Protein AF-A0AAW1SY58-F1 (afdb_monomer_lite)

Secondary structure (DSSP, 8-state):
-PPPPPEEEEEEES---TT-HHHHHHHHHHTTPPTTEEEEE---TTPPPP-GGG--TTSPTT-SS-HHHHHHHHHHHH-SEEEEE---BTTB--HHHHHHHHHHHSSS-TTTTEEEEEEEEESSSTTHHHHHHHHHHHHHHTEEE--SS-EEEETTSTTSB-TTT--B--HHHHHHHHHHHHHHHHHHHHHHHHHHHHHHSPPPSEEEEE-HHHHHHHHHHHHHHHHHHS--PEEPPEEEEEEETTTEEEEEEEEEEEEEEEE--GGGEEEEE-TTSS-EEEEEEEEEEEEEEEEEEEETTEEEEEEEEEEEEEEEEEEEEEEEE-SSS-EEEEE-SPPEEEEEEEEEEEES---THHHHHHHHHHHHHHHHHHHHHHHHIIIIIHHHHHHHHHHTS-SEEE-SSEEEE--BSS--EE-SSS-EEEEE--EEEETT--B---TT-PPPPPPPTTTS-TTSSEEEEEETHHHHTHHHHHHHHHTT-TT-TTTS---EE--GGGSTGGGSGGGSS--S--EE-PPPPPP-----SSSSPPPP--S-----EE-----SSS----EEEEEEEEEEEEEEEEEE--SSSTT-EEEEEEEEEEEEEEEEEEEEESSSPPPHHHHHHHHHHHHHHHHHHHHHHHHHH-EEPP-BTTEEEEEEEEEEETTEEEEEEEEEE--GGG--

pLDDT: mean 74.64, std 20.92, range [22.92, 98.5]

Organism: NCBI:txid2026836

InterPro domains:
  IPR005025 NADPH-dependent FMN reductase-like domain [PF03358] (8-155)
  IPR017943 Bactericidal permeability-increasing protein, alpha/beta domain superfamily [SSF55394] (215-416)
  IPR017943 Bactericidal permeability-increasing protein, alpha/beta domain superfamily [SSF55394] (596-673)
  IPR029039 Flavoprotein-like superfamily [G3DSA:3.40.50.360] (2-201)
  IPR029039 Flavoprotein-like superfamily [SSF52218] (8-185)
  IPR050712 NAD(P)H-dependent reductase [PTHR30543] (2-193)

Sequence (680 aa):
MAAAKPLTILGISGSLRKASFNTGVLKAALEMVPPGIEFKLANINDLPMINTDLENPQAPEGQIFPAAVEAWRKEVGSADAFFFASPEYNYSLTPPLKNAIDWASRPPNQFNDKAAAVVSVGGGYAGVQSTRVLRLSAIFLNLHFINKPELSISFKDPGHFERETGALVSEDDKKRLQQVVDSLVNWTRRIQQSVTDDLTSQKPSITGEASAELFEYASSVAVGVLTEQFPHAKLPPVEKTFHVPVVGTFHLTVDQISLGQLTLDPAETGIRLSPDGSSLVLHAAGVTTSATCHFHLVRAPISSSGHAEITVTHGHLQLEMEVHNDGAGHPKLLVVQPPDVGFEGLDIQVWGSKLAALYNIIAQVAKGPISGAATRELQYAAATSLPDAVNDAFSTLPLLVDARGFELNISLAGSPQGDGRGHITFEDWGIFQNLRGNPWQCPLQQEPPDLTASARPDDHFSASSWHVPFMSKAGILYQQLAGQDLANPAAASLNLELDPSAGWADTQPPLRDSTTSRNINPALAVPLGHASPDDGRLPEPGNRAGNSMLRSDQAVALGKELFALDVGAAVTVTKLELNPDDSGCPGGLRLDAAVQVDHSSLSLKVVDSQIGHIGPIGLQLGLQLAAAAIEAQMNLVILRDGFLLPCAPHFRPANTSLHLEPGHLVIQTDIEYYHAASNS

Structure (mmCIF, N/CA/C/O backbone):
data_AF-A0AAW1SY58-F1
#
_entry.id   AF-A0AAW1SY58-F1
#
loop_
_atom_site.group_PDB
_atom_site.id
_atom_site.type_symbol
_atom_site.label_atom_id
_atom_site.label_alt_id
_atom_site.label_comp_id
_atom_site.label_asym_id
_atom_site.label_entity_id
_atom_site.label_seq_id
_atom_site.pdbx_PDB_ins_code
_atom_site.Cartn_x
_atom_site.Cartn_y
_atom_site.Cartn_z
_atom_site.occupancy
_atom_site.B_iso_or_equiv
_atom_site.auth_seq_id
_atom_site.auth_comp_id
_atom_site.auth_asym_id
_atom_site.auth_atom_id
_atom_site.pdbx_PDB_model_num
ATOM 1 N N . MET A 1 1 ? 3.398 -20.233 3.007 1.00 27.42 1 MET A N 1
ATOM 2 C CA . MET A 1 1 ? 3.660 -19.791 1.620 1.00 27.42 1 MET A CA 1
ATOM 3 C C . MET A 1 1 ? 2.324 -19.477 0.968 1.00 27.42 1 MET A C 1
ATOM 5 O O . MET A 1 1 ? 1.584 -20.407 0.667 1.00 27.42 1 MET A O 1
ATOM 9 N N . ALA A 1 2 ? 1.968 -18.199 0.833 1.00 26.95 2 ALA A N 1
ATOM 10 C CA . ALA A 1 2 ? 0.785 -17.806 0.070 1.00 26.95 2 ALA A CA 1
ATOM 11 C C . ALA A 1 2 ? 1.004 -18.160 -1.413 1.00 26.95 2 ALA A C 1
ATOM 13 O O . ALA A 1 2 ? 2.104 -17.979 -1.934 1.00 26.95 2 ALA A O 1
ATOM 14 N N . ALA A 1 3 ? -0.004 -18.727 -2.078 1.00 31.58 3 ALA A N 1
ATOM 15 C CA . ALA A 1 3 ? 0.086 -19.059 -3.497 1.00 31.58 3 ALA A CA 1
ATOM 16 C C . ALA A 1 3 ? 0.280 -17.772 -4.316 1.00 31.58 3 ALA A C 1
ATOM 18 O O . ALA A 1 3 ? -0.503 -16.833 -4.178 1.00 31.58 3 ALA A O 1
ATOM 19 N N . ALA A 1 4 ? 1.325 -17.722 -5.148 1.00 52.66 4 ALA A N 1
ATOM 20 C CA . ALA A 1 4 ? 1.611 -16.569 -5.997 1.00 52.66 4 ALA A CA 1
ATOM 21 C C . ALA A 1 4 ? 0.402 -16.243 -6.892 1.00 52.66 4 ALA A C 1
ATOM 23 O O . ALA A 1 4 ? -0.164 -17.136 -7.530 1.00 52.66 4 ALA A O 1
ATOM 24 N N . LYS A 1 5 ? 0.008 -14.965 -6.930 1.00 62.88 5 LYS A N 1
ATOM 25 C CA . LYS A 1 5 ? -1.073 -14.471 -7.790 1.00 62.88 5 LYS A CA 1
ATOM 26 C C . LYS A 1 5 ? -0.769 -14.827 -9.260 1.00 62.88 5 LYS A C 1
ATOM 28 O O . LYS A 1 5 ? 0.365 -14.622 -9.696 1.00 62.88 5 LYS A O 1
ATOM 33 N N . PRO A 1 6 ? -1.738 -15.362 -10.027 1.00 78.12 6 PRO A N 1
ATOM 34 C CA . PRO A 1 6 ? -1.524 -15.692 -11.433 1.00 78.12 6 PRO A CA 1
ATOM 35 C C . PRO A 1 6 ? -1.275 -14.429 -12.268 1.00 78.12 6 PRO A C 1
ATOM 37 O O . PRO A 1 6 ? -1.937 -13.409 -12.077 1.00 78.12 6 PRO A O 1
ATOM 40 N N . LEU A 1 7 ? -0.331 -14.518 -13.209 1.00 88.62 7 LEU A N 1
ATOM 41 C CA . LEU A 1 7 ? 0.055 -13.421 -14.103 1.00 88.62 7 LEU A CA 1
ATOM 42 C C . LEU A 1 7 ? -1.036 -13.196 -15.154 1.00 88.62 7 LEU A C 1
ATOM 44 O O . LEU A 1 7 ? -1.457 -14.147 -15.808 1.00 88.62 7 LEU A O 1
ATOM 48 N N . THR A 1 8 ? -1.474 -11.954 -15.344 1.00 94.94 8 THR A N 1
ATOM 49 C CA . THR A 1 8 ? -2.555 -11.590 -16.269 1.00 94.94 8 THR A CA 1
ATOM 50 C C . THR A 1 8 ? -2.014 -10.931 -17.540 1.00 94.94 8 THR A C 1
ATOM 52 O O . THR A 1 8 ? -1.440 -9.844 -17.495 1.00 94.94 8 THR A O 1
ATOM 55 N N . ILE A 1 9 ? -2.240 -11.554 -18.700 1.00 97.44 9 ILE A N 1
ATOM 56 C CA . ILE A 1 9 ? -1.904 -11.014 -20.025 1.00 97.44 9 ILE A CA 1
ATOM 57 C C . ILE A 1 9 ? -3.172 -10.502 -20.708 1.00 97.44 9 ILE A C 1
ATOM 59 O O . ILE A 1 9 ? -4.121 -11.259 -20.916 1.00 97.44 9 ILE A O 1
ATOM 63 N N . LEU A 1 10 ? -3.171 -9.237 -21.126 1.00 98.31 10 LEU A N 1
ATOM 64 C CA . LEU A 1 10 ? -4.268 -8.639 -21.879 1.00 98.31 10 LEU A CA 1
ATOM 65 C C . LEU A 1 10 ? -3.968 -8.634 -23.385 1.00 98.31 10 LEU A C 1
ATOM 67 O O . LEU A 1 10 ? -3.082 -7.930 -23.873 1.00 98.31 10 LEU A O 1
ATOM 71 N N . GLY A 1 11 ? -4.721 -9.433 -24.135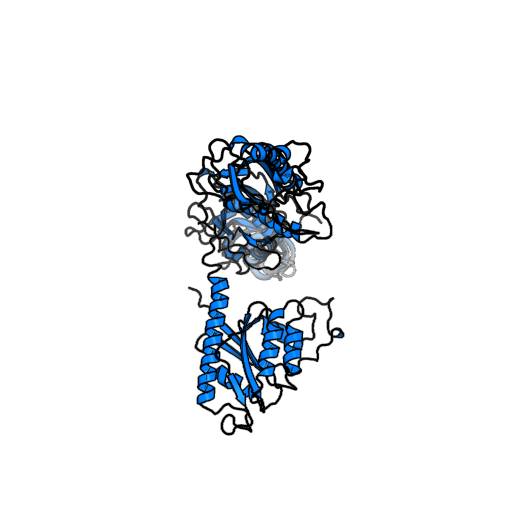 1.00 98.12 11 GLY A N 1
ATOM 72 C CA . GLY A 1 11 ? -4.682 -9.530 -25.587 1.00 98.12 11 GLY A CA 1
ATOM 73 C C . GLY A 1 11 ? -5.565 -8.479 -26.259 1.00 98.12 11 GLY A C 1
ATOM 74 O O . GLY A 1 11 ? -6.779 -8.473 -26.067 1.00 98.12 11 GLY A O 1
ATOM 75 N N . ILE A 1 12 ? -4.978 -7.620 -27.095 1.00 98.25 12 ILE A N 1
ATOM 76 C CA . ILE A 1 12 ? -5.659 -6.467 -27.703 1.00 98.25 12 ILE A CA 1
ATOM 77 C C . ILE A 1 12 ? -5.628 -6.594 -29.228 1.00 98.25 12 ILE A C 1
ATOM 79 O O . ILE A 1 12 ? -4.568 -6.534 -29.859 1.00 98.25 12 ILE A O 1
ATOM 83 N N . SER A 1 13 ? -6.805 -6.765 -29.837 1.00 97.44 13 SER A N 1
ATOM 84 C CA . SER A 1 13 ? -6.948 -6.838 -31.295 1.00 97.44 13 SER A CA 1
ATOM 85 C C . SER A 1 13 ? -7.151 -5.451 -31.883 1.00 97.44 13 SER A C 1
ATOM 87 O O . SER A 1 13 ? -8.138 -4.785 -31.588 1.00 97.44 13 SER A O 1
ATOM 89 N N . GLY A 1 14 ? -6.282 -5.038 -32.803 1.00 95.50 14 GLY A N 1
ATOM 90 C CA . GLY A 1 14 ? -6.451 -3.776 -33.521 1.00 95.50 14 GLY A CA 1
ATOM 91 C C . GLY A 1 14 ? -7.505 -3.808 -34.634 1.00 95.50 14 GLY A C 1
ATOM 92 O O . GLY A 1 14 ? -7.607 -2.850 -35.400 1.00 95.50 14 GLY A O 1
ATOM 93 N N . SER A 1 15 ? -8.275 -4.891 -34.785 1.00 94.25 15 SER A N 1
ATOM 94 C CA . SER A 1 15 ? -9.342 -4.991 -35.786 1.00 94.25 15 SER A CA 1
ATOM 95 C C . SER A 1 15 ? -10.678 -5.357 -35.154 1.00 94.25 15 SER A C 1
ATOM 97 O O . SER A 1 15 ? -10.817 -6.414 -34.547 1.00 94.25 15 SER A O 1
ATOM 99 N N . LEU A 1 16 ? -11.688 -4.528 -35.424 1.00 94.12 16 LEU A N 1
ATOM 100 C CA . LEU A 1 16 ? -13.064 -4.704 -34.946 1.00 94.12 16 LEU A CA 1
ATOM 101 C C . LEU A 1 16 ? -13.880 -5.703 -35.795 1.00 94.12 16 LEU A C 1
ATOM 103 O O . LEU A 1 16 ? -15.075 -5.897 -35.584 1.00 94.12 16 LEU A O 1
ATOM 107 N N . ARG A 1 17 ? -13.273 -6.327 -36.817 1.00 92.38 17 ARG A N 1
ATOM 108 C CA . ARG A 1 17 ? -13.977 -7.294 -37.673 1.00 92.38 17 ARG A CA 1
ATOM 109 C C . ARG A 1 17 ? -14.317 -8.551 -36.872 1.00 92.38 17 ARG A C 1
ATOM 111 O O . ARG A 1 17 ? -13.432 -9.147 -36.267 1.00 92.38 17 ARG A O 1
ATOM 118 N N . LYS A 1 18 ? -15.562 -9.029 -36.988 1.00 90.44 18 LYS A N 1
ATOM 119 C CA . LYS A 1 18 ? -16.027 -10.273 -36.338 1.00 90.44 18 LYS A CA 1
ATOM 120 C C . LYS A 1 18 ? -15.130 -11.483 -36.652 1.00 90.44 18 LYS A C 1
ATOM 122 O O . LYS A 1 18 ? -14.712 -12.180 -35.738 1.00 90.44 18 LYS A O 1
ATOM 127 N N . ALA A 1 19 ? -14.782 -11.677 -37.927 1.00 92.69 19 ALA A N 1
ATOM 128 C CA . ALA A 1 19 ? -13.846 -12.705 -38.402 1.00 92.69 19 ALA A CA 1
ATOM 129 C C . ALA A 1 19 ? -12.440 -12.119 -38.662 1.00 92.69 19 ALA A C 1
ATOM 131 O O . ALA A 1 19 ? -11.884 -12.230 -39.756 1.00 92.69 19 ALA A O 1
ATOM 132 N N . SER A 1 20 ? -11.897 -11.374 -37.697 1.00 94.44 20 SER A N 1
ATOM 133 C CA . SER A 1 20 ? -10.547 -10.805 -37.784 1.00 94.44 20 SER A CA 1
ATOM 134 C C . SER A 1 20 ? -9.483 -11.889 -37.604 1.00 94.44 20 SER A C 1
ATOM 136 O O . SER A 1 20 ? -9.460 -12.566 -36.578 1.00 94.44 20 SER A O 1
ATOM 138 N N . PHE A 1 21 ? -8.538 -11.984 -38.543 1.00 95.88 21 PHE A N 1
ATOM 139 C CA . PHE A 1 21 ? -7.364 -12.851 -38.389 1.00 95.88 21 PHE A CA 1
ATOM 140 C C . PHE A 1 21 ? -6.456 -12.410 -37.232 1.00 95.88 21 PHE A C 1
ATOM 142 O O . PHE A 1 21 ? -5.868 -13.255 -36.571 1.00 95.88 21 PHE A O 1
ATOM 149 N N . ASN A 1 22 ? -6.387 -11.107 -36.924 1.00 96.44 22 ASN A N 1
ATOM 150 C CA . ASN A 1 22 ? -5.644 -10.612 -35.755 1.00 96.44 22 ASN A CA 1
ATOM 151 C C . ASN A 1 22 ? -6.286 -11.115 -34.451 1.00 96.44 22 ASN A C 1
ATOM 153 O O . ASN A 1 22 ? -5.587 -11.588 -33.561 1.00 96.44 22 ASN A O 1
ATOM 157 N N . THR A 1 23 ? -7.621 -11.112 -34.372 1.00 96.69 23 THR A N 1
ATOM 158 C CA . THR A 1 23 ? -8.346 -11.710 -33.241 1.00 96.69 23 THR A CA 1
ATOM 159 C C . THR A 1 23 ? -8.164 -13.229 -33.209 1.00 96.69 23 THR A C 1
ATOM 161 O O . THR A 1 23 ? -8.022 -13.802 -32.135 1.00 96.69 23 THR A O 1
ATOM 164 N N . GLY A 1 24 ? -8.124 -13.887 -34.371 1.00 96.50 24 GLY A N 1
ATOM 165 C CA . GLY A 1 24 ? -7.825 -15.315 -34.484 1.00 96.50 24 GLY A CA 1
ATOM 166 C C . GLY A 1 24 ? -6.451 -15.702 -33.939 1.00 96.50 24 GLY A C 1
ATOM 167 O O . GLY A 1 24 ? -6.341 -16.706 -33.244 1.00 96.50 24 GLY A O 1
ATOM 168 N N . VAL A 1 25 ? -5.421 -14.883 -34.181 1.00 97.19 25 VAL A N 1
ATOM 169 C CA . VAL A 1 25 ? -4.086 -15.087 -33.591 1.00 97.19 25 VAL A CA 1
ATOM 170 C C . VAL A 1 25 ? -4.125 -14.955 -32.069 1.00 97.19 25 VAL A C 1
ATOM 172 O O . VAL A 1 25 ? -3.551 -15.791 -31.382 1.00 97.19 25 VAL A O 1
ATOM 175 N N . LEU A 1 26 ? -4.835 -13.963 -31.522 1.00 97.75 26 LEU A N 1
ATOM 176 C CA . LEU A 1 26 ? -4.954 -13.825 -30.065 1.00 97.75 26 LEU A CA 1
ATOM 177 C C . LEU A 1 26 ? -5.732 -14.983 -29.426 1.00 97.75 26 LEU A C 1
ATOM 179 O O . LEU A 1 26 ? -5.374 -15.428 -28.342 1.00 97.75 26 LEU A O 1
ATOM 183 N N . LYS A 1 27 ? -6.763 -15.506 -30.103 1.00 96.88 27 LYS A N 1
ATOM 184 C CA . LYS A 1 27 ? -7.477 -16.716 -29.665 1.00 96.88 27 LYS A CA 1
ATOM 185 C C . LYS A 1 27 ? -6.572 -17.948 -29.667 1.00 96.88 27 LYS A C 1
ATOM 187 O O . LYS A 1 27 ? -6.646 -18.740 -28.742 1.00 96.88 27 LYS A O 1
ATOM 192 N N . ALA A 1 28 ? -5.693 -18.089 -30.657 1.00 96.88 28 ALA A N 1
ATOM 193 C CA . ALA A 1 28 ? -4.697 -19.157 -30.646 1.00 96.88 28 ALA A CA 1
ATOM 194 C C . ALA A 1 28 ? -3.676 -18.971 -29.506 1.00 96.88 28 ALA A C 1
ATOM 196 O O . ALA A 1 28 ? -3.323 -19.938 -28.845 1.00 96.88 28 ALA A O 1
ATOM 197 N N . ALA A 1 29 ? -3.243 -17.735 -29.230 1.00 96.44 29 ALA A N 1
ATOM 198 C CA . ALA A 1 29 ? -2.328 -17.437 -28.125 1.00 96.44 29 ALA A CA 1
ATOM 199 C C . ALA A 1 29 ? -2.945 -17.729 -26.744 1.00 96.44 29 ALA A C 1
ATOM 201 O O . ALA A 1 29 ? -2.252 -18.238 -25.867 1.00 96.44 29 ALA A O 1
ATOM 202 N N . LEU A 1 30 ? -4.245 -17.459 -26.571 1.00 95.44 30 LEU A N 1
ATOM 203 C CA . LEU A 1 30 ? -5.026 -17.800 -25.374 1.00 95.44 30 LEU A CA 1
ATOM 204 C C . LEU A 1 30 ? -4.931 -19.299 -25.037 1.00 95.44 30 LEU A C 1
ATOM 206 O O . LEU A 1 30 ? -4.828 -19.656 -23.871 1.00 95.44 30 LEU A O 1
ATOM 210 N N . GLU A 1 31 ? -4.946 -20.175 -26.043 1.00 93.25 31 GLU A N 1
ATOM 211 C CA . GLU A 1 31 ? -4.859 -21.634 -25.862 1.00 93.25 31 GLU A CA 1
ATOM 212 C C . GLU A 1 31 ? -3.428 -22.128 -25.578 1.00 93.25 31 GLU A C 1
ATOM 214 O O . GLU A 1 31 ? -3.232 -23.278 -25.189 1.00 93.25 31 GLU A O 1
ATOM 219 N N . MET A 1 32 ? -2.426 -21.268 -25.776 1.00 93.06 32 MET A N 1
ATOM 220 C CA . MET A 1 32 ? -0.995 -21.588 -25.712 1.00 93.06 32 MET A CA 1
ATOM 221 C C . MET A 1 32 ? -0.318 -21.131 -24.416 1.00 93.06 32 MET A C 1
ATOM 223 O O . MET A 1 32 ? 0.872 -21.396 -24.219 1.00 93.06 32 MET A O 1
ATOM 227 N N . VAL A 1 33 ? -1.030 -20.415 -23.539 1.00 91.06 33 VAL A N 1
ATOM 228 C CA . VAL A 1 33 ? -0.435 -19.926 -22.291 1.00 91.06 33 VAL A CA 1
ATOM 229 C C . VAL A 1 33 ? -0.163 -21.070 -21.308 1.00 91.06 33 VAL A C 1
ATOM 231 O O . VAL A 1 33 ? -0.983 -21.979 -21.164 1.00 91.06 33 VAL A O 1
ATOM 234 N N . PRO A 1 34 ? 0.985 -21.052 -20.610 1.00 87.06 34 PRO A N 1
ATOM 235 C CA . PRO A 1 34 ? 1.303 -22.071 -19.621 1.00 87.06 34 PRO A CA 1
ATOM 236 C C . PRO A 1 34 ? 0.393 -21.960 -18.381 1.00 87.06 34 PRO A C 1
ATOM 238 O O . PRO A 1 34 ? -0.190 -20.902 -18.127 1.00 87.06 34 PRO A O 1
ATOM 241 N N . PRO A 1 35 ? 0.308 -23.020 -17.553 1.00 83.56 35 PRO A N 1
ATOM 242 C CA . PRO A 1 35 ? -0.426 -22.979 -16.291 1.00 83.56 35 PRO A CA 1
ATOM 243 C C . PRO A 1 35 ? 0.023 -21.824 -15.383 1.00 83.56 35 PRO A C 1
ATOM 245 O O . PRO A 1 35 ? 1.212 -21.510 -15.303 1.00 83.56 35 PRO A O 1
ATOM 248 N N . GLY A 1 36 ? -0.931 -21.219 -14.668 1.00 82.25 36 GLY A N 1
ATOM 249 C CA . GLY A 1 36 ? -0.674 -20.086 -13.768 1.00 82.25 36 GLY A CA 1
ATOM 250 C C . GLY A 1 36 ? -0.653 -18.715 -14.452 1.00 82.25 36 GLY A C 1
ATOM 251 O O . GLY A 1 36 ? -0.273 -17.732 -13.817 1.00 82.25 36 GLY A O 1
ATOM 252 N N . ILE A 1 37 ? -1.055 -18.642 -15.724 1.00 89.88 37 ILE A N 1
ATOM 253 C CA . ILE A 1 37 ? -1.214 -17.394 -16.475 1.00 89.88 37 ILE A CA 1
ATOM 254 C C . ILE A 1 37 ? -2.660 -17.268 -16.934 1.00 89.88 37 ILE A C 1
ATOM 256 O O . ILE A 1 37 ? -3.210 -18.178 -17.551 1.00 89.88 37 ILE A O 1
ATOM 260 N N . GLU A 1 38 ? -3.268 -16.127 -16.640 1.00 93.69 38 GLU A N 1
ATOM 261 C CA . GLU A 1 38 ? -4.580 -15.755 -17.141 1.00 93.69 38 GLU A CA 1
ATOM 262 C C . GLU A 1 38 ? -4.402 -14.897 -18.398 1.00 93.69 38 GLU A C 1
ATOM 264 O O . GLU A 1 38 ? -3.788 -13.837 -18.349 1.00 93.69 38 GLU A O 1
ATOM 269 N N . PHE A 1 39 ? -4.929 -15.335 -19.540 1.00 95.88 39 PHE A N 1
ATOM 270 C CA . PHE A 1 39 ? -4.920 -14.536 -20.767 1.00 95.88 39 PHE A CA 1
ATOM 271 C C . PHE A 1 39 ? -6.343 -14.057 -21.060 1.00 95.88 39 PHE A C 1
ATOM 273 O O . PHE A 1 39 ? -7.269 -14.860 -21.148 1.00 95.88 39 PHE A O 1
ATOM 280 N N . LYS A 1 40 ? -6.534 -12.743 -21.197 1.00 96.50 40 LYS A N 1
ATOM 281 C CA . LYS A 1 40 ? -7.839 -12.108 -21.445 1.00 96.50 40 LYS A CA 1
ATOM 282 C C . LYS A 1 40 ? -7.854 -11.444 -22.806 1.00 96.50 40 LYS A C 1
ATOM 284 O O . LYS A 1 40 ? -6.879 -10.817 -23.198 1.00 96.50 40 LYS A O 1
ATOM 289 N N . LEU A 1 41 ? -8.964 -11.557 -23.529 1.00 96.56 41 LEU A N 1
ATOM 290 C CA . LEU A 1 41 ? -9.169 -10.820 -24.775 1.00 96.56 41 LEU A CA 1
ATOM 291 C C . LEU A 1 41 ? -9.954 -9.543 -24.491 1.00 96.56 41 LEU A C 1
ATOM 293 O O . LEU A 1 41 ? -11.129 -9.614 -24.138 1.00 96.56 41 LEU A O 1
ATOM 297 N N . ALA A 1 42 ? -9.313 -8.399 -24.709 1.00 95.62 42 ALA A N 1
ATOM 298 C CA . ALA A 1 42 ? -9.922 -7.089 -24.551 1.00 95.62 42 ALA A CA 1
ATOM 299 C C . ALA A 1 42 ? -11.015 -6.830 -25.599 1.00 95.62 42 ALA A C 1
ATOM 301 O O . ALA A 1 42 ? -10.856 -7.158 -26.783 1.00 95.62 42 ALA A O 1
ATOM 302 N N . ASN A 1 43 ? -12.081 -6.139 -25.188 1.00 92.44 43 ASN A N 1
ATOM 303 C CA . ASN A 1 43 ? -13.073 -5.573 -26.100 1.00 92.44 43 ASN A CA 1
ATOM 304 C C . ASN A 1 43 ? -12.903 -4.051 -26.206 1.00 92.44 43 ASN A C 1
ATOM 306 O O . ASN A 1 43 ? -13.207 -3.321 -25.270 1.00 92.44 43 ASN A O 1
ATOM 310 N N . ILE A 1 44 ? -12.484 -3.573 -27.380 1.00 96.12 44 ILE A N 1
ATOM 311 C CA . ILE A 1 44 ? -12.305 -2.138 -27.665 1.00 96.12 44 ILE A CA 1
ATOM 312 C C . ILE A 1 44 ? -13.378 -1.567 -28.610 1.00 96.12 44 ILE A C 1
ATOM 314 O O . ILE A 1 44 ? -13.225 -0.456 -29.112 1.00 96.12 44 ILE A O 1
ATOM 318 N N . ASN A 1 45 ? -14.443 -2.324 -28.904 1.00 93.12 45 ASN A N 1
ATOM 319 C CA . ASN A 1 45 ? -15.451 -1.937 -29.901 1.00 93.12 45 ASN A CA 1
ATOM 320 C C . ASN A 1 45 ? -16.271 -0.710 -29.487 1.00 93.12 45 ASN A C 1
ATOM 322 O O . ASN A 1 45 ? -16.673 0.068 -30.349 1.00 93.12 45 ASN A O 1
ATOM 326 N N . ASP A 1 46 ? -16.512 -0.557 -28.186 1.00 90.56 46 ASP A N 1
ATOM 327 C CA . ASP A 1 46 ? -17.451 0.426 -27.635 1.00 90.56 46 ASP A CA 1
ATOM 328 C C . ASP A 1 46 ? -16.759 1.721 -27.179 1.00 90.56 46 ASP A C 1
ATOM 330 O O . ASP A 1 46 ? -17.386 2.599 -26.585 1.00 90.56 46 ASP A O 1
ATOM 334 N N . LEU A 1 47 ? -15.455 1.858 -27.452 1.00 96.56 47 LEU A N 1
ATOM 335 C CA . LEU A 1 47 ? -14.704 3.052 -27.086 1.00 96.56 47 LEU A CA 1
ATOM 336 C C . LEU A 1 47 ? -15.091 4.225 -27.998 1.00 96.56 47 LEU A C 1
ATOM 338 O O . LEU A 1 47 ? -14.944 4.115 -29.221 1.00 96.56 47 LEU A O 1
ATOM 342 N N . PRO A 1 48 ? -15.527 5.374 -27.440 1.00 96.56 48 PRO A N 1
ATOM 343 C CA . PRO A 1 48 ? -15.728 6.572 -28.242 1.00 96.56 48 PRO A CA 1
ATOM 344 C C . PRO A 1 48 ? -14.399 6.994 -28.870 1.00 96.56 48 PRO A C 1
ATOM 346 O O . PRO A 1 48 ? -13.329 6.718 -28.326 1.00 96.56 48 PRO A O 1
ATOM 349 N N . MET A 1 49 ? -14.436 7.677 -30.012 1.00 96.81 49 MET A N 1
ATOM 350 C CA . MET A 1 49 ? -13.225 8.324 -30.518 1.00 96.81 49 MET A CA 1
ATOM 351 C C . MET A 1 49 ? -12.761 9.379 -29.519 1.00 96.81 49 MET A C 1
ATOM 353 O O . MET A 1 49 ? -13.591 10.079 -28.935 1.00 96.81 49 MET A O 1
ATOM 357 N N . ILE A 1 50 ? -11.448 9.475 -29.328 1.00 92.81 50 ILE A N 1
ATOM 358 C CA . ILE A 1 50 ? -10.872 10.405 -28.372 1.00 92.81 50 ILE A CA 1
ATOM 359 C C . ILE A 1 50 ? -11.330 11.830 -28.665 1.00 92.81 50 ILE A C 1
ATOM 361 O O . ILE A 1 50 ? -11.187 12.342 -29.777 1.00 92.81 50 ILE A O 1
ATOM 365 N N . ASN A 1 51 ? -11.933 12.436 -27.651 1.00 93.31 51 ASN A N 1
ATOM 366 C CA . ASN A 1 51 ? -12.392 13.810 -27.653 1.00 93.31 51 ASN A CA 1
ATOM 367 C C . ASN A 1 51 ? -12.286 14.322 -26.216 1.00 93.31 51 ASN A C 1
ATOM 369 O O . ASN A 1 51 ? -12.938 13.781 -25.325 1.00 93.31 51 ASN A O 1
ATOM 373 N N . THR A 1 52 ? -11.466 15.347 -26.002 1.00 86.56 52 THR A N 1
ATOM 374 C CA . THR A 1 52 ? -11.229 15.930 -24.677 1.00 86.56 52 THR A CA 1
ATOM 375 C C . THR A 1 52 ? -12.480 16.566 -24.075 1.00 86.56 52 THR A C 1
ATOM 377 O O . THR A 1 52 ? -12.558 16.688 -22.862 1.00 86.56 52 THR A O 1
ATOM 380 N N . ASP A 1 53 ? -13.491 16.897 -24.884 1.00 93.94 53 ASP A N 1
ATOM 381 C CA . ASP A 1 53 ? -14.787 17.386 -24.389 1.00 93.94 53 ASP A CA 1
ATOM 382 C C . ASP A 1 53 ? -15.581 16.313 -23.622 1.00 93.94 53 ASP A C 1
ATOM 384 O O . ASP A 1 53 ? -16.559 16.624 -22.947 1.00 93.94 53 ASP A O 1
ATOM 388 N N . LEU A 1 54 ? -15.197 15.037 -23.751 1.00 92.69 54 LEU A N 1
ATOM 389 C CA . LEU A 1 54 ? -15.780 13.931 -22.988 1.00 92.69 54 LEU A CA 1
ATOM 390 C C . LEU A 1 54 ? -15.129 13.758 -21.608 1.00 92.69 54 LEU A C 1
ATOM 392 O O . LEU A 1 54 ? -15.566 12.895 -20.849 1.00 92.69 54 LEU A O 1
ATOM 396 N N . GLU A 1 55 ? -14.080 14.525 -21.302 1.00 91.25 55 GLU A N 1
ATOM 397 C CA . GLU A 1 55 ? -13.406 14.508 -20.005 1.00 91.25 55 GLU A CA 1
ATOM 398 C C . GLU A 1 55 ? -14.134 15.442 -19.028 1.00 91.25 55 GLU A C 1
ATOM 400 O O . GLU A 1 55 ? -14.453 16.584 -19.358 1.00 91.25 55 GLU A O 1
ATOM 405 N N . ASN A 1 56 ? -14.366 14.970 -17.805 1.00 90.25 56 ASN A N 1
ATOM 406 C CA . ASN A 1 56 ? -14.904 15.765 -16.709 1.00 90.25 56 ASN A CA 1
ATOM 407 C C . ASN A 1 56 ? -13.865 15.856 -15.581 1.00 90.25 56 ASN A C 1
ATOM 409 O O . ASN A 1 56 ? -13.914 15.072 -14.634 1.00 90.25 56 ASN A O 1
ATOM 413 N N . PRO A 1 57 ? -12.901 16.790 -15.665 1.00 83.88 57 PRO A N 1
ATOM 414 C CA . PRO A 1 57 ? -11.813 16.881 -14.693 1.00 83.88 57 PRO A CA 1
ATOM 415 C C . PRO A 1 57 ? -12.277 17.290 -13.286 1.00 83.88 57 PRO A C 1
ATOM 417 O O . PRO A 1 57 ? -11.497 17.198 -12.346 1.00 83.88 57 PRO A O 1
ATOM 420 N N . GLN A 1 58 ? -13.523 17.749 -13.126 1.00 86.56 58 GLN A N 1
ATOM 421 C CA . GLN A 1 58 ? -14.128 18.056 -11.827 1.00 86.56 58 GLN A CA 1
ATOM 422 C C . GLN A 1 58 ? -14.877 16.861 -11.214 1.00 86.56 58 GLN A C 1
ATOM 424 O O . GLN A 1 58 ? -15.369 16.969 -10.090 1.00 86.56 58 GLN A O 1
ATOM 429 N N . ALA A 1 59 ? -15.016 15.748 -11.940 1.00 81.62 59 ALA A N 1
ATOM 430 C CA . ALA A 1 59 ? -15.638 14.540 -11.414 1.00 81.62 59 ALA A CA 1
ATOM 431 C C . ALA A 1 59 ? -14.720 13.830 -10.400 1.00 81.62 59 ALA A C 1
ATOM 433 O O . ALA A 1 59 ? -13.497 13.956 -10.484 1.00 81.62 59 ALA A O 1
ATOM 434 N N . PRO A 1 60 ? -15.292 13.045 -9.468 1.00 76.88 60 PRO A N 1
ATOM 435 C CA . PRO A 1 60 ? -14.520 12.147 -8.616 1.00 76.88 60 PRO A CA 1
ATOM 436 C C . PRO A 1 60 ? -13.645 11.180 -9.424 1.00 76.88 60 PRO A C 1
ATOM 438 O O . PRO A 1 60 ? -13.941 10.858 -10.580 1.00 76.88 60 PRO A O 1
ATOM 441 N N . GLU A 1 61 ? -12.595 10.666 -8.786 1.00 73.75 61 GLU A N 1
ATOM 442 C CA . GLU A 1 61 ? -11.711 9.668 -9.386 1.00 73.75 61 GLU A CA 1
ATOM 443 C C . GLU A 1 61 ? -12.502 8.441 -9.887 1.00 73.75 61 GLU A C 1
ATOM 445 O O . GLU A 1 61 ? -13.437 7.962 -9.241 1.00 73.75 61 GLU A O 1
ATOM 450 N N . GLY A 1 62 ? -12.161 7.964 -11.089 1.00 77.62 62 GLY A N 1
ATOM 451 C CA . GLY A 1 62 ? -12.878 6.882 -11.774 1.00 77.62 62 GLY A CA 1
ATOM 452 C C . GLY A 1 62 ? -14.179 7.296 -12.476 1.00 77.62 62 GLY A C 1
ATOM 453 O O . GLY A 1 62 ? -14.902 6.426 -12.964 1.00 77.62 62 GLY A O 1
ATOM 454 N N . GLN A 1 63 ? -14.497 8.596 -12.525 1.00 85.75 63 GLN A N 1
ATOM 455 C CA . GLN A 1 63 ? -15.628 9.161 -13.283 1.00 85.75 63 GLN A CA 1
ATOM 456 C C . GLN A 1 63 ? -15.208 10.325 -14.195 1.00 85.75 63 GLN A C 1
ATOM 458 O O . GLN A 1 63 ? -16.050 11.092 -14.667 1.00 85.75 63 GLN A O 1
ATOM 463 N N . ILE A 1 64 ? -13.905 10.468 -14.436 1.00 90.12 64 ILE A N 1
ATOM 464 C CA . ILE A 1 64 ? -13.340 11.544 -15.254 1.00 90.12 64 ILE A CA 1
ATOM 465 C C . ILE A 1 64 ? -13.631 11.273 -16.731 1.00 90.12 64 ILE A C 1
ATOM 467 O O . ILE A 1 64 ? -13.872 12.204 -17.499 1.00 90.12 64 ILE A O 1
ATOM 471 N N . PHE A 1 65 ? -13.633 10.002 -17.136 1.00 93.44 65 PHE A N 1
ATOM 472 C CA . PHE A 1 65 ? -13.866 9.580 -18.513 1.00 93.44 65 PHE A CA 1
ATOM 473 C C . PHE A 1 65 ? -15.231 8.885 -18.675 1.00 93.44 65 PHE A C 1
ATOM 475 O O . PHE A 1 65 ? -15.843 8.451 -17.697 1.00 93.44 65 PHE A O 1
ATOM 482 N N . PRO A 1 66 ? -15.735 8.717 -19.915 1.00 95.25 66 PRO A N 1
ATOM 483 C CA . PRO A 1 66 ? -16.938 7.926 -20.163 1.00 95.25 66 PRO A CA 1
ATOM 484 C C . PRO A 1 66 ? -16.826 6.512 -19.579 1.00 95.25 66 PRO A C 1
ATOM 486 O O . PRO A 1 66 ? -15.763 5.902 -19.634 1.00 95.25 66 PRO A O 1
ATOM 489 N N . ALA A 1 67 ? -17.935 5.936 -19.108 1.00 94.25 67 ALA A N 1
ATOM 490 C CA . ALA A 1 67 ? -17.930 4.645 -18.405 1.00 94.25 67 ALA A CA 1
ATOM 491 C C . ALA A 1 67 ? -17.224 3.501 -19.167 1.00 94.25 67 ALA A C 1
ATOM 493 O O . ALA A 1 67 ? -16.522 2.693 -18.564 1.00 94.25 67 ALA A O 1
ATOM 494 N N . ALA A 1 68 ? -17.364 3.446 -20.497 1.00 95.06 68 ALA A N 1
ATOM 495 C CA . ALA A 1 68 ? -16.661 2.466 -21.331 1.00 95.06 68 ALA A CA 1
ATOM 496 C C . ALA A 1 68 ? -15.134 2.678 -21.337 1.00 95.06 68 ALA A C 1
ATOM 498 O O . ALA A 1 68 ? -14.374 1.713 -21.366 1.00 95.06 68 ALA A O 1
ATOM 499 N N . VAL A 1 69 ? -14.688 3.936 -21.279 1.00 96.31 69 VAL A N 1
ATOM 500 C CA . VAL A 1 69 ? -13.272 4.305 -21.178 1.00 96.31 69 VAL A CA 1
ATOM 501 C C . VAL A 1 69 ? -12.731 3.969 -19.791 1.00 96.31 69 VAL A C 1
ATOM 503 O O . VAL A 1 69 ? -11.650 3.402 -19.706 1.00 96.31 69 VAL A O 1
ATOM 506 N N . GLU A 1 70 ? -13.474 4.239 -18.717 1.00 94.75 70 GLU A N 1
ATOM 507 C CA . GLU A 1 70 ? -13.048 3.884 -17.353 1.00 94.75 70 GLU A CA 1
ATOM 508 C C . GLU A 1 70 ? -12.929 2.367 -17.168 1.00 94.75 70 GLU A C 1
ATOM 510 O O . GLU A 1 70 ? -11.932 1.872 -16.641 1.00 94.75 70 GLU A O 1
ATOM 515 N N . ALA A 1 71 ? -13.901 1.602 -17.678 1.00 95.00 71 ALA A N 1
ATOM 516 C CA . ALA A 1 71 ? -13.837 0.142 -17.670 1.00 95.00 71 ALA A CA 1
ATOM 517 C C . ALA A 1 71 ? -12.601 -0.376 -18.424 1.00 95.00 71 ALA A C 1
ATOM 519 O O . ALA A 1 71 ? -11.876 -1.231 -17.915 1.00 95.00 71 ALA A O 1
ATOM 520 N N . TRP A 1 72 ? -12.326 0.193 -19.600 1.00 96.50 72 TRP A N 1
ATOM 521 C CA . TRP A 1 72 ? -11.136 -0.120 -20.386 1.00 96.50 72 TRP A CA 1
ATOM 522 C C . TRP A 1 72 ? -9.838 0.231 -19.650 1.00 96.50 72 TRP A C 1
ATOM 524 O O . TRP A 1 72 ? -8.929 -0.593 -19.567 1.00 96.50 72 TRP A O 1
ATOM 534 N N . ARG A 1 73 ? -9.755 1.427 -19.061 1.00 94.81 73 ARG A N 1
ATOM 535 C CA . ARG A 1 73 ? -8.595 1.878 -18.280 1.00 94.81 73 ARG A CA 1
ATOM 536 C C . ARG A 1 73 ? -8.320 0.949 -17.106 1.00 94.81 73 ARG A C 1
ATOM 538 O O . ARG A 1 73 ? -7.173 0.560 -16.911 1.00 94.81 73 ARG A O 1
ATOM 545 N N . LYS A 1 74 ? -9.360 0.538 -16.378 1.00 93.94 74 LYS A N 1
ATOM 546 C CA . LYS A 1 74 ? -9.254 -0.424 -15.275 1.00 93.94 74 LYS A CA 1
ATOM 547 C C . LYS A 1 74 ? -8.733 -1.783 -15.746 1.00 93.94 74 LYS A C 1
ATOM 549 O O . LYS A 1 74 ? -7.871 -2.364 -15.092 1.00 93.94 74 LYS A O 1
ATOM 554 N N . GLU A 1 75 ? -9.228 -2.282 -16.878 1.00 94.81 75 GLU A N 1
ATOM 555 C CA . GLU A 1 75 ? -8.768 -3.548 -17.457 1.00 94.81 75 GLU A CA 1
ATOM 556 C C . GLU A 1 75 ? -7.274 -3.484 -17.816 1.00 94.81 75 GLU A C 1
ATOM 558 O O . GLU A 1 75 ? -6.507 -4.355 -17.402 1.00 94.81 75 GLU A O 1
ATOM 563 N N . VAL A 1 76 ? -6.838 -2.406 -18.480 1.00 95.94 76 VAL A N 1
ATOM 564 C CA . VAL A 1 76 ? -5.422 -2.151 -18.803 1.00 95.94 76 VAL A CA 1
ATOM 565 C C . VAL A 1 76 ? -4.570 -2.021 -17.535 1.00 95.94 76 VAL A C 1
ATOM 567 O O . VAL A 1 76 ? -3.498 -2.624 -17.444 1.00 95.94 76 VAL A O 1
ATOM 570 N N . GLY A 1 77 ? -5.051 -1.281 -16.534 1.00 91.81 77 GLY A N 1
ATOM 571 C CA . GLY A 1 77 ? -4.373 -1.096 -15.252 1.00 91.81 77 GLY A CA 1
ATOM 572 C C . GLY A 1 77 ? -4.150 -2.413 -14.506 1.00 91.81 77 GLY A C 1
ATOM 573 O O . GLY A 1 77 ? -3.073 -2.627 -13.955 1.00 91.81 77 GLY A O 1
ATOM 574 N N . SER A 1 78 ? -5.116 -3.334 -14.574 1.00 91.88 78 SER A N 1
ATOM 575 C CA . SER A 1 78 ? -5.058 -4.642 -13.906 1.00 91.88 78 SER A CA 1
ATOM 576 C C . SER A 1 78 ? -4.174 -5.694 -14.589 1.00 91.88 78 SER A C 1
ATOM 578 O O . SER A 1 78 ? -3.897 -6.729 -13.986 1.00 91.88 78 SER A O 1
ATOM 580 N N . ALA A 1 79 ? -3.757 -5.460 -15.837 1.00 94.00 79 ALA A N 1
ATOM 581 C CA . ALA A 1 79 ? -2.934 -6.396 -16.597 1.00 94.00 79 ALA A CA 1
ATOM 582 C C . ALA A 1 79 ? -1.445 -6.263 -16.247 1.00 94.00 79 ALA A C 1
ATOM 584 O O . ALA A 1 79 ? -0.937 -5.149 -16.115 1.00 94.00 79 ALA A O 1
ATOM 585 N N . ASP A 1 80 ? -0.742 -7.394 -16.184 1.00 93.69 80 ASP A N 1
ATOM 586 C CA . ASP A 1 80 ? 0.706 -7.469 -15.952 1.00 93.69 80 ASP A CA 1
ATOM 587 C C . ASP A 1 80 ? 1.506 -7.336 -17.258 1.00 93.69 80 ASP A C 1
ATOM 589 O O . ASP A 1 80 ? 2.638 -6.849 -17.272 1.00 93.69 80 ASP A O 1
ATOM 593 N N . ALA A 1 81 ? 0.916 -7.768 -18.376 1.00 96.75 81 ALA A N 1
ATOM 594 C CA . ALA A 1 81 ? 1.519 -7.679 -19.700 1.00 96.75 81 ALA A CA 1
ATOM 595 C C . ALA A 1 81 ? 0.479 -7.535 -20.813 1.00 96.75 81 ALA A C 1
ATOM 597 O O . ALA A 1 81 ? -0.688 -7.900 -20.659 1.00 96.75 81 ALA A O 1
ATOM 598 N N . PHE A 1 82 ? 0.929 -7.065 -21.976 1.00 98.44 82 PHE A N 1
ATOM 599 C CA . PHE A 1 82 ? 0.074 -6.836 -23.139 1.00 98.44 82 PHE A CA 1
ATOM 600 C C . PHE A 1 82 ? 0.497 -7.667 -24.347 1.00 98.44 82 PHE A C 1
ATOM 602 O O . PHE A 1 82 ? 1.672 -7.729 -24.704 1.00 98.44 82 PHE A O 1
ATOM 609 N N . PHE A 1 83 ? -0.473 -8.256 -25.040 1.00 98.50 83 PHE A N 1
ATOM 610 C CA . PHE A 1 83 ? -0.254 -8.938 -26.312 1.00 98.50 83 PHE A CA 1
ATOM 611 C C . PHE A 1 83 ? -1.068 -8.247 -27.407 1.00 98.50 83 PHE A C 1
ATOM 613 O O . PHE A 1 83 ? -2.277 -8.431 -27.530 1.00 98.50 83 PHE A O 1
ATOM 620 N N . PHE A 1 84 ? -0.406 -7.463 -28.250 1.00 98.44 84 PHE A N 1
ATOM 621 C CA . PHE A 1 84 ? -1.052 -6.740 -29.339 1.00 98.44 84 PHE A CA 1
ATOM 622 C C . PHE A 1 84 ? -1.080 -7.568 -30.625 1.00 98.44 84 PHE A C 1
ATOM 624 O O . PHE A 1 84 ? -0.049 -8.066 -31.077 1.00 98.44 84 PHE A O 1
ATOM 631 N N . ALA A 1 85 ? -2.242 -7.647 -31.271 1.00 97.44 85 ALA A N 1
ATOM 632 C CA . ALA A 1 85 ? -2.356 -8.089 -32.659 1.00 97.44 85 ALA A CA 1
ATOM 633 C C . ALA A 1 85 ? -2.758 -6.895 -33.528 1.00 97.44 85 ALA A C 1
ATOM 635 O O . ALA A 1 85 ? -3.916 -6.469 -33.533 1.00 97.44 85 ALA A O 1
ATOM 636 N N . SER A 1 86 ? -1.775 -6.323 -34.223 1.00 95.88 86 SER A N 1
ATOM 637 C CA . SER A 1 86 ? -1.879 -5.013 -34.862 1.00 95.88 86 SER A CA 1
ATOM 638 C C . SER A 1 86 ? -2.014 -5.133 -36.386 1.00 95.88 86 SER A C 1
ATOM 640 O O . SER A 1 86 ? -1.046 -5.493 -37.058 1.00 95.88 86 SER A O 1
ATOM 642 N N . PRO A 1 87 ? -3.181 -4.813 -36.977 1.00 94.06 87 PRO A N 1
ATOM 643 C CA . PRO A 1 87 ? -3.305 -4.661 -38.423 1.00 94.06 87 PRO A CA 1
ATOM 644 C C . PRO A 1 87 ? -2.611 -3.374 -38.888 1.00 94.06 87 PRO A C 1
ATOM 646 O O . PRO A 1 87 ? -2.358 -2.468 -38.096 1.00 94.06 87 PRO A O 1
ATOM 649 N N . GLU A 1 88 ? -2.350 -3.257 -40.189 1.00 93.12 88 GLU A N 1
ATOM 650 C CA . GLU A 1 88 ? -1.683 -2.087 -40.772 1.00 93.12 88 GLU A CA 1
ATOM 651 C C . GLU A 1 88 ? -2.593 -1.331 -41.734 1.00 93.12 88 GLU A C 1
ATOM 653 O O . GLU A 1 88 ? -3.061 -1.905 -42.721 1.00 93.12 88 GLU A O 1
ATOM 658 N N . TYR A 1 89 ? -2.809 -0.041 -41.457 1.00 90.94 89 TYR A N 1
ATOM 659 C CA . TYR A 1 89 ? -3.507 0.902 -42.333 1.00 90.94 89 TYR A CA 1
ATOM 660 C C . TYR A 1 89 ? -2.511 1.967 -42.795 1.00 90.94 89 TYR A C 1
ATOM 662 O O . TYR A 1 89 ? -2.023 2.749 -41.985 1.00 90.94 89 TYR A O 1
ATOM 670 N N . ASN A 1 90 ? -2.212 2.001 -44.099 1.00 90.88 90 ASN A N 1
ATOM 671 C CA . ASN A 1 90 ? -1.333 2.997 -44.727 1.00 90.88 90 ASN A CA 1
ATOM 672 C C . ASN A 1 90 ? -0.007 3.215 -43.967 1.00 90.88 90 ASN A C 1
ATOM 674 O O . ASN A 1 90 ? 0.313 4.345 -43.608 1.00 90.88 90 ASN A O 1
ATOM 678 N N . TYR A 1 91 ? 0.751 2.139 -43.713 1.00 89.38 91 TYR A N 1
ATOM 679 C CA . TYR A 1 91 ? 2.020 2.166 -42.965 1.00 89.38 91 TYR A CA 1
ATOM 680 C C . TYR A 1 91 ? 1.915 2.535 -41.472 1.00 89.38 91 TYR A C 1
ATOM 682 O O . TYR A 1 91 ? 2.934 2.805 -40.841 1.00 89.38 91 TYR A O 1
ATOM 690 N N . SER A 1 92 ? 0.715 2.522 -40.885 1.00 91.56 92 SER A N 1
ATOM 691 C CA . SER A 1 92 ? 0.492 2.898 -39.486 1.00 91.56 92 SER A CA 1
ATOM 692 C C . SER A 1 92 ? -0.479 1.960 -38.756 1.00 91.56 92 SER A C 1
ATOM 694 O O . SER A 1 92 ? -1.012 1.000 -39.325 1.00 91.56 92 SER A O 1
ATOM 696 N N . LEU A 1 93 ? -0.683 2.247 -37.468 1.00 93.12 93 LEU A N 1
ATOM 697 C CA . LEU A 1 93 ? -1.659 1.593 -36.598 1.00 93.12 93 LEU A CA 1
ATOM 698 C C . LEU A 1 93 ? -3.079 1.816 -37.111 1.00 93.12 93 LEU A C 1
ATOM 700 O O . LEU A 1 93 ? -3.387 2.822 -37.754 1.00 93.12 93 LEU A O 1
ATOM 704 N N . THR A 1 94 ? -3.982 0.902 -36.772 1.00 95.12 94 THR A N 1
ATOM 705 C CA . THR A 1 94 ? -5.400 1.125 -37.041 1.00 95.12 94 THR A CA 1
ATOM 706 C C . THR A 1 94 ? -5.977 2.183 -36.090 1.00 95.12 94 THR A C 1
ATOM 708 O O . THR A 1 94 ? -5.577 2.241 -34.922 1.00 95.12 94 THR A O 1
ATOM 711 N N . PRO A 1 95 ? -6.958 2.992 -36.541 1.00 96.12 95 PRO A N 1
ATOM 712 C CA . PRO A 1 95 ? -7.602 3.985 -35.684 1.00 96.12 95 PRO A CA 1
ATOM 713 C C . PRO A 1 95 ? -8.169 3.410 -34.375 1.00 96.12 95 PRO A C 1
ATOM 715 O O . PRO A 1 95 ? -7.899 4.004 -33.338 1.00 96.12 95 PRO A O 1
ATOM 718 N N . PRO A 1 96 ? -8.858 2.246 -34.354 1.00 96.31 96 PRO A N 1
ATOM 719 C CA . PRO A 1 96 ? -9.372 1.687 -33.103 1.00 96.31 96 PRO A CA 1
ATOM 720 C C . PRO A 1 96 ? -8.275 1.313 -32.103 1.00 96.31 96 PRO A C 1
ATOM 722 O O . PRO A 1 96 ? -8.420 1.582 -30.915 1.00 96.31 96 PRO A O 1
ATOM 725 N N . LEU A 1 97 ? -7.158 0.742 -32.574 1.00 96.94 97 LEU A N 1
ATOM 726 C CA . LEU A 1 97 ? -6.042 0.387 -31.697 1.00 96.94 97 LEU A CA 1
ATOM 727 C C . LEU A 1 97 ? -5.379 1.633 -31.110 1.00 96.94 97 LEU A C 1
ATOM 729 O O . LEU A 1 97 ? -5.143 1.696 -29.908 1.00 96.94 97 LEU A O 1
ATOM 733 N N . LYS A 1 98 ? -5.104 2.633 -31.955 1.00 96.88 98 LYS A N 1
ATOM 734 C CA . LYS A 1 98 ? -4.512 3.895 -31.505 1.00 96.88 98 LYS A CA 1
ATOM 735 C C . LYS A 1 98 ? -5.433 4.617 -30.522 1.00 96.88 98 LYS A C 1
ATOM 737 O O . LYS A 1 98 ? -4.962 5.076 -29.493 1.00 96.88 98 LYS A O 1
ATOM 742 N N . ASN A 1 99 ? -6.735 4.638 -30.797 1.00 97.50 99 ASN A N 1
ATOM 743 C CA . ASN A 1 99 ? -7.738 5.229 -29.919 1.00 97.50 99 ASN A CA 1
ATOM 744 C C . ASN A 1 99 ? -7.783 4.551 -28.539 1.00 97.50 99 ASN A C 1
ATOM 746 O O . ASN A 1 99 ? -7.802 5.233 -27.520 1.00 97.50 99 ASN A O 1
ATOM 750 N N . ALA A 1 100 ? -7.751 3.214 -28.497 1.00 97.81 100 ALA A N 1
ATOM 751 C CA . ALA A 1 100 ? -7.711 2.464 -27.243 1.00 97.81 100 ALA A CA 1
ATOM 752 C C . ALA A 1 100 ? -6.445 2.770 -26.423 1.00 97.81 100 ALA A C 1
ATOM 754 O O . ALA A 1 100 ? -6.523 2.978 -25.211 1.00 97.81 100 ALA A O 1
ATOM 755 N N . ILE A 1 101 ? -5.288 2.844 -27.088 1.00 97.44 101 ILE A N 1
ATOM 756 C CA . ILE A 1 101 ? -4.017 3.226 -26.460 1.00 97.44 101 ILE A CA 1
ATOM 757 C C . ILE A 1 101 ? -4.097 4.654 -25.911 1.00 97.44 101 ILE A C 1
ATOM 759 O O . ILE A 1 101 ? -3.733 4.887 -24.762 1.00 97.44 101 ILE A O 1
ATOM 763 N N . ASP A 1 102 ? -4.616 5.597 -26.697 1.00 96.38 102 ASP A N 1
ATOM 764 C CA . ASP A 1 102 ? -4.661 7.007 -26.310 1.00 96.38 102 ASP A CA 1
ATOM 765 C C . ASP A 1 102 ? -5.547 7.233 -25.085 1.00 96.38 102 ASP A C 1
ATOM 767 O O . ASP A 1 102 ? -5.112 7.888 -24.136 1.00 96.38 102 ASP A O 1
ATOM 771 N N . TRP A 1 103 ? -6.728 6.612 -25.040 1.00 96.94 103 TRP A N 1
ATOM 772 C CA . TRP A 1 103 ? -7.607 6.660 -23.871 1.00 96.94 103 TRP A CA 1
ATOM 773 C C . TRP A 1 103 ? -6.972 6.108 -22.592 1.00 96.94 103 TRP A C 1
ATOM 775 O O . TRP A 1 103 ? -7.128 6.700 -21.523 1.00 96.94 103 TRP A O 1
ATOM 785 N N . ALA A 1 104 ? -6.237 4.998 -22.680 1.00 96.19 104 ALA A N 1
ATOM 786 C CA . ALA A 1 104 ? -5.563 4.402 -21.526 1.00 96.19 104 ALA A CA 1
ATOM 787 C C . ALA A 1 104 ? -4.247 5.115 -21.151 1.00 96.19 104 ALA A C 1
ATOM 789 O O . ALA A 1 104 ? -3.768 4.977 -20.027 1.00 96.19 104 ALA A O 1
ATOM 790 N N . SER A 1 105 ? -3.699 5.935 -22.052 1.00 94.56 105 SER A N 1
ATOM 791 C CA . SER A 1 105 ? -2.505 6.748 -21.790 1.00 94.56 105 SER A CA 1
ATOM 792 C C . SER A 1 105 ? -2.794 8.063 -21.053 1.00 94.56 105 SER A C 1
ATOM 794 O O . SER A 1 105 ? -1.873 8.637 -20.471 1.00 94.56 105 SER A O 1
ATOM 796 N N . ARG A 1 106 ? -4.053 8.547 -21.049 1.00 91.62 106 ARG A N 1
ATOM 797 C CA . ARG A 1 106 ? -4.451 9.759 -20.300 1.00 91.62 106 ARG A CA 1
ATOM 798 C C . ARG A 1 106 ? -4.060 9.622 -18.820 1.00 91.62 106 ARG A C 1
ATOM 800 O O . ARG A 1 106 ? -4.236 8.523 -18.291 1.00 91.62 106 ARG A O 1
ATOM 807 N N . PRO A 1 107 ? -3.550 10.672 -18.150 1.00 83.38 107 PRO A N 1
ATOM 808 C CA . PRO A 1 107 ? -3.064 10.559 -16.777 1.00 83.38 107 PRO A CA 1
ATOM 809 C C . PRO A 1 107 ? -4.112 9.965 -15.815 1.00 83.38 107 PRO A C 1
ATOM 811 O O . PRO A 1 107 ? -5.259 10.409 -15.847 1.00 83.38 107 PRO A O 1
ATOM 814 N N . PRO A 1 108 ? -3.745 8.968 -14.984 1.00 87.56 108 PRO A N 1
ATOM 815 C CA . PRO A 1 108 ? -2.456 8.261 -14.972 1.00 87.56 108 PRO A CA 1
ATOM 816 C C . PRO A 1 108 ? -2.304 7.250 -16.131 1.00 87.56 108 PRO A C 1
ATOM 818 O O . PRO A 1 108 ? -3.269 6.576 -16.502 1.00 87.56 108 PRO A O 1
ATOM 821 N N . ASN A 1 109 ? -1.088 7.129 -16.687 1.00 90.12 109 ASN A N 1
ATOM 822 C CA . ASN A 1 109 ? -0.761 6.198 -17.780 1.00 90.12 109 ASN A CA 1
ATOM 823 C C . ASN A 1 109 ? -0.857 4.731 -17.317 1.00 90.12 109 ASN A C 1
ATOM 825 O O . ASN A 1 109 ? -0.023 4.268 -16.543 1.00 90.12 109 ASN A O 1
ATOM 829 N N . GLN A 1 110 ? -1.824 3.980 -17.848 1.00 93.69 110 GLN A N 1
ATOM 830 C CA . GLN A 1 110 ? -2.114 2.602 -17.416 1.00 93.69 110 GLN A CA 1
ATOM 831 C C . GLN A 1 110 ? -1.127 1.540 -17.941 1.00 93.69 110 GLN A C 1
ATOM 833 O O . GLN A 1 110 ? -1.147 0.389 -17.494 1.00 93.69 110 GLN A O 1
ATOM 838 N N . PHE A 1 111 ? -0.274 1.909 -18.900 1.00 91.50 111 PHE A N 1
ATOM 839 C CA . PHE A 1 111 ? 0.695 1.012 -19.537 1.00 91.50 111 PHE A CA 1
ATOM 840 C C . PHE A 1 111 ? 2.088 1.048 -18.901 1.00 91.50 111 PHE A C 1
ATOM 842 O O . PHE A 1 111 ? 2.953 0.278 -19.317 1.00 91.50 111 PHE A O 1
ATOM 849 N N . ASN A 1 112 ? 2.307 1.950 -17.943 1.00 91.25 112 ASN A N 1
ATOM 850 C CA . ASN A 1 112 ? 3.633 2.259 -17.430 1.00 91.25 112 ASN A CA 1
ATOM 851 C C . ASN A 1 112 ? 4.359 1.016 -16.894 1.00 91.25 112 ASN A C 1
ATOM 853 O O . ASN A 1 112 ? 3.802 0.281 -16.084 1.00 91.25 112 ASN A O 1
ATOM 857 N N . ASP A 1 113 ? 5.604 0.837 -17.336 1.00 90.38 113 ASP A N 1
ATOM 858 C CA . ASP A 1 113 ? 6.560 -0.174 -16.873 1.00 90.38 113 ASP A CA 1
ATOM 859 C C . ASP A 1 113 ? 6.125 -1.641 -17.056 1.00 90.38 113 ASP A C 1
ATOM 861 O O . ASP A 1 113 ? 6.563 -2.548 -16.353 1.00 90.38 113 ASP A O 1
ATOM 865 N N . LYS A 1 114 ? 5.266 -1.912 -18.045 1.00 94.00 114 LYS A N 1
ATOM 866 C CA . LYS A 1 114 ? 4.729 -3.258 -18.304 1.00 94.00 114 LYS A CA 1
ATOM 867 C C . LYS A 1 114 ? 5.325 -3.904 -19.547 1.00 94.00 114 LYS A C 1
ATOM 869 O O . LYS A 1 114 ? 5.684 -3.247 -20.529 1.00 94.00 114 LYS A O 1
ATOM 874 N N . ALA A 1 115 ? 5.392 -5.231 -19.528 1.00 96.75 115 ALA A N 1
ATOM 875 C CA . ALA A 1 115 ? 5.870 -6.020 -20.655 1.00 96.75 115 ALA A CA 1
ATOM 876 C C . ALA A 1 115 ? 4.858 -6.034 -21.810 1.00 96.75 115 ALA A C 1
ATOM 878 O O . ALA A 1 115 ? 3.643 -6.040 -21.600 1.00 96.75 115 ALA A O 1
ATOM 879 N N . ALA A 1 116 ? 5.349 -6.106 -23.049 1.00 97.94 116 ALA A N 1
ATOM 880 C CA . ALA A 1 116 ? 4.484 -6.226 -24.216 1.00 97.94 116 ALA A CA 1
ATOM 881 C C . ALA A 1 116 ? 5.038 -7.138 -25.319 1.00 97.94 116 ALA A C 1
ATOM 883 O O . ALA A 1 116 ? 6.244 -7.274 -25.528 1.00 97.94 116 ALA A O 1
ATOM 884 N N . ALA A 1 117 ? 4.139 -7.736 -26.093 1.00 98.12 117 ALA A N 1
ATOM 885 C CA . ALA A 1 117 ? 4.436 -8.356 -27.376 1.00 98.12 117 ALA A CA 1
ATOM 886 C C . ALA A 1 117 ? 3.532 -7.771 -28.455 1.00 98.12 117 ALA A C 1
ATOM 888 O O . ALA A 1 117 ? 2.419 -7.323 -28.185 1.00 98.12 117 ALA A O 1
ATOM 889 N N . VAL A 1 118 ? 4.011 -7.782 -29.697 1.00 97.88 118 VAL A N 1
ATOM 890 C CA . VAL A 1 118 ? 3.208 -7.395 -30.854 1.00 97.88 118 VAL A CA 1
ATOM 891 C C . VAL A 1 118 ? 3.412 -8.379 -31.990 1.00 97.88 118 VAL A C 1
ATOM 893 O O . VAL A 1 118 ? 4.542 -8.699 -32.360 1.00 97.88 118 VAL A O 1
ATOM 896 N N . VAL A 1 119 ? 2.297 -8.808 -32.563 1.00 97.56 119 VAL A N 1
ATOM 897 C CA . VAL A 1 119 ? 2.222 -9.548 -33.821 1.00 97.56 119 VAL A CA 1
ATOM 898 C C . VAL A 1 119 ? 1.357 -8.769 -34.802 1.00 97.56 119 VAL A C 1
ATOM 900 O O . VAL A 1 119 ? 0.593 -7.886 -34.408 1.00 97.56 119 VAL A O 1
ATOM 903 N N . SER A 1 120 ? 1.457 -9.088 -36.087 1.00 96.19 120 SER A N 1
ATOM 904 C CA . SER A 1 120 ? 0.577 -8.494 -37.094 1.00 96.19 120 SER A CA 1
ATOM 905 C C . SER A 1 120 ? 0.043 -9.531 -38.065 1.00 96.19 120 SER A C 1
ATOM 907 O O . SER A 1 120 ? 0.728 -10.489 -38.429 1.00 96.19 120 SER A O 1
ATOM 909 N N . VAL A 1 121 ? -1.206 -9.331 -38.481 1.00 94.38 121 VAL A N 1
ATOM 910 C CA . VAL A 1 121 ? -1.769 -9.990 -39.656 1.00 94.38 121 VAL A CA 1
ATOM 911 C C . VAL A 1 121 ? -2.254 -8.920 -40.622 1.00 94.38 121 VAL A C 1
ATOM 913 O O . VAL A 1 121 ? -3.174 -8.154 -40.317 1.00 94.38 121 VAL A O 1
ATOM 916 N N . GLY A 1 122 ? -1.641 -8.879 -41.800 1.00 90.06 122 GLY A N 1
ATOM 917 C CA . GLY A 1 122 ? -1.880 -7.864 -42.822 1.00 90.06 122 GLY A CA 1
ATOM 918 C C . GLY A 1 122 ? -1.814 -8.433 -44.235 1.00 90.06 122 GLY A C 1
ATOM 919 O O . GLY A 1 122 ? -1.534 -9.609 -44.443 1.00 90.06 122 GLY A O 1
ATOM 920 N N . GLY A 1 123 ? -2.118 -7.605 -45.232 1.00 85.00 123 GLY A N 1
ATOM 921 C CA . GLY A 1 123 ? -1.840 -7.942 -46.630 1.00 85.00 123 GLY A CA 1
ATOM 922 C C . GLY A 1 123 ? -0.410 -7.534 -46.987 1.00 85.00 123 GLY A C 1
ATOM 923 O O . GLY A 1 123 ? 0.266 -6.910 -46.178 1.00 85.00 123 GLY A O 1
ATOM 924 N N . GLY A 1 124 ? 0.050 -7.822 -48.209 1.00 79.69 124 GLY A N 1
ATOM 925 C CA . GLY A 1 124 ? 1.346 -7.315 -48.689 1.00 79.69 124 GLY A CA 1
ATOM 926 C C . GLY A 1 124 ? 2.492 -7.695 -47.743 1.00 79.69 124 GLY A C 1
ATOM 927 O O . GLY A 1 124 ? 2.756 -8.875 -47.563 1.00 79.69 124 GLY A O 1
ATOM 928 N N . TYR A 1 125 ? 3.113 -6.706 -47.096 1.00 82.94 125 TYR A N 1
ATOM 929 C CA . TYR A 1 125 ? 4.202 -6.871 -46.120 1.00 82.94 125 TYR A CA 1
ATOM 930 C C . TYR A 1 125 ? 3.751 -7.354 -44.726 1.00 82.94 125 TYR A C 1
ATOM 932 O O . TYR A 1 125 ? 4.368 -7.004 -43.724 1.00 82.94 125 TYR A O 1
ATOM 940 N N . ALA A 1 126 ? 2.662 -8.123 -44.645 1.00 87.06 126 ALA A N 1
ATOM 941 C CA . ALA A 1 126 ? 2.153 -8.770 -43.431 1.00 87.06 126 ALA A CA 1
ATOM 942 C C . ALA A 1 126 ? 1.796 -7.852 -42.239 1.00 87.06 126 ALA A C 1
ATOM 944 O O . ALA A 1 126 ? 1.404 -8.359 -41.195 1.00 87.06 126 ALA A O 1
ATOM 945 N N . GLY A 1 127 ? 1.849 -6.526 -42.398 1.00 87.69 127 GLY A N 1
ATOM 946 C CA . GLY A 1 127 ? 1.549 -5.552 -41.341 1.00 87.69 127 GLY A CA 1
ATOM 947 C C . GLY A 1 127 ? 2.747 -5.125 -40.482 1.00 87.69 127 GLY A C 1
ATOM 948 O O . GLY A 1 127 ? 2.565 -4.538 -39.414 1.00 87.69 127 GLY A O 1
ATOM 949 N N . VAL A 1 128 ? 3.973 -5.404 -40.936 1.00 90.69 128 VAL A N 1
ATOM 950 C CA . VAL A 1 128 ? 5.222 -5.151 -40.193 1.00 90.69 128 VAL A CA 1
ATOM 951 C C . VAL A 1 128 ? 5.407 -3.679 -39.797 1.00 90.69 128 VAL A C 1
ATOM 953 O O . VAL A 1 128 ? 6.073 -3.387 -38.809 1.00 90.69 128 VAL A O 1
ATOM 956 N N . GLN A 1 129 ? 4.846 -2.723 -40.535 1.00 92.81 129 GLN A N 1
ATOM 957 C CA . GLN A 1 129 ? 5.069 -1.300 -40.256 1.00 92.81 129 GLN A CA 1
ATOM 958 C C . GLN A 1 129 ? 4.204 -0.842 -39.085 1.00 92.81 129 GLN A C 1
ATOM 960 O O . GLN A 1 129 ? 4.666 -0.092 -38.230 1.00 92.81 129 GLN A O 1
ATOM 965 N N . SER A 1 130 ? 3.002 -1.406 -38.961 1.00 93.94 130 SER A N 1
ATOM 966 C CA . SER A 1 130 ? 2.142 -1.213 -37.793 1.00 93.94 130 SER A CA 1
ATOM 967 C C . SER A 1 130 ? 2.828 -1.640 -36.491 1.00 93.94 130 SER A C 1
ATOM 969 O O . SER A 1 130 ? 2.805 -0.902 -35.507 1.00 93.94 130 SER A O 1
ATOM 971 N N . THR A 1 131 ? 3.535 -2.777 -36.486 1.00 94.44 131 THR A N 1
ATOM 972 C CA . THR A 1 131 ? 4.256 -3.235 -35.283 1.00 94.44 131 THR A CA 1
ATOM 973 C C . THR A 1 131 ? 5.407 -2.300 -34.897 1.00 94.44 131 THR A C 1
ATOM 975 O O . THR A 1 131 ? 5.668 -2.101 -33.711 1.00 94.44 131 THR A O 1
ATOM 978 N N . ARG A 1 132 ? 6.069 -1.675 -35.881 1.00 93.69 132 ARG A N 1
ATOM 979 C CA . ARG A 1 132 ? 7.130 -0.676 -35.662 1.00 93.69 132 ARG A CA 1
ATOM 980 C C . ARG A 1 132 ? 6.577 0.635 -35.118 1.00 93.69 132 ARG A C 1
ATOM 982 O O . ARG A 1 132 ? 7.135 1.172 -34.167 1.00 93.69 132 ARG A O 1
ATOM 989 N N . VAL A 1 133 ? 5.472 1.126 -35.681 1.00 95.12 133 VAL A N 1
ATOM 990 C CA . VAL A 1 133 ? 4.809 2.342 -35.187 1.00 95.12 133 VAL A CA 1
ATOM 991 C C . VAL A 1 133 ? 4.302 2.136 -33.758 1.00 95.12 133 VAL A C 1
ATOM 993 O O . VAL A 1 133 ? 4.474 3.026 -32.931 1.00 95.12 133 VAL A O 1
ATOM 996 N N . LEU A 1 134 ? 3.776 0.950 -33.423 1.00 96.00 134 LEU A N 1
ATOM 997 C CA . LEU A 1 134 ? 3.371 0.639 -32.047 1.00 96.00 134 LEU A CA 1
ATOM 998 C C . LEU A 1 134 ? 4.550 0.740 -31.073 1.00 96.00 134 LEU A C 1
ATOM 1000 O O . LEU A 1 134 ? 4.440 1.355 -30.016 1.00 96.00 134 LEU A O 1
ATOM 1004 N N . ARG A 1 135 ? 5.698 0.168 -31.453 1.00 95.31 135 ARG A N 1
ATOM 1005 C CA . ARG A 1 135 ? 6.933 0.230 -30.658 1.00 95.31 135 ARG A CA 1
ATOM 1006 C C . ARG A 1 135 ? 7.473 1.651 -30.521 1.00 95.31 135 ARG A C 1
ATOM 1008 O O . ARG A 1 135 ? 8.070 1.964 -29.503 1.00 95.31 135 ARG A O 1
ATOM 1015 N N . LEU A 1 136 ? 7.245 2.520 -31.504 1.00 95.19 136 LEU A N 1
ATOM 1016 C CA . LEU A 1 136 ? 7.577 3.938 -31.371 1.00 95.19 136 LEU A CA 1
ATOM 1017 C C . LEU A 1 136 ? 6.692 4.616 -30.313 1.00 95.19 136 LEU A C 1
ATOM 1019 O O . LEU A 1 136 ? 7.203 5.351 -29.474 1.00 95.19 136 LEU A O 1
ATOM 1023 N N . SER A 1 137 ? 5.382 4.336 -30.306 1.00 93.06 137 SER A N 1
ATOM 1024 C CA . SER A 1 137 ? 4.472 4.833 -29.260 1.00 93.06 137 SER A CA 1
ATOM 1025 C C . SER A 1 137 ? 4.834 4.309 -27.866 1.00 93.06 137 SER A C 1
ATOM 1027 O O . SER A 1 137 ? 4.668 5.027 -26.883 1.00 93.06 137 SER A O 1
ATOM 1029 N N . ALA A 1 138 ? 5.390 3.097 -27.781 1.00 90.62 138 ALA A N 1
ATOM 1030 C CA . ALA A 1 138 ? 5.831 2.469 -26.536 1.00 90.62 138 ALA A CA 1
ATOM 1031 C C . ALA A 1 138 ? 6.828 3.310 -25.727 1.00 90.62 138 ALA A C 1
ATOM 1033 O O . ALA A 1 138 ? 6.829 3.215 -24.505 1.00 90.62 138 ALA A O 1
ATOM 1034 N N . ILE A 1 139 ? 7.638 4.142 -26.394 1.00 91.50 139 ILE A N 1
ATOM 1035 C CA . ILE A 1 139 ? 8.629 5.011 -25.741 1.00 91.50 139 ILE A CA 1
ATOM 1036 C C . ILE A 1 139 ? 7.942 5.986 -24.779 1.00 91.50 139 ILE A C 1
ATOM 1038 O O . ILE A 1 139 ? 8.410 6.178 -23.664 1.00 91.50 139 ILE A O 1
ATOM 1042 N N . PHE A 1 140 ? 6.819 6.580 -25.192 1.00 91.75 140 PHE A N 1
ATOM 1043 C CA . PHE A 1 140 ? 6.039 7.468 -24.328 1.00 91.75 140 PHE A CA 1
ATOM 1044 C C . PHE A 1 140 ? 5.253 6.686 -23.269 1.00 91.75 140 PHE A C 1
ATOM 1046 O O . PHE A 1 140 ? 5.152 7.118 -22.127 1.00 91.75 140 PHE A O 1
ATOM 1053 N N . LEU A 1 141 ? 4.705 5.526 -23.645 1.00 92.88 141 LEU A N 1
ATOM 1054 C CA . LEU A 1 141 ? 3.900 4.686 -22.752 1.00 92.88 141 LEU A CA 1
ATOM 1055 C C . LEU A 1 141 ? 4.731 3.956 -21.687 1.00 92.88 141 LEU A C 1
ATOM 1057 O O . LEU A 1 141 ? 4.139 3.391 -20.770 1.00 92.88 141 LEU A O 1
ATOM 1061 N N . ASN A 1 142 ? 6.061 3.953 -21.823 1.00 92.75 142 ASN A N 1
ATOM 1062 C CA . ASN A 1 142 ? 6.998 3.144 -21.047 1.00 92.75 142 ASN A CA 1
ATOM 1063 C C . ASN A 1 142 ? 6.662 1.637 -21.088 1.00 92.75 142 ASN A C 1
ATOM 1065 O O . ASN A 1 142 ? 6.624 0.962 -20.065 1.00 92.75 142 ASN A O 1
ATOM 1069 N N . LEU A 1 143 ? 6.368 1.116 -22.288 1.00 95.31 143 LEU A N 1
ATOM 1070 C CA . LEU A 1 143 ? 6.120 -0.313 -22.516 1.00 95.31 143 LEU A CA 1
ATOM 1071 C C . LEU A 1 143 ? 7.394 -1.041 -22.947 1.00 95.31 143 LEU A C 1
ATOM 1073 O O . LEU A 1 143 ? 8.048 -0.665 -23.925 1.00 95.31 143 LEU A O 1
ATOM 1077 N N . HIS A 1 144 ? 7.665 -2.176 -22.309 1.00 94.56 144 HIS A N 1
ATOM 1078 C CA . HIS A 1 144 ? 8.843 -2.997 -22.572 1.00 94.56 144 HIS A CA 1
ATOM 1079 C C . HIS A 1 144 ? 8.523 -4.136 -23.530 1.00 94.56 144 HIS A C 1
ATOM 1081 O O . HIS A 1 144 ? 8.127 -5.233 -23.125 1.00 94.56 144 HIS A O 1
ATOM 1087 N N . PHE A 1 145 ? 8.706 -3.902 -24.826 1.00 96.62 145 PHE A N 1
ATOM 1088 C CA . PHE A 1 145 ? 8.429 -4.931 -25.821 1.00 96.62 145 PHE A CA 1
ATOM 1089 C C . PHE A 1 145 ? 9.493 -6.034 -25.869 1.00 96.62 145 PHE A C 1
ATOM 1091 O O . PHE A 1 145 ? 10.691 -5.753 -25.904 1.00 96.62 145 PHE A O 1
ATOM 1098 N N . ILE A 1 146 ? 9.066 -7.290 -26.048 1.00 95.94 146 ILE A N 1
ATOM 1099 C CA . ILE A 1 146 ? 9.980 -8.347 -26.498 1.00 95.94 146 ILE A CA 1
ATOM 1100 C C . ILE A 1 146 ? 10.554 -7.982 -27.871 1.00 95.94 146 ILE A C 1
ATOM 1102 O O . ILE A 1 146 ? 9.840 -7.497 -28.754 1.00 95.94 146 ILE A O 1
ATOM 1106 N N . ASN A 1 147 ? 11.845 -8.221 -28.082 1.00 91.56 147 ASN A N 1
ATOM 1107 C CA . ASN A 1 147 ? 12.497 -7.926 -29.364 1.00 91.56 147 ASN A CA 1
ATOM 1108 C C . ASN A 1 147 ? 12.501 -9.121 -30.319 1.00 91.56 147 ASN A C 1
ATOM 1110 O O . ASN A 1 147 ? 12.515 -8.934 -31.533 1.00 91.56 147 ASN A O 1
ATOM 1114 N N . LYS A 1 148 ? 12.481 -10.345 -29.782 1.00 90.12 148 LYS A N 1
ATOM 1115 C CA . LYS A 1 148 ? 12.424 -11.599 -30.537 1.00 90.12 148 LYS A CA 1
ATOM 1116 C C . LYS A 1 148 ? 11.572 -12.629 -29.781 1.00 90.12 148 LYS A C 1
ATOM 1118 O O . LYS A 1 148 ? 11.541 -12.567 -28.553 1.00 90.12 148 LYS A O 1
ATOM 1123 N N . PRO A 1 149 ? 10.951 -13.582 -30.495 1.00 92.25 149 PRO A N 1
ATOM 1124 C CA . PRO A 1 149 ? 10.837 -13.646 -31.956 1.00 92.25 149 PRO A CA 1
ATOM 1125 C C . PRO A 1 149 ? 9.842 -12.610 -32.506 1.00 92.25 149 PRO A C 1
ATOM 1127 O O . PRO A 1 149 ? 8.965 -12.126 -31.798 1.00 92.25 149 PRO A O 1
ATOM 1130 N N . GLU A 1 150 ? 9.991 -12.259 -33.783 1.00 90.94 150 GLU A N 1
ATOM 1131 C CA . GLU A 1 150 ? 9.017 -11.430 -34.504 1.00 90.94 150 GLU A CA 1
ATOM 1132 C C . GLU A 1 150 ? 8.053 -12.333 -35.279 1.00 90.94 150 GLU A C 1
ATOM 1134 O O . GLU A 1 150 ? 8.488 -13.278 -35.940 1.00 90.94 150 GLU A O 1
ATOM 1139 N N . LEU A 1 151 ? 6.755 -12.020 -35.238 1.00 95.12 151 LEU A N 1
ATOM 1140 C CA . LEU A 1 151 ? 5.733 -12.731 -36.002 1.00 95.12 151 LEU A CA 1
ATOM 1141 C C . LEU A 1 151 ? 4.858 -11.739 -36.769 1.00 95.12 151 LEU A C 1
ATOM 1143 O O . LEU A 1 151 ? 4.243 -10.835 -36.202 1.00 95.12 151 LEU A O 1
ATOM 1147 N N . SER A 1 152 ? 4.821 -11.892 -38.087 1.00 94.06 152 SER A N 1
ATOM 1148 C CA . SER A 1 152 ? 3.943 -11.139 -38.981 1.00 94.06 152 SER A CA 1
ATOM 1149 C C . SER A 1 152 ? 3.477 -12.078 -40.084 1.00 94.06 152 SER A C 1
ATOM 1151 O O . SER A 1 152 ? 4.307 -12.727 -40.721 1.00 94.06 152 SER A O 1
ATOM 1153 N N . ILE A 1 153 ? 2.163 -12.185 -40.275 1.00 94.31 153 ILE A N 1
ATOM 1154 C CA . ILE A 1 153 ? 1.553 -13.166 -41.178 1.00 94.31 153 ILE A CA 1
ATOM 1155 C C . ILE A 1 153 ? 0.801 -12.436 -42.290 1.00 94.31 153 ILE A C 1
ATOM 1157 O O . ILE A 1 153 ? -0.016 -11.544 -42.050 1.00 94.31 153 ILE A O 1
ATOM 1161 N N . SER A 1 154 ? 1.072 -12.821 -43.533 1.00 91.81 154 SER A N 1
ATOM 1162 C CA . SER A 1 154 ? 0.352 -12.315 -44.695 1.00 91.81 154 SER A CA 1
ATOM 1163 C C . SER A 1 154 ? -0.945 -13.103 -44.873 1.00 91.81 154 SER A C 1
ATOM 1165 O O . SER A 1 154 ? -0.930 -14.303 -45.128 1.00 91.81 154 SER A O 1
ATOM 1167 N N . PHE A 1 155 ? -2.103 -12.439 -44.790 1.00 86.75 155 PHE A N 1
ATOM 1168 C CA . PHE A 1 155 ? -3.383 -13.116 -45.041 1.00 86.75 155 PHE A CA 1
ATOM 1169 C C . PHE A 1 155 ? -3.613 -13.439 -46.524 1.00 86.75 155 PHE A C 1
ATOM 1171 O O . PHE A 1 155 ? -4.629 -14.062 -46.854 1.00 86.75 155 PHE A O 1
ATOM 1178 N N . LYS A 1 156 ? -2.762 -12.936 -47.434 1.00 85.25 156 LYS A N 1
ATOM 1179 C CA . LYS A 1 156 ? -2.863 -13.212 -48.876 1.00 85.25 156 LYS A CA 1
ATOM 1180 C C . LYS A 1 156 ? -2.409 -14.630 -49.202 1.00 85.25 156 LYS A C 1
ATOM 1182 O O . LYS A 1 156 ? -2.933 -15.210 -50.149 1.00 85.25 156 LYS A O 1
ATOM 1187 N N . ASP A 1 157 ? -1.498 -15.170 -48.405 1.00 83.88 157 ASP A N 1
ATOM 1188 C CA . ASP A 1 157 ? -0.982 -16.512 -48.599 1.00 83.88 157 ASP A CA 1
ATOM 1189 C C . ASP A 1 157 ? -2.035 -17.543 -48.144 1.00 83.88 157 ASP A C 1
ATOM 1191 O O . ASP A 1 157 ? -2.713 -17.351 -47.124 1.00 83.88 157 ASP A O 1
ATOM 1195 N N . PRO A 1 158 ? -2.284 -18.598 -48.938 1.00 80.81 158 PRO A N 1
ATOM 1196 C CA . PRO A 1 158 ? -3.270 -19.611 -48.591 1.00 80.81 158 PRO A CA 1
ATOM 1197 C C . PRO A 1 158 ? -2.760 -20.507 -47.453 1.00 80.81 158 PRO A C 1
ATOM 1199 O O . PRO A 1 158 ? -1.566 -20.745 -47.326 1.00 80.81 158 PRO A O 1
ATOM 1202 N N . GLY A 1 159 ? -3.678 -21.052 -46.648 1.00 86.62 159 GLY A N 1
ATOM 1203 C CA . GLY A 1 159 ? -3.353 -22.074 -45.642 1.00 86.62 159 GLY A CA 1
ATOM 1204 C C . GLY A 1 159 ? -2.974 -21.558 -44.250 1.00 86.62 159 GLY A C 1
ATOM 1205 O O . GLY A 1 159 ? -2.774 -22.373 -43.358 1.00 86.62 159 GLY A O 1
ATOM 1206 N N . HIS A 1 160 ? -2.930 -20.240 -44.025 1.00 89.81 160 HIS A N 1
ATOM 1207 C CA . HIS A 1 160 ? -2.667 -19.679 -42.690 1.00 89.81 160 HIS A CA 1
ATOM 1208 C C . HIS A 1 160 ? -3.925 -19.557 -41.824 1.00 89.81 160 HIS A C 1
ATOM 1210 O O . HIS A 1 160 ? -3.873 -19.828 -40.625 1.00 89.81 160 HIS A O 1
ATOM 1216 N N . PHE A 1 161 ? -5.061 -19.183 -42.426 1.00 93.62 161 PHE A N 1
ATOM 1217 C CA . PHE A 1 161 ? -6.302 -18.898 -41.703 1.00 93.62 161 PHE A CA 1
ATOM 1218 C C . PHE A 1 161 ? -7.542 -19.499 -42.361 1.00 93.62 161 PHE A C 1
ATOM 1220 O O . PHE A 1 161 ? -7.669 -19.503 -43.589 1.00 93.62 161 PHE A O 1
ATOM 1227 N N . GLU A 1 162 ? -8.508 -19.888 -41.534 1.00 92.44 162 GLU A N 1
ATOM 1228 C CA . GLU A 1 162 ? -9.876 -20.167 -41.963 1.00 92.44 162 GLU A CA 1
ATOM 1229 C C . GLU A 1 162 ? -10.630 -18.847 -42.196 1.00 92.44 162 GLU A C 1
ATOM 1231 O O . GLU A 1 162 ? -10.735 -17.997 -41.311 1.00 92.44 162 GLU A O 1
ATOM 1236 N N . ARG A 1 163 ? -11.141 -18.636 -43.416 1.00 88.06 163 ARG A N 1
ATOM 1237 C CA . ARG A 1 163 ? -11.690 -17.334 -43.844 1.00 88.06 163 ARG A CA 1
ATOM 1238 C C . ARG A 1 163 ? -12.986 -16.942 -43.131 1.00 88.06 163 ARG A C 1
ATOM 1240 O O . ARG A 1 163 ? -13.218 -15.748 -42.955 1.00 88.06 163 ARG A O 1
ATOM 1247 N N . GLU A 1 164 ? -13.814 -17.916 -42.764 1.00 87.75 164 GLU A N 1
ATOM 1248 C CA . GLU A 1 164 ? -15.137 -17.678 -42.174 1.00 87.75 164 GLU A CA 1
ATOM 1249 C C . GLU A 1 164 ? -15.051 -17.325 -40.686 1.00 87.75 164 GLU A C 1
ATOM 1251 O O . GLU A 1 164 ? -15.726 -16.408 -40.221 1.00 87.75 164 GLU A O 1
ATOM 1256 N N . THR A 1 165 ? -14.179 -18.013 -39.949 1.00 88.69 165 THR A N 1
ATOM 1257 C CA . THR A 1 165 ? -14.031 -17.870 -38.493 1.00 88.69 165 THR A CA 1
ATOM 1258 C C . THR A 1 165 ? -12.897 -16.918 -38.107 1.00 88.69 165 THR A C 1
ATOM 1260 O O . THR A 1 165 ? -12.920 -16.316 -37.032 1.00 88.69 165 THR A O 1
ATOM 1263 N N . GLY A 1 166 ? -11.903 -16.759 -38.985 1.00 91.25 166 GLY A N 1
ATOM 1264 C CA . GLY A 1 166 ? -10.662 -16.045 -38.712 1.00 91.25 166 GLY A CA 1
ATOM 1265 C C . GLY A 1 166 ? -9.612 -16.874 -37.963 1.00 91.25 166 GLY A C 1
ATOM 1266 O O . GLY A 1 166 ? -8.578 -16.316 -37.607 1.00 91.25 166 GLY A O 1
ATOM 1267 N N . ALA A 1 167 ? -9.856 -18.165 -37.708 1.00 93.44 167 ALA A N 1
ATOM 1268 C CA . ALA A 1 167 ? -8.979 -19.020 -36.908 1.00 93.44 167 ALA A CA 1
ATOM 1269 C C . ALA A 1 167 ? -7.622 -19.287 -37.584 1.00 93.44 167 ALA A C 1
ATOM 1271 O O . ALA A 1 167 ? -7.555 -19.471 -38.800 1.00 93.44 167 ALA A O 1
ATOM 1272 N N . LEU A 1 168 ? -6.544 -19.324 -36.791 1.00 95.62 168 LEU A N 1
ATOM 1273 C CA . LEU A 1 168 ? -5.192 -19.665 -37.247 1.00 95.62 168 LEU A CA 1
ATOM 1274 C C . LEU A 1 168 ? -5.059 -21.190 -37.399 1.00 95.62 168 LEU A C 1
ATOM 1276 O O . LEU A 1 168 ? -5.148 -21.918 -36.411 1.00 95.62 168 LEU A O 1
ATOM 1280 N N . VAL A 1 169 ? -4.824 -21.676 -38.621 1.00 95.12 169 VAL A N 1
ATOM 1281 C CA . VAL A 1 169 ? -4.774 -23.121 -38.929 1.00 95.12 169 VAL A CA 1
ATOM 1282 C C . VAL A 1 169 ? -3.365 -23.643 -39.220 1.00 95.12 169 VAL A C 1
ATOM 1284 O O . VAL A 1 169 ? -3.119 -24.834 -39.064 1.00 95.12 169 VAL A O 1
ATOM 1287 N N . SER A 1 170 ? -2.431 -22.771 -39.608 1.00 94.06 170 SER A N 1
ATOM 1288 C CA . SER A 1 170 ? -1.051 -23.152 -39.939 1.00 94.06 170 SER A CA 1
ATOM 1289 C C . SER A 1 170 ? -0.260 -23.573 -38.695 1.00 94.06 170 SER A C 1
ATOM 1291 O O . SER A 1 170 ? -0.056 -22.781 -37.774 1.00 94.06 170 SER A O 1
ATOM 1293 N N . GLU A 1 171 ? 0.230 -24.815 -38.683 1.00 93.25 171 GLU A N 1
ATOM 1294 C CA . GLU A 1 171 ? 1.027 -25.370 -37.577 1.00 93.25 171 GLU A CA 1
ATOM 1295 C C . GLU A 1 171 ? 2.390 -24.682 -37.408 1.00 93.25 171 GLU A C 1
ATOM 1297 O O . GLU A 1 171 ? 2.886 -24.543 -36.290 1.00 93.25 171 GLU A O 1
ATOM 1302 N N . ASP A 1 172 ? 2.994 -24.196 -38.494 1.00 93.44 172 ASP A N 1
ATOM 1303 C CA . ASP A 1 172 ? 4.272 -23.482 -38.417 1.00 93.44 172 ASP A CA 1
ATOM 1304 C C . ASP A 1 172 ? 4.110 -22.092 -37.789 1.00 93.44 172 ASP A C 1
ATOM 1306 O O . ASP A 1 172 ? 4.953 -21.667 -36.992 1.00 93.44 172 ASP A O 1
ATOM 1310 N N . ASP A 1 173 ? 3.001 -21.404 -38.074 1.00 94.94 173 ASP A N 1
ATOM 1311 C CA . ASP A 1 173 ? 2.688 -20.128 -37.426 1.00 94.94 173 ASP A CA 1
ATOM 1312 C C . ASP A 1 173 ? 2.314 -20.318 -35.960 1.00 94.94 173 ASP A C 1
ATOM 1314 O O . ASP A 1 173 ? 2.737 -19.517 -35.130 1.00 94.94 173 ASP A O 1
ATOM 1318 N N . LYS A 1 174 ? 1.600 -21.398 -35.615 1.00 95.75 174 LYS A N 1
ATOM 1319 C CA . LYS A 1 174 ? 1.326 -21.761 -34.216 1.00 95.75 174 LYS A CA 1
ATOM 1320 C C . LYS A 1 174 ? 2.614 -21.996 -33.427 1.00 95.75 174 LYS A C 1
ATOM 1322 O O . LYS A 1 174 ? 2.748 -21.477 -32.325 1.00 95.75 174 LYS A O 1
ATOM 1327 N N . LYS A 1 175 ? 3.606 -22.692 -33.998 1.00 94.75 175 LYS A N 1
ATOM 1328 C CA . LYS A 1 175 ? 4.922 -22.874 -33.351 1.00 94.75 175 LYS A CA 1
ATOM 1329 C C . LYS A 1 175 ? 5.635 -21.546 -33.107 1.00 94.75 175 LYS A C 1
ATOM 1331 O O . LYS A 1 175 ? 6.193 -21.339 -32.034 1.00 94.75 175 LYS A O 1
ATOM 1336 N N . ARG A 1 176 ? 5.627 -20.635 -34.086 1.00 95.56 176 ARG A N 1
ATOM 1337 C CA . ARG A 1 176 ? 6.224 -19.297 -33.921 1.00 95.56 176 ARG A CA 1
ATOM 1338 C C . ARG A 1 176 ? 5.452 -18.457 -32.907 1.00 95.56 176 ARG A C 1
ATOM 1340 O O . ARG A 1 176 ? 6.071 -17.747 -32.122 1.00 95.56 176 ARG A O 1
ATOM 1347 N N . LEU A 1 177 ? 4.124 -18.561 -32.893 1.00 97.31 177 LEU A N 1
ATOM 1348 C CA . LEU A 1 177 ? 3.261 -17.893 -31.925 1.00 97.31 177 LEU A CA 1
ATOM 1349 C C . LEU A 1 177 ? 3.539 -18.376 -30.497 1.00 97.31 177 LEU A C 1
ATOM 1351 O O . LEU A 1 177 ? 3.681 -17.538 -29.613 1.00 97.31 177 LEU A O 1
ATOM 1355 N N . GLN A 1 178 ? 3.722 -19.683 -30.288 1.00 96.06 178 GLN A N 1
ATOM 1356 C CA . GLN A 1 178 ? 4.133 -20.232 -28.993 1.00 96.06 178 GLN A CA 1
ATOM 1357 C C . GLN A 1 178 ? 5.445 -19.600 -28.516 1.00 96.06 178 GLN A C 1
ATOM 1359 O O . GLN A 1 178 ? 5.531 -19.146 -27.382 1.00 96.06 178 GLN A O 1
ATOM 1364 N N . GLN A 1 179 ? 6.444 -19.463 -29.396 1.00 94.56 179 GLN A N 1
ATOM 1365 C CA . GLN A 1 179 ? 7.710 -18.819 -29.028 1.00 94.56 179 GLN A CA 1
ATOM 1366 C C . GLN A 1 179 ? 7.531 -17.340 -28.641 1.00 94.56 179 GLN A C 1
ATOM 1368 O O . GLN A 1 179 ? 8.250 -16.850 -27.769 1.00 94.56 179 GLN A O 1
ATOM 1373 N N . VAL A 1 180 ? 6.594 -16.619 -29.274 1.00 97.44 180 VAL A N 1
ATOM 1374 C CA . VAL A 1 180 ? 6.232 -15.237 -28.901 1.00 97.44 180 VAL A CA 1
ATOM 1375 C C . VAL A 1 180 ? 5.602 -15.214 -27.507 1.00 97.44 180 VAL A C 1
ATOM 1377 O O . VAL A 1 180 ? 6.014 -14.403 -26.680 1.00 97.44 180 VAL A O 1
ATOM 1380 N N . VAL A 1 181 ? 4.643 -16.108 -27.236 1.00 96.56 181 VAL A N 1
ATOM 1381 C CA . VAL A 1 181 ? 3.977 -16.240 -25.928 1.00 96.56 181 VAL A CA 1
ATOM 1382 C C . VAL A 1 181 ? 4.998 -16.560 -24.838 1.00 96.56 181 VAL A C 1
ATOM 1384 O O . VAL A 1 181 ? 5.093 -15.820 -23.863 1.00 96.56 181 VAL A O 1
ATOM 1387 N N . ASP A 1 182 ? 5.827 -17.586 -25.031 1.00 93.31 182 ASP A N 1
ATOM 1388 C CA . ASP A 1 182 ? 6.857 -17.987 -24.069 1.00 93.31 182 ASP A CA 1
ATOM 1389 C C . ASP A 1 182 ? 7.844 -16.842 -23.798 1.00 93.31 182 ASP A C 1
ATOM 1391 O O . ASP A 1 182 ? 8.233 -16.592 -22.654 1.00 93.31 182 ASP A O 1
ATOM 1395 N N . SER A 1 183 ? 8.232 -16.107 -24.847 1.00 94.00 183 SER A N 1
ATOM 1396 C CA . SER A 1 183 ? 9.132 -14.956 -24.723 1.00 94.00 183 SER A CA 1
ATOM 1397 C C . SER A 1 183 ? 8.486 -13.812 -23.947 1.00 94.00 183 SER A C 1
ATOM 1399 O O . SER A 1 183 ? 9.152 -13.225 -23.098 1.00 94.00 183 SER A O 1
ATOM 1401 N N . LEU A 1 184 ? 7.201 -13.519 -24.184 1.00 96.31 184 LEU A N 1
ATOM 1402 C CA . LEU A 1 184 ? 6.452 -12.513 -23.425 1.00 96.31 184 LEU A CA 1
ATOM 1403 C C . LEU A 1 184 ? 6.346 -12.898 -21.952 1.00 96.31 184 LEU A C 1
ATOM 1405 O O . LEU A 1 184 ? 6.617 -12.073 -21.086 1.00 96.31 184 LEU A O 1
ATOM 1409 N N . VAL A 1 185 ? 5.994 -14.149 -21.661 1.00 93.38 185 VAL A N 1
ATOM 1410 C CA . VAL A 1 185 ? 5.880 -14.660 -20.292 1.00 93.38 185 VAL A CA 1
ATOM 1411 C C . VAL A 1 185 ? 7.210 -14.536 -19.556 1.00 93.38 185 VAL A C 1
ATOM 1413 O O . VAL A 1 185 ? 7.268 -13.977 -18.462 1.00 93.38 185 VAL A O 1
ATOM 1416 N N . ASN A 1 186 ? 8.294 -15.016 -20.165 1.00 90.81 186 ASN A N 1
ATOM 1417 C CA . ASN A 1 186 ? 9.624 -14.939 -19.569 1.00 90.81 186 ASN A CA 1
ATOM 1418 C C . ASN A 1 186 ? 10.082 -13.492 -19.385 1.00 90.81 186 ASN A C 1
ATOM 1420 O O . ASN A 1 186 ? 10.714 -13.175 -18.383 1.00 90.81 186 ASN A O 1
ATOM 1424 N N . TRP A 1 187 ? 9.763 -12.612 -20.332 1.00 92.56 187 TRP A N 1
ATOM 1425 C CA . TRP A 1 187 ? 10.099 -11.197 -20.243 1.00 92.56 187 TRP A CA 1
ATOM 1426 C C . TRP A 1 187 ? 9.311 -10.478 -19.147 1.00 92.56 187 TRP A C 1
ATOM 1428 O O . TRP A 1 187 ? 9.901 -9.746 -18.361 1.00 92.56 187 TRP A O 1
ATOM 1438 N N . THR A 1 188 ? 8.015 -10.766 -19.024 1.00 90.88 188 THR A N 1
ATOM 1439 C CA . THR A 1 188 ? 7.164 -10.231 -17.952 1.00 90.88 188 THR A CA 1
ATOM 1440 C C . THR A 1 188 ? 7.692 -10.653 -16.590 1.00 90.88 188 THR A C 1
ATOM 1442 O O . THR A 1 188 ? 7.884 -9.811 -15.723 1.00 90.88 188 THR A O 1
ATOM 1445 N N . ARG A 1 189 ? 8.028 -11.939 -16.428 1.00 87.00 189 ARG A N 1
ATOM 1446 C CA . ARG A 1 189 ? 8.652 -12.435 -15.198 1.00 87.00 189 ARG A CA 1
ATOM 1447 C C . ARG A 1 189 ? 9.985 -11.766 -14.914 1.00 87.00 189 ARG A C 1
ATOM 1449 O O . ARG A 1 189 ? 10.242 -11.501 -13.759 1.00 87.00 189 ARG A O 1
ATOM 1456 N N . ARG A 1 190 ? 10.813 -11.478 -15.921 1.00 82.69 190 ARG A N 1
ATOM 1457 C CA . ARG A 1 190 ? 12.086 -10.765 -15.719 1.00 82.69 190 ARG A CA 1
ATOM 1458 C C . ARG A 1 190 ? 11.886 -9.324 -15.277 1.00 82.69 190 ARG A C 1
ATOM 1460 O O . ARG A 1 190 ? 12.620 -8.892 -14.407 1.00 82.69 190 ARG A O 1
ATOM 1467 N N . ILE A 1 191 ? 10.923 -8.609 -15.858 1.00 79.19 191 ILE A N 1
ATOM 1468 C CA . ILE A 1 191 ? 10.602 -7.232 -15.456 1.00 79.19 191 ILE A CA 1
ATOM 1469 C C . ILE A 1 191 ? 10.024 -7.222 -14.041 1.00 79.19 191 ILE A C 1
ATOM 1471 O O . ILE A 1 191 ? 10.476 -6.461 -13.195 1.00 79.19 191 ILE A O 1
ATOM 1475 N N . GLN A 1 192 ? 9.092 -8.130 -13.744 1.00 71.44 192 GLN A N 1
ATOM 1476 C CA . GLN A 1 192 ? 8.549 -8.273 -12.396 1.00 71.44 192 GLN A CA 1
ATOM 1477 C C . GLN A 1 192 ? 9.626 -8.727 -11.407 1.00 71.44 192 GLN A C 1
ATOM 1479 O O . GLN A 1 192 ? 9.707 -8.168 -10.326 1.00 71.44 192 GLN A O 1
ATOM 1484 N N . GLN A 1 193 ? 10.509 -9.662 -11.769 1.00 55.31 193 GLN A N 1
ATOM 1485 C CA . GLN A 1 193 ? 11.668 -10.051 -10.960 1.00 55.31 193 GLN A CA 1
ATOM 1486 C C . GLN A 1 193 ? 12.645 -8.894 -10.794 1.00 55.31 193 GLN A C 1
ATOM 1488 O O . GLN A 1 193 ? 13.121 -8.715 -9.700 1.00 55.31 193 GLN A O 1
ATOM 1493 N N . SER A 1 194 ? 12.891 -8.024 -11.771 1.00 44.69 194 SER A N 1
ATOM 1494 C CA . SER A 1 194 ? 13.695 -6.819 -11.518 1.00 44.69 194 SER A CA 1
ATOM 1495 C C . SER A 1 194 ? 12.995 -5.783 -10.638 1.00 44.69 194 SER A C 1
ATOM 1497 O O . SER A 1 194 ? 13.659 -4.866 -10.198 1.00 44.69 194 SER A O 1
ATOM 1499 N N . VAL A 1 195 ? 11.693 -5.915 -10.373 1.00 42.75 195 VAL A N 1
ATOM 1500 C CA . VAL A 1 195 ? 10.966 -5.120 -9.366 1.00 42.75 195 VAL A CA 1
ATOM 1501 C C . VAL A 1 195 ? 10.885 -5.871 -8.026 1.00 42.75 195 VAL A C 1
ATOM 1503 O O . VAL A 1 195 ? 10.859 -5.250 -6.974 1.00 42.75 195 VAL A O 1
ATOM 1506 N N . THR A 1 196 ? 10.888 -7.211 -8.044 1.00 35.59 196 THR A N 1
ATOM 1507 C CA . THR A 1 196 ? 10.766 -8.057 -6.842 1.00 35.59 196 THR A CA 1
ATOM 1508 C C . THR A 1 196 ? 12.125 -8.447 -6.264 1.00 35.59 196 THR A C 1
ATOM 1510 O O . THR A 1 196 ? 12.295 -8.326 -5.068 1.00 35.59 196 THR A O 1
ATOM 1513 N N . ASP A 1 197 ? 13.113 -8.838 -7.071 1.00 33.84 197 ASP A N 1
ATOM 1514 C CA . ASP A 1 197 ? 14.529 -8.991 -6.693 1.00 33.84 197 ASP A CA 1
ATOM 1515 C C . ASP A 1 197 ? 15.121 -7.651 -6.244 1.00 33.84 197 ASP A C 1
ATOM 1517 O O . ASP A 1 197 ? 15.955 -7.631 -5.344 1.00 33.84 197 ASP A O 1
ATOM 1521 N N . ASP A 1 198 ? 14.622 -6.539 -6.791 1.00 40.91 198 ASP A N 1
ATOM 1522 C CA . ASP A 1 198 ? 14.931 -5.182 -6.328 1.00 40.91 198 ASP A CA 1
ATOM 1523 C C . ASP A 1 198 ? 14.174 -4.786 -5.050 1.00 40.91 198 ASP A C 1
ATOM 1525 O O . ASP A 1 198 ? 14.397 -3.714 -4.520 1.00 40.91 198 ASP A O 1
ATOM 1529 N N . LEU A 1 199 ? 13.322 -5.658 -4.505 1.00 40.28 199 LEU A N 1
ATOM 1530 C CA . LEU A 1 199 ? 12.732 -5.522 -3.168 1.00 40.28 199 LEU A CA 1
ATOM 1531 C C . LEU A 1 199 ? 13.142 -6.674 -2.232 1.00 40.28 199 LEU A C 1
ATOM 1533 O O . LEU A 1 199 ? 13.144 -6.499 -1.025 1.00 40.28 199 LEU A O 1
ATOM 1537 N N . THR A 1 200 ? 13.562 -7.839 -2.740 1.00 39.81 200 THR A N 1
ATOM 1538 C CA . THR A 1 200 ? 14.002 -8.986 -1.923 1.00 39.81 200 THR A CA 1
ATOM 1539 C C . THR A 1 200 ? 15.510 -9.022 -1.689 1.00 39.81 200 THR A C 1
ATOM 1541 O O . THR A 1 200 ? 15.959 -9.748 -0.804 1.00 39.81 200 THR A O 1
ATOM 1544 N N . SER A 1 201 ? 16.315 -8.264 -2.448 1.00 43.78 201 SER A N 1
ATOM 1545 C CA . SER A 1 201 ? 17.702 -7.958 -2.055 1.00 43.78 201 SER A CA 1
ATOM 1546 C C . SER A 1 201 ? 17.808 -6.705 -1.188 1.00 43.78 201 SER A C 1
ATOM 1548 O O . SER A 1 201 ? 18.863 -6.460 -0.604 1.00 43.78 201 SER A O 1
ATOM 1550 N N . GLN A 1 202 ? 16.747 -5.899 -1.141 1.00 53.53 202 GLN A N 1
ATOM 1551 C CA . GLN A 1 202 ? 16.673 -4.725 -0.290 1.00 53.53 202 GLN A CA 1
ATOM 1552 C C . GLN A 1 202 ? 16.291 -5.179 1.117 1.00 53.53 202 GLN A C 1
ATOM 1554 O O . GLN A 1 202 ? 15.344 -5.938 1.306 1.00 53.53 202 GLN A O 1
ATOM 1559 N N . LYS A 1 203 ? 17.077 -4.762 2.107 1.00 63.69 203 LYS A N 1
ATOM 1560 C CA . LYS A 1 203 ? 16.756 -4.972 3.518 1.00 63.69 203 LYS A CA 1
ATOM 1561 C C . LYS A 1 203 ? 16.188 -3.672 4.100 1.00 63.69 203 LYS A C 1
ATOM 1563 O O . LYS A 1 203 ? 16.622 -2.601 3.660 1.00 63.69 203 LYS A O 1
ATOM 1568 N N . PRO A 1 204 ? 15.249 -3.743 5.055 1.00 73.44 204 PRO A N 1
ATOM 1569 C CA . PRO A 1 204 ? 14.775 -2.566 5.780 1.00 73.44 204 PRO A CA 1
ATOM 1570 C C . PRO A 1 204 ? 15.959 -1.750 6.312 1.00 73.44 204 PRO A C 1
ATOM 1572 O O . PRO A 1 204 ? 16.947 -2.326 6.767 1.00 73.44 204 PRO A O 1
ATOM 1575 N N . SER A 1 205 ? 15.896 -0.423 6.200 1.00 74.56 205 SER A N 1
ATOM 1576 C CA . SER A 1 205 ? 16.960 0.486 6.674 1.00 74.56 205 SER A CA 1
ATOM 1577 C C . SER A 1 205 ? 16.605 1.175 7.990 1.00 74.56 205 SER A C 1
ATOM 1579 O O . SER A 1 205 ? 17.455 1.858 8.572 1.00 74.56 205 SER A O 1
ATOM 1581 N N . ILE A 1 206 ? 15.357 1.004 8.429 1.00 79.69 206 ILE A N 1
ATOM 1582 C CA . ILE A 1 206 ? 14.841 1.474 9.705 1.00 79.69 206 ILE A CA 1
ATOM 1583 C C . ILE A 1 206 ? 14.250 0.264 10.423 1.00 79.69 206 ILE A C 1
ATOM 1585 O O . ILE A 1 206 ? 13.411 -0.454 9.878 1.00 79.69 206 ILE A O 1
ATOM 1589 N N . THR A 1 207 ? 14.701 0.037 11.648 1.00 84.69 207 THR A N 1
ATOM 1590 C CA . THR A 1 207 ? 14.111 -0.941 12.564 1.00 84.69 207 THR A CA 1
ATOM 1591 C C . THR A 1 207 ? 13.624 -0.219 13.795 1.00 84.69 207 THR A C 1
ATOM 1593 O O . THR A 1 207 ? 14.251 0.741 14.241 1.00 84.69 207 THR A O 1
ATOM 1596 N N . GLY A 1 208 ? 12.510 -0.662 14.356 1.00 86.88 208 GLY A N 1
ATOM 1597 C CA . GLY A 1 208 ? 11.983 -0.077 15.571 1.00 86.88 208 GLY A CA 1
ATOM 1598 C C . GLY A 1 208 ? 11.396 -1.099 16.518 1.00 86.88 208 GLY A C 1
ATOM 1599 O O . GLY A 1 208 ? 11.090 -2.231 16.150 1.00 86.88 208 GLY A O 1
ATOM 1600 N N . GLU A 1 209 ? 11.279 -0.677 17.767 1.00 88.94 209 GLU A N 1
ATOM 1601 C CA . GLU A 1 209 ? 10.729 -1.440 18.874 1.00 88.94 209 GLU A CA 1
ATOM 1602 C C . GLU A 1 209 ? 9.731 -0.547 19.612 1.00 88.94 209 GLU A C 1
ATOM 1604 O O . GLU A 1 209 ? 10.024 0.608 19.929 1.00 88.94 209 GLU A O 1
ATOM 1609 N N . ALA A 1 210 ? 8.541 -1.082 19.853 1.00 89.56 210 ALA A N 1
ATOM 1610 C CA . ALA A 1 210 ? 7.488 -0.494 20.660 1.00 89.56 210 ALA A CA 1
ATOM 1611 C C . ALA A 1 210 ? 7.428 -1.221 22.007 1.00 89.56 210 ALA A C 1
ATOM 1613 O O . ALA A 1 210 ? 7.335 -2.453 22.040 1.00 89.56 210 ALA A O 1
ATOM 1614 N N . SER A 1 211 ? 7.505 -0.458 23.096 1.00 89.38 211 SER A N 1
ATOM 1615 C CA . SER A 1 211 ? 7.591 -0.979 24.461 1.00 89.38 211 SER A CA 1
ATOM 1616 C C . SER A 1 211 ? 6.234 -1.408 25.024 1.00 89.38 211 SER A C 1
ATOM 1618 O O . SER A 1 211 ? 5.176 -1.150 24.441 1.00 89.38 211 SER A O 1
ATOM 1620 N N . ALA A 1 212 ? 6.253 -2.064 26.186 1.00 84.25 212 ALA A N 1
ATOM 1621 C CA . ALA A 1 212 ? 5.031 -2.436 26.891 1.00 84.25 212 ALA A CA 1
ATOM 1622 C C . ALA A 1 212 ? 4.278 -1.206 27.436 1.00 84.25 212 ALA A C 1
ATOM 1624 O O . ALA A 1 212 ? 3.048 -1.200 27.480 1.00 84.25 212 ALA A O 1
ATOM 1625 N N . GLU A 1 213 ? 5.003 -0.144 27.783 1.00 86.62 213 GLU A N 1
ATOM 1626 C CA . GLU A 1 213 ? 4.482 1.136 28.262 1.00 86.62 213 GLU A CA 1
ATOM 1627 C C . GLU A 1 213 ? 3.585 1.799 27.207 1.00 86.62 213 GLU A C 1
ATOM 1629 O O . GLU A 1 213 ? 2.543 2.374 27.538 1.00 86.62 213 GLU A O 1
ATOM 1634 N N . LEU A 1 214 ? 3.920 1.645 25.919 1.00 89.44 214 LEU A N 1
ATOM 1635 C CA . LEU A 1 214 ? 3.041 2.081 24.834 1.00 89.44 214 LEU A CA 1
ATOM 1636 C C . LEU A 1 214 ? 1.689 1.357 24.878 1.00 89.44 214 LEU A C 1
ATOM 1638 O O . LEU A 1 214 ? 0.658 1.968 24.597 1.00 89.44 214 LEU A O 1
ATOM 1642 N N . PHE A 1 215 ? 1.661 0.068 25.223 1.00 89.12 215 PHE A N 1
ATOM 1643 C CA . PHE A 1 215 ? 0.417 -0.704 25.292 1.00 89.12 215 PHE A CA 1
ATOM 1644 C C . PHE A 1 215 ? -0.461 -0.290 26.475 1.00 89.12 215 PHE A C 1
ATOM 1646 O O . PHE A 1 215 ? -1.688 -0.322 26.355 1.00 89.12 215 PHE A O 1
ATOM 1653 N N . GLU A 1 216 ? 0.135 0.154 27.583 1.00 85.94 216 GLU A N 1
ATOM 1654 C CA . GLU A 1 216 ? -0.604 0.771 28.691 1.00 85.94 216 GLU A CA 1
ATOM 1655 C C . GLU A 1 216 ? -1.220 2.112 28.271 1.00 85.94 216 GLU A C 1
ATOM 1657 O O . GLU A 1 216 ? -2.399 2.370 28.517 1.00 85.94 216 GLU A O 1
ATOM 1662 N N . TYR A 1 217 ? -0.466 2.951 27.557 1.00 89.06 217 TYR A N 1
ATOM 1663 C CA . TYR A 1 217 ? -1.019 4.187 27.005 1.00 89.06 217 TYR A CA 1
ATOM 1664 C C . TYR A 1 217 ? -2.142 3.903 25.994 1.00 89.06 217 TYR A C 1
ATOM 1666 O O . TYR A 1 217 ? -3.228 4.484 26.077 1.00 89.06 217 TYR A O 1
ATOM 1674 N N . ALA A 1 218 ? -1.932 2.948 25.087 1.00 89.12 218 ALA A N 1
ATOM 1675 C CA . ALA A 1 218 ? -2.915 2.544 24.090 1.00 89.12 218 ALA A CA 1
ATOM 1676 C C . ALA A 1 218 ? -4.189 1.953 24.716 1.00 89.12 218 ALA A C 1
ATOM 1678 O O . ALA A 1 218 ? -5.278 2.161 24.176 1.00 89.12 218 ALA A O 1
ATOM 1679 N N . SER A 1 219 ? -4.101 1.268 25.866 1.00 91.00 219 SER A N 1
ATOM 1680 C CA . SER A 1 219 ? -5.292 0.769 26.566 1.00 91.00 219 SER A CA 1
ATOM 1681 C C . SER A 1 219 ? -6.166 1.919 27.071 1.00 91.00 219 SER A C 1
ATOM 1683 O O . SER A 1 219 ? -7.388 1.863 26.930 1.00 91.00 219 SER A O 1
ATOM 1685 N N . SER A 1 220 ? -5.558 3.001 27.570 1.00 87.12 220 SER A N 1
ATOM 1686 C CA . SER A 1 220 ? -6.292 4.195 28.006 1.00 87.12 220 SER A CA 1
ATOM 1687 C C . SER A 1 220 ? -7.032 4.878 26.848 1.00 87.12 220 SER A C 1
ATOM 1689 O O . SER A 1 220 ? -8.190 5.279 26.995 1.00 87.12 220 SER A O 1
ATOM 1691 N N . VAL A 1 221 ? -6.410 4.927 25.665 1.00 86.44 221 VAL A N 1
ATOM 1692 C CA . VAL A 1 221 ? -7.035 5.439 24.437 1.00 86.44 221 VAL A CA 1
ATOM 1693 C C . VAL A 1 221 ? -8.185 4.528 24.002 1.00 86.44 221 VAL A C 1
ATOM 1695 O O . VAL A 1 221 ? -9.276 5.016 23.704 1.00 86.44 221 VAL A O 1
ATOM 1698 N N . ALA A 1 222 ? -7.986 3.206 24.036 1.00 88.44 222 ALA A N 1
ATOM 1699 C CA . ALA A 1 222 ? -9.019 2.231 23.694 1.00 88.44 222 ALA A CA 1
ATOM 1700 C C . ALA A 1 222 ? -10.250 2.340 24.611 1.00 88.44 222 ALA A C 1
ATOM 1702 O O . ALA A 1 222 ? -11.376 2.266 24.123 1.00 88.44 222 ALA A O 1
ATOM 1703 N N . VAL A 1 223 ? -10.062 2.581 25.916 1.00 89.44 223 VAL A N 1
ATOM 1704 C CA . VAL A 1 223 ? -11.165 2.849 26.861 1.00 89.44 223 VAL A CA 1
ATOM 1705 C C . VAL A 1 223 ? -11.979 4.068 26.428 1.00 89.44 223 VAL A C 1
ATOM 1707 O O . VAL A 1 223 ? -13.212 4.010 26.441 1.00 89.44 223 VAL A O 1
ATOM 1710 N N . GLY A 1 224 ? -11.313 5.150 26.015 1.00 86.94 224 GLY A N 1
ATOM 1711 C CA . GLY A 1 224 ? -11.968 6.356 25.506 1.00 86.94 224 GLY A CA 1
ATOM 1712 C C . GLY A 1 224 ? -12.820 6.071 24.269 1.00 86.94 224 GLY A C 1
ATOM 1713 O O . GLY A 1 224 ? -14.017 6.359 24.271 1.00 86.94 224 GLY A O 1
ATOM 1714 N N . VAL A 1 225 ? -12.232 5.415 23.264 1.00 86.81 225 VAL A N 1
ATOM 1715 C CA . VAL A 1 225 ? -12.920 5.054 22.012 1.00 86.81 225 VAL A CA 1
ATOM 1716 C C . VAL A 1 225 ? -14.109 4.129 22.276 1.00 86.81 225 VAL A C 1
ATOM 1718 O O . VAL A 1 225 ? -15.205 4.381 21.782 1.00 86.81 225 VAL A O 1
ATOM 1721 N N . LEU A 1 226 ? -13.935 3.082 23.090 1.00 89.19 226 LEU A N 1
ATOM 1722 C CA . LEU A 1 226 ? -15.017 2.150 23.423 1.00 89.19 226 LEU A CA 1
ATOM 1723 C C . LEU A 1 226 ? -16.154 2.837 24.181 1.00 89.19 226 LEU A C 1
ATOM 1725 O O . LEU A 1 226 ? -17.313 2.510 23.951 1.00 89.19 226 LEU A O 1
ATOM 1729 N N . THR A 1 227 ? -15.840 3.787 25.063 1.00 88.19 227 THR A N 1
ATOM 1730 C CA . THR A 1 227 ? -16.849 4.529 25.830 1.00 88.19 227 THR A CA 1
ATOM 1731 C C . THR A 1 227 ? -17.624 5.513 24.952 1.00 88.19 227 THR A C 1
ATOM 1733 O O . THR A 1 227 ? -18.839 5.629 25.101 1.00 88.19 227 THR A O 1
ATOM 1736 N N . GLU A 1 228 ? -16.947 6.198 24.026 1.00 84.75 228 GLU A N 1
ATOM 1737 C CA . GLU A 1 228 ? -17.563 7.154 23.097 1.00 84.75 228 GLU A CA 1
ATOM 1738 C C . GLU A 1 228 ? -18.423 6.455 22.035 1.00 84.75 228 GLU A C 1
ATOM 1740 O O . GLU A 1 228 ? -19.533 6.895 21.737 1.00 84.75 228 GLU A O 1
ATOM 1745 N N . GLN A 1 229 ? -17.930 5.341 21.491 1.00 80.94 229 GLN A N 1
ATOM 1746 C CA . GLN A 1 229 ? -18.598 4.590 20.429 1.00 80.94 229 GLN A CA 1
ATOM 1747 C C . GLN A 1 229 ? -19.657 3.611 20.956 1.00 80.94 229 GLN A C 1
ATOM 1749 O O . GLN A 1 229 ? -20.340 2.979 20.149 1.00 80.94 229 GLN A O 1
ATOM 1754 N N . PHE A 1 230 ? -19.822 3.471 22.280 1.00 83.50 230 PHE A N 1
ATOM 1755 C CA . PHE A 1 230 ? -20.861 2.624 22.866 1.00 83.50 230 PHE A CA 1
ATOM 1756 C C . PHE A 1 230 ? -22.249 3.242 22.629 1.00 83.50 230 PHE A C 1
ATOM 1758 O O . PHE A 1 230 ? -22.580 4.273 23.227 1.00 83.50 230 PHE A O 1
ATOM 1765 N N . PRO A 1 231 ? -23.103 2.645 21.779 1.00 71.06 231 PRO A N 1
ATOM 1766 C CA . PRO A 1 231 ? -24.343 3.290 21.378 1.00 71.06 231 PRO A CA 1
ATOM 1767 C C . PRO A 1 231 ? -25.343 3.371 22.535 1.00 71.06 231 PRO A C 1
ATOM 1769 O O . PRO A 1 231 ? -25.552 2.408 23.276 1.00 71.06 231 PRO A O 1
ATOM 1772 N N . HIS A 1 232 ? -26.080 4.482 22.620 1.00 76.44 232 HIS A N 1
ATOM 1773 C CA . HIS A 1 232 ? -27.290 4.579 23.445 1.00 76.44 232 HIS A CA 1
ATOM 1774 C C . HIS A 1 232 ? -28.434 3.774 22.812 1.00 76.44 232 HIS A C 1
ATOM 1776 O O . HIS A 1 232 ? -29.383 4.320 22.238 1.00 76.44 232 HIS A O 1
ATOM 1782 N N . ALA A 1 233 ? -28.322 2.448 22.868 1.00 76.94 233 ALA A N 1
ATOM 1783 C CA . ALA A 1 233 ? -29.275 1.542 22.256 1.00 76.94 233 ALA A CA 1
ATOM 1784 C C . ALA A 1 233 ? -30.622 1.579 22.996 1.00 76.94 233 ALA A C 1
ATOM 1786 O O . ALA A 1 233 ? -30.710 1.404 24.217 1.00 76.94 233 ALA A O 1
ATOM 1787 N N . LYS A 1 234 ? -31.698 1.782 22.227 1.00 84.62 234 LYS A N 1
ATOM 1788 C CA . LYS A 1 234 ? -33.079 1.658 22.705 1.00 84.62 234 LYS A CA 1
ATOM 1789 C C . LYS A 1 234 ? -33.569 0.240 22.478 1.00 84.62 234 LYS A C 1
ATOM 1791 O O . LYS A 1 234 ? -33.512 -0.274 21.363 1.00 84.62 234 LYS A O 1
ATOM 1796 N N . LEU A 1 235 ? -34.087 -0.372 23.532 1.00 85.06 235 LEU A N 1
ATOM 1797 C CA . LEU A 1 235 ? -34.522 -1.762 23.523 1.00 85.06 235 LEU A CA 1
ATOM 1798 C C . LEU A 1 235 ? -36.051 -1.861 23.414 1.00 85.06 235 LEU A C 1
ATOM 1800 O O . LEU A 1 235 ? -36.768 -0.977 23.896 1.00 85.06 235 LEU A O 1
ATOM 1804 N N . PRO A 1 236 ? -36.575 -2.925 22.777 1.00 86.69 236 PRO A N 1
ATOM 1805 C CA . PRO A 1 236 ? -38.011 -3.154 22.698 1.00 86.69 236 PRO A CA 1
ATOM 1806 C C . PRO A 1 236 ? -38.607 -3.418 24.092 1.00 86.69 236 PRO A C 1
ATOM 1808 O O . PRO A 1 236 ? -37.900 -3.902 24.981 1.00 86.69 236 PRO A O 1
ATOM 1811 N N . PRO A 1 237 ? -39.907 -3.136 24.290 1.00 87.50 237 PRO A N 1
ATOM 1812 C CA . PRO A 1 237 ? -40.566 -3.387 25.561 1.00 87.50 237 PRO A CA 1
ATOM 1813 C C . PRO A 1 237 ? -40.607 -4.885 25.883 1.00 87.50 237 PRO A C 1
ATOM 1815 O O . PRO A 1 237 ? -40.752 -5.733 25.000 1.00 87.50 237 PRO A O 1
ATOM 1818 N N . VAL A 1 238 ? -40.498 -5.203 27.169 1.00 88.62 238 VAL A N 1
ATOM 1819 C CA . VAL A 1 238 ? -40.504 -6.566 27.698 1.00 88.62 238 VAL A CA 1
ATOM 1820 C C . VAL A 1 238 ? -41.750 -6.758 28.548 1.00 88.62 238 VAL A C 1
ATOM 1822 O O . VAL A 1 238 ? -41.959 -6.062 29.541 1.00 88.62 238 VAL A O 1
ATOM 1825 N N . GLU A 1 239 ? -42.569 -7.739 28.187 1.00 88.75 239 GLU A N 1
ATOM 1826 C CA . GLU A 1 239 ? -43.797 -8.067 28.905 1.00 88.75 239 GLU A CA 1
ATOM 1827 C C . GLU A 1 239 ? -43.675 -9.424 29.598 1.00 88.75 239 GLU A C 1
ATOM 1829 O O . GLU A 1 239 ? -43.227 -10.411 29.009 1.00 88.75 239 GLU A O 1
ATOM 1834 N N . LYS A 1 240 ? -44.107 -9.506 30.860 1.00 86.94 240 LYS A N 1
ATOM 1835 C CA . LYS A 1 240 ? -44.210 -10.784 31.567 1.00 86.94 240 LYS A CA 1
ATOM 1836 C C . LYS A 1 240 ? -45.421 -10.824 32.479 1.00 86.94 240 LYS A C 1
ATOM 1838 O O . LYS A 1 240 ? -45.723 -9.884 33.210 1.00 86.94 240 LYS A O 1
ATOM 1843 N N . THR A 1 241 ? -46.085 -11.971 32.465 1.00 84.56 241 THR A N 1
ATOM 1844 C CA . THR A 1 241 ? -47.183 -12.278 33.379 1.00 84.56 241 THR A CA 1
ATOM 1845 C C . THR A 1 241 ? -46.656 -13.191 34.474 1.00 84.56 241 THR A C 1
ATOM 1847 O O . THR A 1 241 ? -46.021 -14.202 34.173 1.00 84.56 241 THR A O 1
ATOM 1850 N N . PHE A 1 242 ? -46.904 -12.861 35.738 1.00 78.31 242 PHE A N 1
ATOM 1851 C CA . PHE A 1 242 ? -46.489 -13.705 36.857 1.00 78.31 242 PHE A CA 1
ATOM 1852 C C . PHE A 1 242 ? -47.585 -13.830 37.906 1.00 78.31 242 PHE A C 1
ATOM 1854 O O . PHE A 1 242 ? -48.414 -12.940 38.103 1.00 78.31 242 PHE A O 1
ATOM 1861 N N . HIS A 1 243 ? -47.583 -14.979 38.574 1.00 77.81 243 HIS A N 1
ATOM 1862 C CA . HIS A 1 243 ? -48.539 -15.320 39.612 1.00 77.81 243 HIS A CA 1
ATOM 1863 C C . HIS A 1 243 ? -47.846 -15.271 40.970 1.00 77.81 243 HIS A C 1
ATOM 1865 O O . HIS A 1 243 ? -46.898 -16.017 41.210 1.00 77.81 243 HIS A O 1
ATOM 1871 N N . VAL A 1 244 ? -48.314 -14.397 41.859 1.00 70.12 244 VAL A N 1
ATOM 1872 C CA . VAL A 1 244 ? -47.811 -14.320 43.233 1.00 70.12 244 VAL A CA 1
ATOM 1873 C C . VAL A 1 244 ? -48.763 -15.115 44.131 1.00 70.12 244 VAL A C 1
ATOM 1875 O O . VAL A 1 244 ? -49.951 -14.771 44.188 1.00 70.12 244 VAL A O 1
ATOM 1878 N N . PRO A 1 245 ? -48.293 -16.154 44.852 1.00 54.72 245 PRO A N 1
ATOM 1879 C CA . PRO A 1 245 ? -49.124 -16.877 45.810 1.00 54.72 245 PRO A CA 1
ATOM 1880 C C . PRO A 1 245 ? -49.741 -15.885 46.804 1.00 54.72 245 PRO A C 1
ATOM 1882 O O . PRO A 1 245 ? -49.039 -15.010 47.300 1.00 54.72 245 PRO A O 1
ATOM 1885 N N . VAL A 1 246 ? -51.047 -15.997 47.075 1.00 61.78 246 VAL A N 1
ATOM 1886 C CA . VAL A 1 246 ? -51.865 -15.075 47.908 1.00 61.78 246 VAL A CA 1
ATOM 1887 C C . VAL A 1 246 ? -52.333 -13.788 47.201 1.00 61.78 246 VAL A C 1
ATOM 1889 O O . VAL A 1 246 ? -53.411 -13.288 47.518 1.00 61.78 246 VAL A O 1
ATOM 1892 N N . VAL A 1 247 ? -51.605 -13.273 46.204 1.00 63.50 247 VAL A N 1
ATOM 1893 C CA . VAL A 1 247 ? -51.882 -11.960 45.578 1.00 63.50 247 VAL A CA 1
ATOM 1894 C C . VAL A 1 247 ? -52.314 -12.061 44.107 1.00 63.50 247 VAL A C 1
ATOM 1896 O O . VAL A 1 247 ? -52.649 -11.051 43.512 1.00 63.50 247 VAL A O 1
ATOM 1899 N N . GLY A 1 248 ? -52.396 -13.245 43.500 1.00 74.25 248 GLY A N 1
ATOM 1900 C CA . GLY A 1 248 ? -52.957 -13.428 42.153 1.00 74.25 248 GLY A CA 1
ATOM 1901 C C . GLY A 1 248 ? -52.020 -13.029 41.003 1.00 74.25 248 GLY A C 1
ATOM 1902 O O . GLY A 1 248 ? -50.813 -12.878 41.186 1.00 74.25 248 GLY A O 1
ATOM 1903 N N . THR A 1 249 ? -52.579 -12.923 39.794 1.00 81.50 249 THR A N 1
ATOM 1904 C CA . THR A 1 249 ? -51.822 -12.694 38.550 1.00 81.50 249 THR A CA 1
ATOM 1905 C C . THR A 1 249 ? -51.637 -11.204 38.267 1.00 81.50 249 THR A C 1
ATOM 1907 O O . THR A 1 249 ? -52.608 -10.448 38.303 1.00 81.50 249 THR A O 1
ATOM 1910 N N . PHE A 1 250 ? -50.405 -10.801 37.961 1.00 82.69 250 PHE A N 1
ATOM 1911 C CA . PHE A 1 250 ? -50.044 -9.451 37.534 1.00 82.69 250 PHE A CA 1
ATOM 1912 C C . PHE A 1 250 ? -49.436 -9.479 36.132 1.00 82.69 250 PHE A C 1
ATOM 1914 O O . PHE A 1 250 ? -48.709 -10.414 35.786 1.00 82.69 250 PHE A O 1
ATOM 1921 N N . HIS A 1 251 ? -49.702 -8.428 35.360 1.00 86.69 251 HIS A N 1
ATOM 1922 C CA . HIS A 1 251 ? -49.024 -8.145 34.099 1.00 86.69 251 HIS A CA 1
ATOM 1923 C C . HIS A 1 251 ? -48.017 -7.017 34.321 1.00 86.69 251 HIS A C 1
ATOM 1925 O O . HIS A 1 251 ? -48.401 -5.934 34.762 1.00 86.69 251 HIS A O 1
ATOM 1931 N N . LEU A 1 252 ? -46.739 -7.283 34.049 1.00 86.69 252 LEU A N 1
ATOM 1932 C CA . LEU A 1 252 ? -45.665 -6.295 34.071 1.00 86.69 252 LEU A CA 1
ATOM 1933 C C . LEU A 1 252 ? -45.219 -6.010 32.642 1.00 86.69 252 LEU A C 1
ATOM 1935 O O . LEU A 1 252 ? -44.884 -6.931 31.900 1.00 86.69 252 LEU A O 1
ATOM 1939 N N . THR A 1 253 ? -45.193 -4.735 32.290 1.00 88.81 253 THR A N 1
ATOM 1940 C CA . THR A 1 253 ? -44.571 -4.207 31.076 1.00 88.81 253 THR A CA 1
ATOM 1941 C C . THR A 1 253 ? -43.379 -3.365 31.501 1.00 88.81 253 THR A C 1
ATOM 1943 O O . THR A 1 253 ? -43.519 -2.526 32.387 1.00 88.81 253 THR A O 1
ATOM 1946 N N . VAL A 1 254 ? -42.218 -3.609 30.907 1.00 88.12 254 VAL A N 1
ATOM 1947 C CA . VAL A 1 254 ? -41.028 -2.765 31.035 1.00 88.12 254 VAL A CA 1
ATOM 1948 C C . VAL A 1 254 ? -40.782 -2.146 29.667 1.00 88.12 254 VAL A C 1
ATOM 1950 O O . VAL A 1 254 ? -40.523 -2.870 28.712 1.00 88.12 254 VAL A O 1
ATOM 1953 N N . ASP A 1 255 ? -40.910 -0.833 29.553 1.00 89.19 255 ASP A N 1
ATOM 1954 C CA . ASP A 1 255 ? -40.776 -0.085 28.308 1.00 89.19 255 ASP A CA 1
ATOM 1955 C C . ASP A 1 255 ? -39.784 1.077 28.458 1.00 89.19 255 ASP A C 1
ATOM 1957 O O . ASP A 1 255 ? -39.162 1.261 29.505 1.00 89.19 255 ASP A O 1
ATOM 1961 N N . GLN A 1 256 ? -39.554 1.806 27.361 1.00 89.50 256 GLN A N 1
ATOM 1962 C CA . GLN A 1 256 ? -38.595 2.919 27.312 1.00 89.50 256 GLN A CA 1
ATOM 1963 C C . GLN A 1 256 ? -37.195 2.539 27.824 1.00 89.50 256 GLN A C 1
ATOM 1965 O O . GLN A 1 256 ? -36.533 3.329 28.491 1.00 89.50 256 GLN A O 1
ATOM 1970 N N . ILE A 1 257 ? -36.755 1.315 27.525 1.00 88.31 257 ILE A N 1
ATOM 1971 C CA . ILE A 1 257 ? -35.461 0.808 27.972 1.00 88.31 257 ILE A CA 1
ATOM 1972 C C . ILE A 1 257 ? -34.365 1.460 27.121 1.00 88.31 257 ILE A C 1
ATOM 1974 O O . ILE A 1 257 ? -34.342 1.287 25.899 1.00 88.31 257 ILE A O 1
ATOM 1978 N N . SER A 1 258 ? -33.458 2.189 27.764 1.00 89.06 258 SER A N 1
ATOM 1979 C CA . SER A 1 258 ? -32.315 2.846 27.128 1.00 89.06 258 SER A CA 1
ATOM 1980 C C . SER A 1 258 ? -31.031 2.468 27.849 1.00 89.06 258 SER A C 1
ATOM 1982 O O . SER A 1 258 ? -30.924 2.685 29.057 1.00 89.06 258 SER A O 1
ATOM 1984 N N . LEU A 1 259 ? -30.059 1.942 27.105 1.00 89.00 259 LEU A N 1
ATOM 1985 C CA . LEU A 1 259 ? -28.696 1.755 27.600 1.00 89.00 259 LEU A CA 1
ATOM 1986 C C . LEU A 1 259 ? -28.020 3.117 27.810 1.00 89.00 259 LEU A C 1
ATOM 1988 O O . LEU A 1 259 ? -28.172 4.046 27.012 1.00 89.00 259 LEU A O 1
ATOM 1992 N N . GLY A 1 260 ? -27.342 3.232 28.943 1.00 86.50 260 GLY A N 1
ATOM 1993 C CA . GLY A 1 260 ? -26.587 4.388 29.392 1.00 86.50 260 GLY A CA 1
ATOM 1994 C C . GLY A 1 260 ? -25.138 4.318 28.930 1.00 86.50 260 GLY A C 1
ATOM 1995 O O . GLY A 1 260 ? -24.819 3.668 27.937 1.00 86.50 260 GLY A O 1
ATOM 1996 N N . GLN A 1 261 ? -24.265 5.027 29.639 1.00 85.69 261 GLN A N 1
ATOM 1997 C CA . GLN A 1 261 ? -22.843 5.034 29.316 1.00 85.69 261 GLN A CA 1
ATOM 1998 C C . GLN A 1 261 ? -22.170 3.730 29.747 1.00 85.69 261 GLN A C 1
ATOM 2000 O O . GLN A 1 261 ? -22.571 3.083 30.720 1.00 85.69 261 GLN A O 1
ATOM 2005 N N . LEU A 1 262 ? -21.154 3.345 28.984 1.00 90.38 262 LEU A N 1
ATOM 2006 C CA . LEU A 1 262 ? -20.216 2.301 29.355 1.00 90.38 262 LEU A CA 1
ATOM 2007 C C . LEU A 1 262 ? -19.173 2.894 30.305 1.00 90.38 262 LEU A C 1
ATOM 2009 O O . LEU A 1 262 ? -18.786 4.053 30.181 1.00 90.38 262 LEU A O 1
ATOM 2013 N N . THR A 1 263 ? -18.721 2.117 31.275 1.00 90.19 263 THR A N 1
ATOM 2014 C CA . THR A 1 263 ? -17.619 2.495 32.155 1.00 90.19 263 THR A CA 1
ATOM 2015 C C . THR A 1 263 ? -16.679 1.309 32.262 1.00 90.19 263 THR A C 1
ATOM 2017 O O . THR A 1 263 ? -17.072 0.236 32.726 1.00 90.19 263 THR A O 1
ATOM 2020 N N . LEU A 1 264 ? -15.445 1.508 31.808 1.00 89.75 264 LEU A N 1
ATOM 2021 C CA . LEU A 1 264 ? -14.336 0.585 32.006 1.00 89.75 264 LEU A CA 1
ATOM 2022 C C . LEU A 1 264 ? -13.392 1.208 33.032 1.00 89.75 264 LEU A C 1
ATOM 2024 O O . LEU A 1 264 ? -13.125 2.408 32.958 1.00 89.75 264 LEU A O 1
ATOM 2028 N N . ASP A 1 265 ? -12.900 0.412 33.978 1.00 85.88 265 ASP A N 1
ATOM 2029 C CA . ASP A 1 265 ? -11.857 0.864 34.896 1.00 85.88 265 ASP A CA 1
ATOM 2030 C C . ASP A 1 265 ? -10.501 0.801 34.171 1.00 85.88 265 ASP A C 1
ATOM 2032 O O . ASP A 1 265 ? -10.088 -0.292 33.764 1.00 85.88 265 ASP A O 1
ATOM 2036 N N . PRO A 1 266 ? -9.788 1.930 33.990 1.00 82.81 266 PRO A N 1
ATOM 2037 C CA . PRO A 1 266 ? -8.460 1.924 33.385 1.00 82.81 266 PRO A CA 1
ATOM 2038 C C . PRO A 1 266 ? -7.456 1.051 34.149 1.00 82.81 266 PRO A C 1
ATOM 2040 O O . PRO A 1 266 ? -6.554 0.501 33.533 1.00 82.81 266 PRO A O 1
ATOM 2043 N N . ALA A 1 267 ? -7.613 0.878 35.468 1.00 85.81 267 ALA A N 1
ATOM 2044 C CA . ALA A 1 267 ? -6.726 0.033 36.271 1.00 85.81 267 ALA A CA 1
ATOM 2045 C C . ALA A 1 267 ? -6.955 -1.472 36.040 1.00 85.81 267 ALA A C 1
ATOM 2047 O O . ALA A 1 267 ? -6.062 -2.281 36.289 1.00 85.81 267 ALA A O 1
ATOM 2048 N N . GLU A 1 268 ? -8.142 -1.849 35.558 1.00 88.81 268 GLU A N 1
ATOM 2049 C CA . GLU A 1 268 ? -8.497 -3.229 35.209 1.00 88.81 268 GLU A CA 1
ATOM 2050 C C . GLU A 1 268 ? -8.539 -3.465 33.689 1.00 88.81 268 GLU A C 1
ATOM 2052 O O . GLU A 1 268 ? -8.960 -4.535 33.239 1.00 88.81 268 GLU A O 1
ATOM 2057 N N . THR A 1 269 ? -8.096 -2.480 32.898 1.00 91.44 269 THR A N 1
ATOM 2058 C CA . THR A 1 269 ? -8.056 -2.541 31.435 1.00 91.44 269 THR A CA 1
ATOM 2059 C C . THR A 1 269 ? -6.627 -2.422 30.927 1.00 91.44 269 THR A C 1
ATOM 2061 O O . THR A 1 269 ? -5.931 -1.449 31.199 1.00 91.44 269 THR A O 1
ATOM 2064 N N . GLY A 1 270 ? -6.185 -3.383 30.123 1.00 92.44 270 GLY A N 1
ATOM 2065 C CA . GLY A 1 270 ? -4.837 -3.363 29.573 1.00 92.44 270 GLY A CA 1
ATOM 2066 C C . GLY A 1 270 ? -4.728 -4.075 28.237 1.00 92.44 270 GLY A C 1
ATOM 2067 O O . GLY A 1 270 ? -5.558 -4.910 27.875 1.00 92.44 270 GLY A O 1
ATOM 2068 N N . ILE A 1 271 ? -3.658 -3.769 27.518 1.00 93.06 271 ILE A N 1
ATOM 2069 C CA . ILE A 1 271 ? -3.267 -4.475 26.302 1.00 93.06 271 ILE A CA 1
ATOM 2070 C C . ILE A 1 271 ? -1.981 -5.232 26.615 1.00 93.06 271 ILE A C 1
ATOM 2072 O O . ILE A 1 271 ? -1.082 -4.707 27.265 1.00 93.06 271 ILE A O 1
ATOM 2076 N N . ARG A 1 272 ? -1.916 -6.497 26.208 1.00 90.38 272 ARG A N 1
ATOM 2077 C CA . ARG A 1 272 ? -0.744 -7.357 26.403 1.00 90.38 272 ARG A CA 1
ATOM 2078 C C . ARG A 1 272 ? -0.473 -8.129 25.127 1.00 90.38 272 ARG A C 1
ATOM 2080 O O . ARG A 1 272 ? -1.409 -8.429 24.397 1.00 90.38 272 ARG A O 1
ATOM 2087 N N . LEU A 1 273 ? 0.769 -8.522 24.894 1.00 89.12 273 LEU A N 1
ATOM 2088 C CA . LEU A 1 273 ? 1.060 -9.498 23.849 1.00 89.12 273 LEU A CA 1
ATOM 2089 C C . LEU A 1 273 ? 0.605 -10.899 24.268 1.00 89.12 273 LEU A C 1
ATOM 2091 O O . LEU A 1 273 ? 0.682 -11.279 25.442 1.00 89.12 273 LEU A O 1
ATOM 2095 N N . SER A 1 274 ? 0.139 -11.671 23.294 1.00 87.62 274 SER A N 1
ATOM 2096 C CA . SER A 1 274 ? -0.122 -13.096 23.436 1.00 87.62 274 SER A CA 1
ATOM 2097 C C . SER A 1 274 ? 1.174 -13.839 23.806 1.00 87.62 274 SER A C 1
ATOM 2099 O O . SER A 1 274 ? 2.275 -13.373 23.503 1.00 87.62 274 SER A O 1
ATOM 2101 N N . PRO A 1 275 ? 1.092 -15.019 24.449 1.00 80.44 275 PRO A N 1
ATOM 2102 C CA . PRO A 1 275 ? 2.281 -15.779 24.849 1.00 80.44 275 PRO A CA 1
ATOM 2103 C C . PRO A 1 275 ? 3.207 -16.181 23.692 1.00 80.44 275 PRO A C 1
ATOM 2105 O O . PRO A 1 275 ? 4.382 -16.457 23.921 1.00 80.44 275 PRO A O 1
ATOM 2108 N N . ASP A 1 276 ? 2.678 -16.255 22.471 1.00 80.44 276 ASP A N 1
ATOM 2109 C CA . ASP A 1 276 ? 3.439 -16.529 21.250 1.00 80.44 276 ASP A CA 1
ATOM 2110 C C . ASP A 1 276 ? 3.958 -15.256 20.554 1.00 80.44 276 ASP A C 1
ATOM 2112 O O . ASP A 1 276 ? 4.657 -15.363 19.550 1.00 80.44 276 ASP A O 1
ATOM 2116 N N . GLY A 1 277 ? 3.640 -14.069 21.085 1.00 79.19 277 GLY A N 1
ATOM 2117 C CA . GLY A 1 277 ? 4.051 -12.772 20.550 1.00 79.19 277 GLY A CA 1
ATOM 2118 C C . GLY A 1 277 ? 3.369 -12.377 19.239 1.00 79.19 277 GLY A C 1
ATOM 2119 O O . GLY A 1 277 ? 3.766 -11.385 18.637 1.00 79.19 277 GLY A O 1
ATOM 2120 N N . SER A 1 278 ? 2.374 -13.134 18.772 1.00 82.50 278 SER A N 1
ATOM 2121 C CA . SER A 1 278 ? 1.731 -12.889 17.476 1.00 82.50 278 SER A CA 1
ATOM 2122 C C . SER A 1 278 ? 0.626 -11.832 17.529 1.00 82.50 278 SER A C 1
ATOM 2124 O O . SER A 1 278 ? 0.419 -11.128 16.545 1.00 82.50 278 SER A O 1
ATOM 2126 N N . SER A 1 279 ? -0.053 -11.697 18.671 1.00 90.25 279 SER A N 1
ATOM 2127 C CA . SER A 1 279 ? -1.299 -10.940 18.807 1.00 90.25 279 SER A CA 1
ATOM 2128 C C . SER A 1 279 ? -1.287 -10.001 20.015 1.00 90.25 279 SER A C 1
ATOM 2130 O O . SER A 1 279 ? -0.697 -10.284 21.054 1.00 90.25 279 SER A O 1
ATOM 2132 N N . LEU A 1 280 ? -2.000 -8.887 19.903 1.00 92.25 280 LEU A N 1
ATOM 2133 C CA . LEU A 1 280 ? -2.363 -7.976 20.981 1.00 92.25 280 LEU A CA 1
ATOM 2134 C C . LEU A 1 280 ? -3.696 -8.408 21.603 1.00 92.25 280 LEU A C 1
ATOM 2136 O O . LEU A 1 280 ? -4.727 -8.467 20.936 1.00 92.25 280 LEU A O 1
ATOM 2140 N N . VAL A 1 281 ? -3.684 -8.666 22.905 1.00 93.38 281 VAL A N 1
ATOM 2141 C CA . VAL A 1 281 ? -4.849 -9.046 23.704 1.00 93.38 281 VAL A CA 1
ATOM 2142 C C . VAL A 1 281 ? -5.270 -7.866 24.574 1.00 93.38 281 VAL A C 1
ATOM 2144 O O . VAL A 1 281 ? -4.647 -7.571 25.599 1.00 93.38 281 VAL A O 1
ATOM 2147 N N . LEU A 1 282 ? -6.354 -7.205 24.173 1.00 94.81 282 LEU A N 1
ATOM 2148 C CA . LEU A 1 282 ? -7.070 -6.251 25.012 1.00 94.81 282 LEU A CA 1
ATOM 2149 C C . LEU A 1 282 ? -7.923 -7.035 26.009 1.00 94.81 282 LEU A C 1
ATOM 2151 O O . LEU A 1 282 ? -8.770 -7.840 25.621 1.00 94.81 282 LEU A O 1
ATOM 2155 N N . HIS A 1 283 ? -7.712 -6.780 27.295 1.00 94.81 283 HIS A N 1
ATOM 2156 C CA . HIS A 1 283 ? -8.542 -7.305 28.370 1.00 94.81 283 HIS A CA 1
ATOM 2157 C C . HIS A 1 283 ? -9.102 -6.145 29.185 1.00 94.81 283 HIS A C 1
ATOM 2159 O O . HIS A 1 283 ? -8.380 -5.197 29.486 1.00 94.81 283 HIS A O 1
ATOM 2165 N N . ALA A 1 284 ? -10.368 -6.242 29.569 1.00 94.00 284 ALA A N 1
ATOM 2166 C CA . ALA A 1 284 ? -10.978 -5.367 30.556 1.00 94.00 284 ALA A CA 1
ATOM 2167 C C . ALA A 1 284 ? -11.804 -6.203 31.531 1.00 94.00 284 ALA A C 1
ATOM 2169 O O . ALA A 1 284 ? -12.609 -7.039 31.111 1.00 94.00 284 ALA A O 1
ATOM 2170 N N . ALA A 1 285 ? -11.610 -5.972 32.824 1.00 91.69 285 ALA A N 1
ATOM 2171 C CA . ALA A 1 285 ? -12.475 -6.480 33.881 1.00 91.69 285 ALA A CA 1
ATOM 2172 C C . ALA A 1 285 ? -13.260 -5.328 34.527 1.00 91.69 285 ALA A C 1
ATOM 2174 O O . ALA A 1 285 ? -13.037 -4.155 34.227 1.00 91.69 285 ALA A O 1
ATOM 2175 N N . GLY A 1 286 ? -14.265 -5.675 35.333 1.00 87.00 286 GLY A N 1
ATOM 2176 C CA . GLY A 1 286 ? -15.049 -4.678 36.060 1.00 87.00 286 GLY A CA 1
ATOM 2177 C C . GLY A 1 286 ? -15.891 -3.766 35.164 1.00 87.00 286 GLY A C 1
ATOM 2178 O O . GLY A 1 286 ? -16.332 -2.713 35.617 1.00 87.00 286 GLY A O 1
ATOM 2179 N N . VAL A 1 287 ? -16.158 -4.156 33.913 1.00 91.69 287 VAL A N 1
ATOM 2180 C CA . VAL A 1 287 ? -16.933 -3.335 32.977 1.00 91.69 287 VAL A CA 1
ATOM 2181 C C . VAL A 1 287 ? -18.354 -3.167 33.510 1.00 91.69 287 VAL A C 1
ATOM 2183 O O . VAL A 1 287 ? -19.021 -4.137 33.891 1.00 91.69 287 VAL A O 1
ATOM 2186 N N . THR A 1 288 ? -18.830 -1.926 33.539 1.00 91.62 288 THR A N 1
ATOM 2187 C CA . THR A 1 288 ? -20.182 -1.597 33.991 1.00 91.62 288 THR A CA 1
ATOM 2188 C C . THR A 1 288 ? -20.915 -0.750 32.964 1.00 91.62 288 THR A C 1
ATOM 2190 O O . THR A 1 288 ? -20.318 -0.018 32.179 1.00 91.62 288 THR A O 1
ATOM 2193 N N . THR A 1 289 ? -22.237 -0.867 32.944 1.00 91.25 289 THR A N 1
ATOM 2194 C CA . THR A 1 289 ? -23.100 0.037 32.182 1.00 91.25 289 THR A CA 1
ATOM 2195 C C . THR A 1 289 ? -24.423 0.196 32.910 1.00 91.25 289 THR A C 1
ATOM 2197 O O . THR A 1 289 ? -24.868 -0.717 33.611 1.00 91.25 289 THR A O 1
ATOM 2200 N N . SER A 1 290 ? -25.055 1.356 32.780 1.00 89.81 290 SER A N 1
ATOM 2201 C CA . SER A 1 290 ? -26.394 1.583 33.314 1.00 89.81 290 SER A CA 1
ATOM 2202 C C . SER A 1 290 ? -27.448 1.423 32.224 1.00 89.81 290 SER A C 1
ATOM 2204 O O . SER A 1 290 ? -27.175 1.528 31.034 1.00 89.81 290 SER A O 1
ATOM 2206 N N . ALA A 1 291 ? -28.684 1.156 32.616 1.00 89.75 291 ALA A N 1
ATOM 2207 C CA . ALA A 1 291 ? -29.839 1.202 31.742 1.00 89.75 291 ALA A CA 1
ATOM 2208 C C . ALA A 1 291 ? -31.001 1.837 32.498 1.00 89.75 291 ALA A C 1
ATOM 2210 O O . ALA A 1 291 ? -31.283 1.487 33.642 1.00 89.75 291 ALA A O 1
ATOM 2211 N N . THR A 1 292 ? -31.699 2.758 31.849 1.00 90.44 292 THR A N 1
ATOM 2212 C CA . THR A 1 292 ? -32.914 3.365 32.398 1.00 90.44 292 THR A CA 1
ATOM 2213 C C . THR A 1 292 ? -34.127 2.734 31.739 1.00 90.44 292 THR A C 1
ATOM 2215 O O . THR A 1 292 ? -34.106 2.423 30.549 1.00 90.44 292 THR A O 1
ATOM 2218 N N . CYS A 1 293 ? -35.181 2.493 32.511 1.00 89.75 293 CYS A N 1
ATOM 2219 C CA . CYS A 1 293 ? -36.428 1.952 31.991 1.00 89.75 293 CYS A CA 1
ATOM 2220 C C . CYS A 1 293 ? -37.633 2.448 32.784 1.00 89.75 293 CYS A C 1
ATOM 2222 O O . CYS A 1 293 ? -37.531 2.911 33.926 1.00 89.75 293 CYS A O 1
ATOM 2224 N N . HIS A 1 294 ? -38.797 2.336 32.164 1.00 91.12 294 HIS A N 1
ATOM 2225 C CA . HIS A 1 294 ? -40.078 2.592 32.788 1.00 91.12 294 HIS A CA 1
ATOM 2226 C C . HIS A 1 294 ? -40.844 1.277 32.929 1.00 91.12 294 HIS A C 1
ATOM 2228 O O . HIS A 1 294 ? -40.699 0.364 32.117 1.00 91.12 294 HIS A O 1
ATOM 2234 N N . PHE A 1 295 ? -41.614 1.136 34.005 1.00 88.88 295 PHE A N 1
ATOM 2235 C CA . PHE A 1 295 ? -42.393 -0.072 34.241 1.00 88.88 295 PHE A CA 1
ATOM 2236 C C . PHE A 1 295 ? -43.849 0.240 34.560 1.00 88.88 295 PHE A C 1
ATOM 2238 O O . PHE A 1 295 ? -44.178 1.198 35.261 1.00 88.88 295 PHE A O 1
ATOM 2245 N N . HIS A 1 296 ? -44.719 -0.649 34.098 1.00 88.31 296 HIS A N 1
ATOM 2246 C CA . HIS A 1 296 ? -46.149 -0.650 34.342 1.00 88.31 296 HIS A CA 1
ATOM 2247 C C . HIS A 1 296 ? -46.577 -2.010 34.876 1.00 88.31 296 HIS A C 1
ATOM 2249 O O . HIS A 1 296 ? -46.424 -3.034 34.216 1.00 88.31 296 HIS A O 1
ATOM 2255 N N . LEU A 1 297 ? -47.149 -2.019 36.074 1.00 84.75 297 LEU A N 1
ATOM 2256 C CA . LEU A 1 297 ? -47.723 -3.192 36.709 1.00 84.75 297 LEU A CA 1
ATOM 2257 C C . LEU A 1 297 ? -49.243 -3.048 36.755 1.00 84.75 297 LEU A C 1
ATOM 2259 O O . LEU A 1 297 ? -49.759 -2.132 37.396 1.00 84.75 297 LEU A O 1
ATOM 2263 N N . VAL A 1 298 ? -49.965 -3.977 36.131 1.00 83.69 298 VAL A N 1
ATOM 2264 C CA . VAL A 1 298 ? -51.430 -3.958 36.065 1.00 83.69 298 VAL A CA 1
ATOM 2265 C C . VAL A 1 298 ? -52.014 -5.264 36.597 1.00 83.69 298 VAL A C 1
ATOM 2267 O O . VAL A 1 298 ? -51.668 -6.363 36.162 1.00 83.69 298 VAL A O 1
ATOM 2270 N N . ARG A 1 299 ? -52.954 -5.130 37.533 1.00 80.50 299 ARG A N 1
ATOM 2271 C CA . ARG A 1 299 ? -53.874 -6.175 37.985 1.00 80.50 299 ARG A CA 1
ATOM 2272 C C . ARG A 1 299 ? -55.187 -5.514 38.375 1.00 80.50 299 ARG A C 1
ATOM 2274 O O . ARG A 1 299 ? -55.295 -5.001 39.481 1.00 80.50 299 ARG A O 1
ATOM 2281 N N . ALA A 1 300 ? -56.190 -5.544 37.502 1.00 71.75 300 ALA A N 1
ATOM 2282 C CA . ALA A 1 300 ? -57.449 -4.832 37.726 1.00 71.75 300 ALA A CA 1
ATOM 2283 C C . ALA A 1 300 ? -58.058 -5.113 39.126 1.00 71.75 300 ALA A C 1
ATOM 2285 O O . ALA A 1 300 ? -58.219 -6.284 39.485 1.00 71.75 300 ALA A O 1
ATOM 2286 N N . PRO A 1 301 ? -58.394 -4.073 39.924 1.00 73.12 301 PRO A N 1
ATOM 2287 C CA . PRO A 1 301 ? -58.351 -2.630 39.618 1.00 73.12 301 PRO A CA 1
ATOM 2288 C C . PRO A 1 301 ? -57.041 -1.905 40.014 1.00 73.12 301 PRO A C 1
ATOM 2290 O O . PRO A 1 301 ? -56.971 -0.684 39.950 1.00 73.12 301 PRO A O 1
ATOM 2293 N N . ILE A 1 302 ? -56.019 -2.624 40.470 1.00 74.19 302 ILE A N 1
ATOM 2294 C CA . ILE A 1 302 ? -54.743 -2.092 40.961 1.00 74.19 302 ILE A CA 1
ATOM 2295 C C . ILE A 1 302 ? -53.772 -1.877 39.789 1.00 74.19 302 ILE A C 1
ATOM 2297 O O . ILE A 1 302 ? -53.443 -2.812 39.059 1.00 74.19 302 ILE A O 1
ATOM 2301 N N . SER A 1 303 ? -53.259 -0.658 39.640 1.00 79.38 303 SER A N 1
ATOM 2302 C CA . SER A 1 303 ? -52.157 -0.338 38.726 1.00 79.38 303 SER A CA 1
ATOM 2303 C C . SER A 1 303 ? -51.061 0.437 39.451 1.00 79.38 303 SER A C 1
ATOM 2305 O O . SER A 1 303 ? -51.352 1.272 40.305 1.00 79.38 303 SER A O 1
ATOM 2307 N N . SER A 1 304 ? -49.806 0.185 39.100 1.00 81.31 304 SER A N 1
ATOM 2308 C CA . SER A 1 304 ? -48.638 0.918 39.592 1.00 81.31 304 SER A CA 1
ATOM 2309 C C . SER A 1 304 ? -47.674 1.148 38.434 1.00 81.31 304 SER A C 1
ATOM 2311 O O . SER A 1 304 ? -47.532 0.282 37.576 1.00 81.31 304 SER A O 1
ATOM 2313 N N . SER A 1 305 ? -47.026 2.306 38.399 1.00 85.94 305 SER A N 1
ATOM 2314 C CA . SER A 1 305 ? -45.970 2.615 37.438 1.00 85.94 305 SER A CA 1
ATOM 2315 C C . SER A 1 305 ? -44.814 3.320 38.130 1.00 85.94 305 SER A C 1
ATOM 2317 O O . SER A 1 305 ? -44.984 3.875 39.219 1.00 85.94 305 SER A O 1
ATOM 2319 N N . GLY A 1 306 ? -43.643 3.292 37.509 1.00 87.88 306 GLY A N 1
ATOM 2320 C CA . GLY A 1 306 ? -42.457 3.950 38.031 1.00 87.88 306 GLY A CA 1
ATOM 2321 C C . GLY A 1 306 ? -41.268 3.807 37.095 1.00 87.88 306 GLY A C 1
ATOM 2322 O O . GLY A 1 306 ? -41.379 3.249 36.005 1.00 87.88 306 GLY A O 1
ATOM 2323 N N . HIS A 1 307 ? -40.122 4.300 37.548 1.00 89.44 307 HIS A N 1
ATOM 2324 C CA . HIS A 1 307 ? -38.865 4.224 36.812 1.00 89.44 307 HIS A CA 1
ATOM 2325 C C . HIS A 1 307 ? -37.892 3.309 37.543 1.00 89.44 307 HIS A C 1
ATOM 2327 O O . HIS A 1 307 ? -37.898 3.250 38.777 1.00 89.44 307 HIS A O 1
ATOM 2333 N N . ALA A 1 308 ? -37.066 2.605 36.779 1.00 86.50 308 ALA A N 1
ATOM 2334 C CA . ALA A 1 308 ? -35.972 1.822 37.315 1.00 86.50 308 ALA A CA 1
ATOM 2335 C C . ALA A 1 308 ? -34.675 2.133 36.568 1.00 86.50 308 ALA A C 1
ATOM 2337 O O . ALA A 1 308 ? -34.661 2.274 35.344 1.00 86.50 308 ALA A O 1
ATOM 2338 N N . GLU A 1 309 ? -33.596 2.225 37.332 1.00 89.38 309 GLU A N 1
ATOM 2339 C CA . GLU A 1 309 ? -32.229 2.261 36.834 1.00 89.38 309 GLU A CA 1
ATOM 2340 C C . GLU A 1 309 ? -31.589 0.916 37.150 1.00 89.38 309 GLU A C 1
ATOM 2342 O O . GLU A 1 309 ? -31.752 0.372 38.242 1.00 89.38 309 GLU A O 1
ATOM 2347 N N . ILE A 1 310 ? -30.933 0.338 36.157 1.00 87.44 310 ILE A N 1
ATOM 2348 C CA . ILE A 1 310 ? -30.372 -1.001 36.210 1.00 87.44 310 ILE A CA 1
ATOM 2349 C C . ILE A 1 310 ? -28.894 -0.869 35.901 1.00 87.44 310 ILE A C 1
ATOM 2351 O O . ILE A 1 310 ? -28.534 -0.502 34.788 1.00 87.44 310 ILE A O 1
ATOM 2355 N N . THR A 1 311 ? -28.046 -1.188 36.866 1.00 89.31 311 THR A N 1
ATOM 2356 C CA . THR A 1 311 ? -26.599 -1.200 36.678 1.00 89.31 311 THR A CA 1
ATOM 2357 C C . THR A 1 311 ? -26.167 -2.626 36.392 1.00 89.31 311 THR A C 1
ATOM 2359 O O . THR A 1 311 ? -26.266 -3.511 37.243 1.00 89.31 311 THR A O 1
ATOM 2362 N N . VAL A 1 312 ? -25.694 -2.863 35.177 1.00 89.12 312 VAL A N 1
ATOM 2363 C CA . VAL A 1 312 ? -25.068 -4.121 34.786 1.00 89.12 312 VAL A CA 1
ATOM 2364 C C . VAL A 1 312 ? -23.614 -4.074 35.248 1.00 89.12 312 VAL A C 1
ATOM 2366 O O . VAL A 1 312 ? -22.897 -3.120 34.951 1.00 89.12 312 VAL A O 1
ATOM 2369 N N . THR A 1 313 ? -23.192 -5.077 36.015 1.00 89.75 313 THR A N 1
ATOM 2370 C CA . THR A 1 313 ? -21.876 -5.120 36.669 1.00 89.75 313 THR A CA 1
ATOM 2371 C C . THR A 1 313 ? -21.157 -6.435 36.399 1.00 89.75 313 THR A C 1
ATOM 2373 O O . THR A 1 313 ? -21.742 -7.371 35.848 1.00 89.75 313 THR A O 1
ATOM 2376 N N . HIS A 1 314 ? -19.893 -6.523 36.828 1.00 88.44 314 HIS A N 1
ATOM 2377 C CA . HIS A 1 314 ? -19.038 -7.695 36.609 1.00 88.44 314 HIS A CA 1
ATOM 2378 C C . HIS A 1 314 ? -18.937 -8.046 35.120 1.00 88.44 314 HIS A C 1
ATOM 2380 O O . HIS A 1 314 ? -19.064 -9.207 34.727 1.00 88.44 314 HIS A O 1
ATOM 2386 N N . GLY A 1 315 ? -18.805 -7.013 34.287 1.00 90.56 315 GLY A N 1
ATOM 2387 C CA . GLY A 1 315 ? -18.542 -7.175 32.874 1.00 90.56 315 GLY A CA 1
ATOM 2388 C C . GLY A 1 315 ? -17.080 -7.528 32.625 1.00 90.56 315 GLY A C 1
ATOM 2389 O O . GLY A 1 315 ? -16.193 -7.061 33.343 1.00 90.56 315 GLY A O 1
ATOM 2390 N N . HIS A 1 316 ? -16.836 -8.333 31.601 1.00 94.56 316 HIS A N 1
ATOM 2391 C CA . HIS A 1 316 ? -15.501 -8.579 31.070 1.00 94.56 316 HIS A CA 1
ATOM 2392 C C . HIS A 1 316 ? -15.499 -8.426 29.550 1.00 94.56 316 HIS A C 1
ATOM 2394 O O . HIS A 1 316 ? -16.520 -8.644 28.894 1.00 94.56 316 HIS A O 1
ATOM 2400 N N . LEU A 1 317 ? -14.341 -8.054 29.016 1.00 94.81 317 LEU A N 1
ATOM 2401 C CA . LEU A 1 317 ? -14.040 -7.999 27.592 1.00 94.81 317 LEU A CA 1
ATOM 2402 C C . LEU A 1 317 ? -12.670 -8.634 27.371 1.00 94.81 317 LEU A C 1
ATOM 2404 O O . LEU A 1 317 ? -11.701 -8.243 28.020 1.00 94.81 317 LEU A O 1
ATOM 2408 N N . GLN A 1 318 ? -12.588 -9.564 26.428 1.00 95.31 318 GLN A N 1
ATOM 2409 C CA . GLN A 1 318 ? -11.330 -10.046 25.882 1.00 95.31 318 GLN A CA 1
ATOM 2410 C C . GLN A 1 318 ? -11.389 -9.988 24.355 1.00 95.31 318 GLN A C 1
ATOM 2412 O O . GLN A 1 318 ? -12.273 -10.571 23.729 1.00 95.31 318 GLN A O 1
ATOM 2417 N N . LEU A 1 319 ? -10.451 -9.259 23.758 1.00 95.19 319 LEU A N 1
ATOM 2418 C CA . LEU A 1 319 ? -10.348 -9.051 22.319 1.00 95.19 319 LEU A CA 1
ATOM 2419 C C . LEU A 1 319 ? -8.910 -9.321 21.880 1.00 95.19 319 LEU A C 1
ATOM 2421 O O . LEU A 1 319 ? -7.974 -8.755 22.438 1.00 95.19 319 LEU A O 1
ATOM 2425 N N . GLU A 1 320 ? -8.751 -10.170 20.872 1.00 94.38 320 GLU A N 1
ATOM 2426 C CA . GLU A 1 320 ? -7.454 -10.513 20.293 1.00 94.38 320 GLU A CA 1
ATOM 2427 C C . GLU A 1 320 ? -7.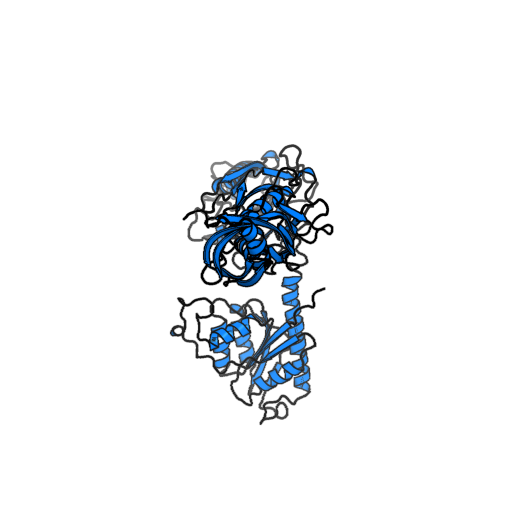331 -9.924 18.889 1.00 94.38 320 GLU A C 1
ATOM 2429 O O . GLU A 1 320 ? -8.231 -10.071 18.054 1.00 94.38 320 GLU A O 1
ATOM 2434 N N . MET A 1 321 ? -6.229 -9.218 18.654 1.00 94.00 321 MET A N 1
ATOM 2435 C CA . MET A 1 321 ? -5.986 -8.424 17.456 1.00 94.00 321 MET A CA 1
ATOM 2436 C C . MET A 1 321 ? -4.557 -8.620 16.963 1.00 94.00 321 MET A C 1
ATOM 2438 O O . MET A 1 321 ? -3.646 -8.780 17.761 1.00 94.00 321 MET A O 1
ATOM 2442 N N . GLU A 1 322 ? -4.333 -8.519 15.663 1.00 92.06 322 GLU A N 1
ATOM 2443 C CA . GLU A 1 322 ? -3.005 -8.559 15.053 1.00 92.06 322 GLU A CA 1
ATOM 2444 C C . GLU A 1 322 ? -2.765 -7.285 14.246 1.00 92.06 322 GLU A C 1
ATOM 2446 O O . GLU A 1 322 ? -3.680 -6.764 13.603 1.00 92.06 322 GLU A O 1
ATOM 2451 N N . VAL A 1 323 ? -1.526 -6.793 14.252 1.00 90.94 323 VAL A N 1
ATOM 2452 C CA . VAL A 1 323 ? -1.106 -5.678 13.396 1.00 90.94 323 VAL A CA 1
ATOM 2453 C C . VAL A 1 323 ? -0.457 -6.253 12.143 1.00 90.94 323 VAL A C 1
ATOM 2455 O O . VAL A 1 323 ? 0.574 -6.916 12.210 1.00 90.94 323 VAL A O 1
ATOM 2458 N N . HIS A 1 324 ? -1.063 -5.996 10.990 1.00 89.81 324 HIS A N 1
ATOM 2459 C CA . HIS A 1 324 ? -0.613 -6.475 9.687 1.00 89.81 324 HIS A CA 1
ATOM 2460 C C . HIS A 1 324 ? -0.124 -5.329 8.816 1.00 89.81 324 HIS A C 1
ATOM 2462 O O . HIS A 1 324 ? -0.585 -4.200 8.940 1.00 89.81 324 HIS A O 1
ATOM 2468 N N . ASN A 1 325 ? 0.757 -5.647 7.877 1.00 86.62 325 ASN A N 1
ATOM 2469 C CA . ASN A 1 325 ? 0.995 -4.794 6.720 1.00 86.62 325 ASN A CA 1
ATOM 2470 C C . ASN A 1 325 ? -0.140 -5.010 5.703 1.00 86.62 325 ASN A C 1
ATOM 2472 O O . ASN A 1 325 ? -0.399 -6.142 5.288 1.00 86.62 325 ASN A O 1
ATOM 2476 N N . ASP A 1 326 ? -0.820 -3.939 5.296 1.00 81.81 326 ASP A N 1
ATOM 2477 C CA . ASP A 1 326 ? -1.954 -3.999 4.364 1.00 81.81 326 ASP A CA 1
ATOM 2478 C C . ASP A 1 326 ? -1.572 -4.295 2.896 1.00 81.81 326 ASP A C 1
ATOM 2480 O O . ASP A 1 326 ? -2.445 -4.452 2.038 1.00 81.81 326 ASP A O 1
ATOM 2484 N N . GLY A 1 327 ? -0.274 -4.396 2.603 1.00 77.69 327 GLY A N 1
ATOM 2485 C CA . GLY A 1 327 ? 0.289 -4.611 1.272 1.00 77.69 327 GLY A CA 1
ATOM 2486 C C . GLY A 1 327 ? 0.579 -3.320 0.502 1.00 77.69 327 GLY A C 1
ATOM 2487 O O . GLY A 1 327 ? 1.331 -3.370 -0.470 1.00 77.69 327 GLY A O 1
ATOM 2488 N N . ALA A 1 328 ? 0.030 -2.181 0.935 1.00 77.44 328 ALA A N 1
ATOM 2489 C CA . ALA A 1 328 ? 0.463 -0.846 0.522 1.00 77.44 328 ALA A CA 1
ATOM 2490 C C . ALA A 1 328 ? 1.562 -0.295 1.449 1.00 77.44 328 ALA A C 1
ATOM 2492 O O . ALA A 1 328 ? 2.253 0.652 1.077 1.00 77.44 328 ALA A O 1
ATOM 2493 N N . GLY A 1 329 ? 1.750 -0.920 2.616 1.00 82.12 329 GLY A N 1
ATOM 2494 C CA . GLY A 1 329 ? 2.788 -0.590 3.582 1.00 82.12 329 GLY A CA 1
ATOM 2495 C C . GLY A 1 329 ? 2.293 0.221 4.780 1.00 82.12 329 GLY A C 1
ATOM 2496 O O . GLY A 1 329 ? 3.118 0.680 5.569 1.00 82.12 329 GLY A O 1
ATOM 2497 N N . HIS A 1 330 ? 0.974 0.374 4.945 1.00 86.19 330 HIS A N 1
ATOM 2498 C CA . HIS A 1 330 ? 0.391 0.894 6.182 1.00 86.19 330 HIS A CA 1
ATOM 2499 C C . HIS A 1 330 ? 0.195 -0.234 7.208 1.00 86.19 330 HIS A C 1
ATOM 2501 O O . HIS A 1 330 ? -0.124 -1.370 6.827 1.00 86.19 330 HIS A O 1
ATOM 2507 N N . PRO A 1 331 ? 0.322 0.061 8.516 1.00 90.31 331 PRO A N 1
ATOM 2508 C CA . PRO A 1 331 ? -0.157 -0.838 9.553 1.00 90.31 331 PRO A CA 1
ATOM 2509 C C . PRO A 1 331 ? -1.682 -0.931 9.508 1.00 90.31 331 PRO A C 1
ATOM 2511 O O . PRO A 1 331 ? -2.384 0.054 9.288 1.00 90.31 331 PRO A O 1
ATOM 2514 N N . LYS A 1 332 ? -2.203 -2.125 9.767 1.00 92.12 332 LYS A N 1
ATOM 2515 C CA . LYS A 1 332 ? -3.633 -2.395 9.852 1.00 92.12 332 LYS A CA 1
ATOM 2516 C C . LYS A 1 332 ? -3.924 -3.351 10.995 1.00 92.12 332 LYS A C 1
ATOM 2518 O O . LYS A 1 332 ? -3.401 -4.459 11.033 1.00 92.12 332 LYS A O 1
ATOM 2523 N N . LEU A 1 333 ? -4.794 -2.935 11.901 1.00 93.12 333 LEU A N 1
ATOM 2524 C CA . LEU A 1 333 ? -5.284 -3.738 13.006 1.00 93.12 333 LEU A CA 1
ATOM 2525 C C . LEU A 1 333 ? -6.419 -4.653 12.531 1.00 93.12 333 LEU A C 1
ATOM 2527 O O . LEU A 1 333 ? -7.427 -4.186 11.990 1.00 93.12 333 LEU A O 1
ATOM 2531 N N . LEU A 1 334 ? -6.257 -5.958 12.737 1.00 92.25 334 LEU A N 1
ATOM 2532 C CA . LEU A 1 334 ? -7.225 -6.993 12.382 1.00 92.25 334 LEU A CA 1
ATOM 2533 C C . LEU A 1 334 ? -7.656 -7.762 13.627 1.00 92.25 334 LEU A C 1
ATOM 2535 O O . LEU A 1 334 ? -6.822 -8.171 14.424 1.00 92.25 334 LEU A O 1
ATOM 2539 N N . VAL A 1 335 ? -8.956 -8.003 13.774 1.00 92.94 335 VAL A N 1
ATOM 2540 C CA . VAL A 1 335 ? -9.496 -8.840 14.853 1.00 92.94 335 VAL A CA 1
ATOM 2541 C C . VAL A 1 335 ? -9.334 -10.314 14.480 1.00 92.94 335 VAL A C 1
ATOM 2543 O O . VAL A 1 335 ? -9.827 -10.743 13.435 1.00 92.94 335 VAL A O 1
ATOM 2546 N N . VAL A 1 336 ? -8.665 -11.091 15.336 1.00 89.94 336 VAL A N 1
ATOM 2547 C CA . VAL A 1 336 ? -8.363 -12.515 15.093 1.00 89.94 336 VAL A CA 1
ATOM 2548 C C . VAL A 1 336 ? -9.592 -13.386 15.333 1.00 89.94 336 VAL A C 1
ATOM 2550 O O . VAL A 1 336 ? -9.901 -14.290 14.554 1.00 89.94 336 VAL A O 1
ATOM 2553 N N . GLN A 1 337 ? -10.317 -13.099 16.414 1.00 89.19 337 GLN A N 1
ATOM 2554 C CA . GLN A 1 337 ? -11.499 -13.846 16.828 1.00 89.19 337 GLN A CA 1
ATOM 2555 C C . GLN A 1 337 ? -12.571 -12.928 17.427 1.00 89.19 337 GLN A C 1
ATOM 2557 O O . GLN A 1 337 ? -12.241 -11.855 17.935 1.00 89.19 337 GLN A O 1
ATOM 2562 N N . PRO A 1 338 ? -13.860 -13.326 17.377 1.00 91.06 338 PRO A N 1
ATOM 2563 C CA . PRO A 1 338 ? -14.932 -12.544 17.978 1.00 91.06 338 PRO A CA 1
ATOM 2564 C C . PRO A 1 338 ? -14.635 -12.239 19.454 1.00 91.06 338 PRO A C 1
ATOM 2566 O O . PRO A 1 338 ? -14.234 -13.158 20.170 1.00 91.06 338 PRO A O 1
ATOM 2569 N N . PRO A 1 339 ? -14.857 -10.996 19.920 1.00 94.06 339 PRO A N 1
ATOM 2570 C CA . PRO A 1 339 ? -14.559 -10.639 21.297 1.00 94.06 339 PRO A CA 1
ATOM 2571 C C . PRO A 1 339 ? -15.410 -11.460 22.263 1.00 94.06 339 PRO A C 1
ATOM 2573 O O . PRO A 1 339 ? -16.618 -11.630 22.042 1.00 94.06 339 PRO A O 1
ATOM 2576 N N . ASP A 1 340 ? -14.773 -11.940 23.328 1.00 94.94 340 ASP A N 1
ATOM 2577 C CA . ASP A 1 340 ? -15.441 -12.582 24.453 1.00 94.94 340 ASP A CA 1
ATOM 2578 C C . ASP A 1 340 ? -15.939 -11.498 25.405 1.00 94.94 340 ASP A C 1
ATOM 2580 O O . ASP A 1 340 ? -15.161 -10.699 25.932 1.00 94.94 340 ASP A O 1
ATOM 2584 N N . VAL A 1 341 ? -17.258 -11.422 25.552 1.00 94.56 341 VAL A N 1
ATOM 2585 C CA . VAL A 1 341 ? -17.930 -10.382 26.323 1.00 94.56 341 VAL A CA 1
ATOM 2586 C C . VAL A 1 341 ? -19.037 -11.007 27.145 1.00 94.56 341 VAL A C 1
ATOM 2588 O O . VAL A 1 341 ? -19.957 -11.635 26.613 1.00 94.56 341 VAL A O 1
ATOM 2591 N N . GLY A 1 342 ? -19.028 -10.734 28.443 1.00 90.31 342 GLY A N 1
ATOM 2592 C CA . GLY A 1 342 ? -20.068 -11.201 29.345 1.00 90.31 342 GLY A CA 1
ATOM 2593 C C . GLY A 1 342 ? -20.317 -10.230 30.481 1.00 90.31 342 GLY A C 1
ATOM 2594 O O . GLY A 1 342 ? -19.425 -9.504 30.895 1.00 90.31 342 GLY A O 1
ATOM 2595 N N . PHE A 1 343 ? -21.548 -10.247 30.990 1.00 90.25 343 PHE A N 1
ATOM 2596 C CA . PHE A 1 343 ? -21.973 -9.496 32.166 1.00 90.25 343 PHE A CA 1
ATOM 2597 C C . PHE A 1 343 ? -22.718 -10.430 33.120 1.00 90.25 343 PHE A C 1
ATOM 2599 O O . PHE A 1 343 ? -23.757 -10.993 32.762 1.00 90.25 343 PHE A O 1
ATOM 2606 N N . GLU A 1 344 ? -22.213 -10.594 34.342 1.00 83.50 344 GLU A N 1
ATOM 2607 C CA . GLU A 1 344 ? -22.775 -11.561 35.297 1.00 83.50 344 GLU A CA 1
ATOM 2608 C C . GLU A 1 344 ? -23.656 -10.908 36.373 1.00 83.50 344 GLU A C 1
ATOM 2610 O O . GLU A 1 344 ? -24.679 -11.477 36.801 1.00 83.50 344 GLU A O 1
ATOM 2615 N N . GLY A 1 345 ? -23.284 -9.694 36.781 1.00 82.31 345 GLY A N 1
ATOM 2616 C CA . GLY A 1 345 ? -23.895 -8.942 37.866 1.00 82.31 345 GLY A CA 1
ATOM 2617 C C . GLY A 1 345 ? -24.964 -7.964 37.395 1.00 82.31 345 GLY A C 1
ATOM 2618 O O . GLY A 1 345 ? -24.924 -7.428 36.288 1.00 82.31 345 GLY A O 1
ATOM 2619 N N . LEU A 1 346 ? -25.954 -7.736 38.255 1.00 83.88 346 LEU A N 1
ATOM 2620 C CA . LEU A 1 346 ? -27.017 -6.779 37.994 1.00 83.88 346 LEU A CA 1
ATOM 2621 C C . LEU A 1 346 ? -27.520 -6.205 39.316 1.00 83.88 346 LEU A C 1
ATOM 2623 O O . LEU A 1 346 ? -27.941 -6.963 40.190 1.00 83.88 346 LEU A O 1
ATOM 2627 N N . ASP A 1 347 ? -27.476 -4.884 39.433 1.00 85.00 347 ASP A N 1
ATOM 2628 C CA . ASP A 1 347 ? -28.085 -4.122 40.519 1.00 85.00 347 ASP A CA 1
ATOM 2629 C C . ASP A 1 347 ? -29.219 -3.257 39.962 1.00 85.00 347 ASP A C 1
ATOM 2631 O O . ASP A 1 347 ? -29.211 -2.872 38.793 1.00 85.00 347 ASP A O 1
ATOM 2635 N N . ILE A 1 348 ? -30.232 -2.992 40.779 1.00 84.88 348 ILE A N 1
ATOM 2636 C CA . ILE A 1 348 ? -31.419 -2.238 40.381 1.00 84.88 348 ILE A CA 1
ATOM 2637 C C . ILE A 1 348 ? -31.730 -1.183 41.424 1.00 84.88 348 ILE A C 1
ATOM 2639 O O . ILE A 1 348 ? -31.700 -1.434 42.619 1.00 84.88 348 ILE A O 1
ATOM 2643 N N . GLN A 1 349 ? -32.157 -0.013 40.981 1.00 84.69 349 GLN A N 1
ATOM 2644 C CA . GLN A 1 349 ? -32.821 0.967 41.824 1.00 84.69 349 GLN A CA 1
ATOM 2645 C C . GLN A 1 349 ? -34.198 1.265 41.239 1.00 84.69 349 GLN A C 1
ATOM 2647 O O . GLN A 1 349 ? -34.340 1.499 40.043 1.00 84.69 349 GLN A O 1
ATOM 2652 N N . VAL A 1 350 ? -35.239 1.195 42.073 1.00 82.69 350 VAL A N 1
ATOM 2653 C CA . VAL A 1 350 ? -36.637 1.381 41.654 1.00 82.69 350 VAL A CA 1
ATOM 2654 C C . VAL A 1 350 ? -37.237 2.563 42.403 1.00 82.69 350 VAL A C 1
ATOM 2656 O O . VAL A 1 350 ? -37.225 2.591 43.634 1.00 82.69 350 VAL A O 1
ATOM 2659 N N . TRP A 1 351 ? -37.847 3.494 41.671 1.00 82.62 351 TRP A N 1
ATOM 2660 C CA . TRP A 1 351 ? -38.564 4.639 42.232 1.00 82.62 351 TRP A CA 1
ATOM 2661 C C . TRP A 1 351 ? -40.056 4.595 41.893 1.00 82.62 351 TRP A C 1
ATOM 2663 O O . TRP A 1 351 ? -40.482 4.018 40.894 1.00 82.62 351 TRP A O 1
ATOM 2673 N N . GLY A 1 352 ? -40.875 5.224 42.740 1.00 71.69 352 GLY A N 1
ATOM 2674 C CA . GLY A 1 352 ? -42.321 5.351 42.513 1.00 71.69 352 GLY A CA 1
ATOM 2675 C C . GLY A 1 352 ? -43.173 4.165 42.984 1.00 71.69 352 GLY A C 1
ATOM 2676 O O . GLY A 1 352 ? -44.393 4.207 42.840 1.00 71.69 352 GLY A O 1
ATOM 2677 N N . SER A 1 353 ? -42.583 3.139 43.614 1.00 67.62 353 SER A N 1
ATOM 2678 C CA . SER A 1 353 ? -43.319 1.988 44.161 1.00 67.62 353 SER A CA 1
ATOM 2679 C C . SER A 1 353 ? -42.917 1.639 45.599 1.00 67.62 353 SER A C 1
ATOM 2681 O O . SER A 1 353 ? -41.754 1.738 45.973 1.00 67.62 353 SER A O 1
ATOM 2683 N N . LYS A 1 354 ? -43.890 1.213 46.419 1.00 64.56 354 LYS A N 1
ATOM 2684 C CA . LYS A 1 354 ? -43.693 0.789 47.826 1.00 64.56 354 LYS A CA 1
ATOM 2685 C C . LYS A 1 354 ? -43.530 -0.730 47.995 1.00 64.56 354 LYS A C 1
ATOM 2687 O O . LYS A 1 354 ? -43.446 -1.223 49.117 1.00 64.56 354 LYS A O 1
ATOM 2692 N N . LEU A 1 355 ? -43.549 -1.487 46.901 1.00 65.69 355 LEU A N 1
ATOM 2693 C CA . LEU A 1 355 ? -43.526 -2.951 46.913 1.00 65.69 355 LEU A CA 1
ATOM 2694 C C . LEU A 1 355 ? -42.089 -3.465 46.763 1.00 65.69 355 LEU A C 1
ATOM 2696 O O . LEU A 1 355 ? -41.584 -3.567 45.651 1.00 65.69 355 LEU A O 1
ATOM 2700 N N . ALA A 1 356 ? -41.462 -3.874 47.869 1.00 63.56 356 ALA A N 1
ATOM 2701 C CA . ALA A 1 356 ? -40.109 -4.450 47.858 1.00 63.56 356 ALA A CA 1
ATOM 2702 C C . ALA A 1 356 ? -39.975 -5.691 46.944 1.00 63.56 356 ALA A C 1
ATOM 2704 O O . ALA A 1 356 ? -38.920 -5.935 46.370 1.00 63.56 356 ALA A O 1
ATOM 2705 N N . ALA A 1 357 ? -41.061 -6.449 46.745 1.00 66.88 357 ALA A N 1
ATOM 2706 C CA . ALA A 1 357 ? -41.080 -7.625 45.872 1.00 66.88 357 ALA A CA 1
ATOM 2707 C C . ALA A 1 357 ? -40.914 -7.302 44.371 1.00 66.88 357 ALA A C 1
ATOM 2709 O O . ALA A 1 357 ? -40.544 -8.193 43.609 1.00 66.88 357 ALA A O 1
ATOM 2710 N N . LEU A 1 358 ? -41.164 -6.056 43.934 1.00 69.88 358 LEU A N 1
ATOM 2711 C CA . LEU A 1 358 ? -41.004 -5.659 42.526 1.00 69.88 358 LEU A CA 1
ATOM 2712 C C . LEU A 1 358 ? -39.542 -5.638 42.082 1.00 69.88 358 LEU A C 1
ATOM 2714 O O . LEU A 1 358 ? -39.282 -5.934 40.920 1.00 69.88 358 LEU A O 1
ATOM 2718 N N . TYR A 1 359 ? -38.609 -5.369 43.000 1.00 72.06 359 TYR A N 1
ATOM 2719 C CA . TYR A 1 359 ? -37.171 -5.354 42.723 1.00 72.06 359 TYR A CA 1
ATOM 2720 C C . TYR A 1 359 ? -36.718 -6.661 42.056 1.00 72.06 359 TYR A C 1
ATOM 2722 O O . TYR A 1 359 ? -36.228 -6.660 40.929 1.00 72.06 359 TYR A O 1
ATOM 2730 N N . ASN A 1 360 ? -36.985 -7.800 42.707 1.00 73.56 360 ASN A N 1
ATOM 2731 C CA . ASN A 1 360 ? -36.540 -9.116 42.235 1.00 73.56 360 ASN A CA 1
ATOM 2732 C C . ASN A 1 360 ? -37.204 -9.530 40.915 1.00 73.56 360 ASN A C 1
ATOM 2734 O O . ASN A 1 360 ? -36.623 -10.271 40.122 1.00 73.56 360 ASN A O 1
ATOM 2738 N N . ILE A 1 361 ? -38.431 -9.066 40.681 1.00 77.69 361 ILE A N 1
ATOM 2739 C CA . ILE A 1 361 ? -39.204 -9.434 39.498 1.00 77.69 361 ILE A CA 1
ATOM 2740 C C . ILE A 1 361 ? -38.745 -8.618 38.294 1.00 77.69 361 ILE A C 1
ATOM 2742 O O . ILE A 1 361 ? -38.472 -9.202 37.249 1.00 77.69 361 ILE A O 1
ATOM 2746 N N . ILE A 1 362 ? -38.605 -7.297 38.443 1.00 75.94 362 ILE A N 1
ATOM 2747 C CA . ILE A 1 362 ? -38.051 -6.437 37.390 1.00 75.94 362 ILE A CA 1
ATOM 2748 C C . ILE A 1 362 ? -36.636 -6.916 37.046 1.00 75.94 362 ILE A C 1
ATOM 2750 O O . ILE A 1 362 ? -36.346 -7.092 35.866 1.00 75.94 362 ILE A O 1
ATOM 2754 N N . ALA A 1 363 ? -35.820 -7.276 38.048 1.00 73.50 363 ALA A N 1
ATOM 2755 C CA . ALA A 1 363 ? -34.507 -7.888 37.835 1.00 73.50 363 ALA A CA 1
ATOM 2756 C C . ALA A 1 363 ? -34.572 -9.143 36.965 1.00 73.50 363 ALA A C 1
ATOM 2758 O O . ALA A 1 363 ? -33.895 -9.222 35.947 1.00 73.50 363 ALA A O 1
ATOM 2759 N N . GLN A 1 364 ? -35.421 -10.115 37.302 1.00 78.12 364 GLN A N 1
ATOM 2760 C CA . GLN A 1 364 ? -35.532 -11.344 36.511 1.00 78.12 364 GLN A CA 1
ATOM 2761 C C . GLN A 1 364 ? -36.066 -11.128 35.092 1.00 78.12 364 GLN A C 1
ATOM 2763 O O . GLN A 1 364 ? -35.738 -11.907 34.197 1.00 78.12 364 GLN A O 1
ATOM 2768 N N . VAL A 1 365 ? -36.933 -10.136 34.885 1.00 81.75 365 VAL A N 1
ATOM 2769 C CA . VAL A 1 365 ? -37.538 -9.855 33.575 1.00 81.75 365 VAL A CA 1
ATOM 2770 C C . VAL A 1 365 ? -36.579 -9.088 32.676 1.00 81.75 365 VAL A C 1
ATOM 2772 O O . VAL A 1 365 ? -36.429 -9.437 31.508 1.00 81.75 365 VAL A O 1
ATOM 2775 N N . ALA A 1 366 ? -35.922 -8.072 33.227 1.00 77.25 366 ALA A N 1
ATOM 2776 C CA . ALA A 1 366 ? -35.080 -7.157 32.479 1.00 77.25 366 ALA A CA 1
ATOM 2777 C C . ALA A 1 366 ? -33.634 -7.662 32.316 1.00 77.25 366 ALA A C 1
ATOM 2779 O O . ALA A 1 366 ? -32.982 -7.275 31.349 1.00 77.25 366 ALA A O 1
ATOM 2780 N N . LYS A 1 367 ? -33.146 -8.570 33.186 1.00 80.81 367 LYS A N 1
ATOM 2781 C CA . LYS A 1 367 ? -31.756 -9.074 33.157 1.00 80.81 367 LYS A CA 1
ATOM 2782 C C . LYS A 1 367 ? -31.338 -9.611 31.791 1.00 80.81 367 LYS A C 1
ATOM 2784 O O . LYS A 1 367 ? -30.368 -9.132 31.227 1.00 80.81 367 LYS A O 1
ATOM 2789 N N . GLY A 1 368 ? -32.064 -10.586 31.244 1.00 83.94 368 GLY A N 1
ATOM 2790 C CA . GLY A 1 368 ? -31.696 -11.210 29.965 1.00 83.94 368 GLY A CA 1
ATOM 2791 C C . GLY A 1 368 ? -31.636 -10.211 28.798 1.00 83.94 368 GLY A C 1
ATOM 2792 O O . GLY A 1 368 ? -30.607 -10.132 28.129 1.00 83.94 368 GLY A O 1
ATOM 2793 N N . PRO A 1 369 ? -32.705 -9.427 28.559 1.00 85.81 369 PRO A N 1
ATOM 2794 C CA . PRO A 1 369 ? -32.729 -8.424 27.498 1.00 85.81 369 PRO A CA 1
ATOM 2795 C C . PRO A 1 369 ? -31.653 -7.341 27.633 1.00 85.81 369 PRO A C 1
ATOM 2797 O O . PRO A 1 369 ? -31.007 -7.028 26.636 1.00 85.81 369 PRO A O 1
ATOM 2800 N N . ILE A 1 370 ? -31.438 -6.798 28.839 1.00 86.25 370 ILE A N 1
ATOM 2801 C CA . ILE A 1 370 ? -30.484 -5.703 29.073 1.00 86.25 370 ILE A CA 1
ATOM 2802 C C . ILE A 1 370 ? -29.044 -6.208 29.031 1.00 86.25 370 ILE A C 1
ATOM 2804 O O . ILE A 1 370 ? -28.251 -5.659 28.276 1.00 86.25 370 ILE A O 1
ATOM 2808 N N . SER A 1 371 ? -28.705 -7.276 29.762 1.00 87.12 371 SER A N 1
ATOM 2809 C CA . SER A 1 371 ? -27.351 -7.847 29.719 1.00 87.12 371 SER A CA 1
ATOM 2810 C C . SER A 1 371 ? -27.008 -8.337 28.313 1.00 87.12 371 SER A C 1
ATOM 2812 O O . SER A 1 371 ? -25.923 -8.064 27.822 1.00 87.12 371 SER A O 1
ATOM 2814 N N . GLY A 1 372 ? -27.951 -8.981 27.614 1.00 88.75 372 GLY A N 1
ATOM 2815 C CA . GLY A 1 372 ? -27.733 -9.414 26.235 1.00 88.75 372 GLY A CA 1
ATOM 2816 C C . GLY A 1 372 ? -27.567 -8.253 25.252 1.00 88.75 372 GLY A C 1
ATOM 2817 O O . GLY A 1 372 ? -26.859 -8.396 24.261 1.00 88.75 372 GLY A O 1
ATOM 2818 N N . ALA A 1 373 ? -28.214 -7.113 25.497 1.00 88.31 373 ALA A N 1
ATOM 2819 C CA . ALA A 1 373 ? -27.996 -5.903 24.714 1.00 88.31 373 ALA A CA 1
ATOM 2820 C C . ALA A 1 373 ? -26.632 -5.282 25.001 1.00 88.31 373 ALA A C 1
ATOM 2822 O O . ALA A 1 373 ? -25.881 -5.070 24.061 1.00 88.31 373 ALA A O 1
ATOM 2823 N N . ALA A 1 374 ? -26.284 -5.095 26.276 1.00 88.69 374 ALA A N 1
ATOM 2824 C CA . ALA A 1 374 ? -24.975 -4.599 26.687 1.00 88.69 374 ALA A CA 1
ATOM 2825 C C . ALA A 1 374 ? -23.838 -5.449 26.099 1.00 88.69 374 ALA A C 1
ATOM 2827 O O . ALA A 1 374 ? -22.898 -4.900 25.532 1.00 88.69 374 ALA A O 1
ATOM 2828 N N . THR A 1 375 ? -23.962 -6.783 26.149 1.00 91.56 375 THR A N 1
ATOM 2829 C CA . THR A 1 375 ? -23.016 -7.705 25.508 1.00 91.56 375 THR A CA 1
ATOM 2830 C C . THR A 1 375 ? -22.906 -7.449 24.008 1.00 91.56 375 THR A C 1
ATOM 2832 O O . THR A 1 375 ? -21.797 -7.299 23.517 1.00 91.56 375 THR A O 1
ATOM 2835 N N . ARG A 1 376 ? -24.024 -7.373 23.270 1.00 90.56 376 ARG A N 1
ATOM 2836 C CA . ARG A 1 376 ? -23.989 -7.164 21.810 1.00 90.56 376 ARG A CA 1
ATOM 2837 C C . ARG A 1 376 ? -23.385 -5.821 21.417 1.00 90.56 376 ARG A C 1
ATOM 2839 O O . ARG A 1 376 ? -22.593 -5.785 20.484 1.00 90.56 376 ARG A O 1
ATOM 2846 N N . GLU A 1 377 ? -23.763 -4.747 22.104 1.00 89.31 377 GLU A N 1
ATOM 2847 C CA . GLU A 1 377 ? -23.252 -3.404 21.816 1.00 89.31 377 GLU A CA 1
ATOM 2848 C C . GLU A 1 377 ? -21.748 -3.324 22.097 1.00 89.31 377 GLU A C 1
ATOM 2850 O O . GLU A 1 377 ? -20.990 -2.846 21.257 1.00 89.31 377 GLU A O 1
ATOM 2855 N N . LEU A 1 378 ? -21.290 -3.877 23.227 1.00 90.88 378 LEU A N 1
ATOM 2856 C CA . LEU A 1 378 ? -19.865 -3.908 23.556 1.00 90.88 378 LEU A CA 1
ATOM 2857 C C . LEU A 1 378 ? -19.085 -4.806 22.590 1.00 90.88 378 LEU A C 1
ATOM 2859 O O . LEU A 1 378 ? -17.998 -4.441 22.153 1.00 90.88 378 LEU A O 1
ATOM 2863 N N . GLN A 1 379 ? -19.650 -5.952 22.208 1.00 92.31 379 GLN A N 1
ATOM 2864 C CA . GLN A 1 379 ? -19.041 -6.852 21.233 1.00 92.31 379 GLN A CA 1
ATOM 2865 C C . GLN A 1 379 ? -18.922 -6.186 19.854 1.00 92.31 379 GLN A C 1
ATOM 2867 O O . GLN A 1 379 ? -17.896 -6.335 19.198 1.00 92.31 379 GLN A O 1
ATOM 2872 N N . TYR A 1 380 ? -19.930 -5.417 19.429 1.00 90.38 380 TYR A N 1
ATOM 2873 C CA . TYR A 1 380 ? -19.887 -4.643 18.187 1.00 90.38 380 TYR A CA 1
ATOM 2874 C C . TYR A 1 380 ? -18.843 -3.521 18.248 1.00 90.38 380 TYR A C 1
ATOM 2876 O O . TYR A 1 380 ? -18.010 -3.419 17.347 1.00 90.38 380 TYR A O 1
ATOM 2884 N N . ALA A 1 381 ? -18.841 -2.730 19.326 1.00 90.06 381 ALA A N 1
ATOM 2885 C CA . ALA A 1 381 ? -17.878 -1.651 19.525 1.00 90.06 381 ALA A CA 1
ATOM 2886 C C . ALA A 1 381 ? -16.431 -2.178 19.541 1.00 90.06 381 ALA A C 1
ATOM 2888 O O . ALA A 1 381 ? -15.559 -1.605 18.893 1.00 90.06 381 ALA A O 1
ATOM 2889 N N . ALA A 1 382 ? -16.188 -3.308 20.211 1.00 91.75 382 ALA A N 1
ATOM 2890 C CA . ALA A 1 382 ? -14.879 -3.950 20.270 1.00 91.75 382 ALA A CA 1
ATOM 2891 C C . ALA A 1 382 ? -14.455 -4.585 18.934 1.00 91.75 382 ALA A C 1
ATOM 2893 O O . ALA A 1 382 ? -13.299 -4.467 18.546 1.00 91.75 382 ALA A O 1
ATOM 2894 N N . ALA A 1 383 ? -15.369 -5.250 18.219 1.00 91.44 383 ALA A N 1
ATOM 2895 C CA . ALA A 1 383 ? -15.039 -5.953 16.977 1.00 91.44 383 ALA A CA 1
ATOM 2896 C C . ALA A 1 383 ? -14.966 -5.046 15.739 1.00 91.44 383 ALA A C 1
ATOM 2898 O O . ALA A 1 383 ? -14.373 -5.447 14.741 1.00 91.44 383 ALA A O 1
ATOM 2899 N N . THR A 1 384 ? -15.614 -3.877 15.777 1.00 90.12 384 THR A N 1
ATOM 2900 C CA . THR A 1 384 ? -15.800 -3.010 14.600 1.00 90.12 384 THR A CA 1
ATOM 2901 C C . THR A 1 384 ? -15.310 -1.593 14.879 1.00 90.12 384 THR A C 1
ATOM 2903 O O . THR A 1 384 ? -14.299 -1.180 14.324 1.00 90.12 384 THR A O 1
ATOM 2906 N N . SER A 1 385 ? -15.961 -0.870 15.796 1.00 89.62 385 SER A N 1
ATOM 2907 C CA . SER A 1 385 ? -15.692 0.559 16.013 1.00 89.62 385 SER A CA 1
ATOM 2908 C C . SER A 1 385 ? -14.263 0.853 16.473 1.00 89.62 385 SER A C 1
ATOM 2910 O O . SER A 1 385 ? -13.667 1.825 16.019 1.00 89.62 385 SER A O 1
ATOM 2912 N N . LEU A 1 386 ? -13.707 0.027 17.365 1.00 90.69 386 LEU A N 1
ATOM 2913 C CA . LEU A 1 386 ? -12.338 0.196 17.851 1.00 90.69 386 LEU A CA 1
ATOM 2914 C C . LEU A 1 386 ? -11.297 -0.059 16.738 1.00 90.69 386 LEU A C 1
ATOM 2916 O O . LEU A 1 386 ? -10.489 0.838 16.498 1.00 90.69 386 LEU A O 1
ATOM 2920 N N . PRO A 1 387 ? -11.304 -1.207 16.023 1.00 91.44 387 PRO A N 1
ATOM 2921 C CA . PRO A 1 387 ? -10.422 -1.412 14.876 1.00 91.44 387 PRO A CA 1
ATOM 2922 C C . PRO A 1 387 ? -10.553 -0.340 13.796 1.00 91.44 387 PRO A C 1
ATOM 2924 O O . PRO A 1 387 ? -9.532 0.084 13.266 1.00 91.44 387 PRO A O 1
ATOM 2927 N N . ASP A 1 388 ? -11.768 0.114 13.483 1.00 90.00 388 ASP A N 1
ATOM 2928 C CA . ASP A 1 388 ? -11.991 1.156 12.476 1.00 90.00 388 ASP A CA 1
ATOM 2929 C C . ASP A 1 388 ? -11.342 2.480 12.901 1.00 90.00 388 ASP A C 1
ATOM 2931 O O . ASP A 1 388 ? -10.562 3.042 12.139 1.00 90.00 388 ASP A O 1
ATOM 2935 N N . ALA A 1 389 ? -11.548 2.924 14.146 1.00 87.44 389 ALA A N 1
ATOM 2936 C CA . ALA A 1 389 ? -10.929 4.148 14.662 1.00 87.44 389 ALA A CA 1
ATOM 2937 C C . ALA A 1 389 ? -9.388 4.086 14.660 1.00 87.44 389 ALA A C 1
ATOM 2939 O O . ALA A 1 389 ? -8.717 5.072 14.347 1.00 87.44 389 ALA A O 1
ATOM 2940 N N . VAL A 1 390 ? -8.812 2.923 14.990 1.00 89.25 390 VAL A N 1
ATOM 2941 C CA . VAL A 1 390 ? -7.354 2.724 14.948 1.00 89.25 390 VAL A CA 1
ATOM 2942 C C . VAL A 1 390 ? -6.842 2.694 13.506 1.00 89.25 390 VAL A C 1
ATOM 2944 O O . VAL A 1 390 ? -5.837 3.332 13.199 1.00 89.25 390 VAL A O 1
ATOM 2947 N N . ASN A 1 391 ? -7.533 1.988 12.612 1.00 91.00 391 ASN A N 1
ATOM 2948 C CA . ASN A 1 391 ? -7.158 1.884 11.203 1.00 91.00 391 ASN A CA 1
ATOM 2949 C C . ASN A 1 391 ? -7.280 3.223 10.470 1.00 91.00 391 ASN A C 1
ATOM 2951 O O . ASN A 1 391 ? -6.438 3.525 9.626 1.00 91.00 391 ASN A O 1
ATOM 2955 N N . ASP A 1 392 ? -8.264 4.047 10.829 1.00 87.81 392 ASP A N 1
ATOM 2956 C CA . ASP A 1 392 ? -8.377 5.419 10.344 1.00 87.81 392 ASP A CA 1
ATOM 2957 C C . ASP A 1 392 ? -7.133 6.221 10.739 1.00 87.81 392 ASP A C 1
ATOM 2959 O O . ASP A 1 392 ? -6.503 6.832 9.876 1.00 87.81 392 ASP A O 1
ATOM 2963 N N . ALA A 1 393 ? -6.692 6.139 12.000 1.00 85.31 393 ALA A N 1
ATOM 2964 C CA . ALA A 1 393 ? -5.460 6.793 12.441 1.00 85.31 393 ALA A CA 1
ATOM 2965 C C . ALA A 1 393 ? -4.212 6.248 11.719 1.00 85.31 393 ALA A C 1
ATOM 2967 O O . ALA A 1 393 ? -3.386 7.035 11.253 1.00 85.31 393 ALA A O 1
ATOM 2968 N N . PHE A 1 394 ? -4.082 4.928 11.562 1.00 88.62 394 PHE A N 1
ATOM 2969 C CA . PHE A 1 394 ? -2.968 4.304 10.836 1.00 88.62 394 PHE A CA 1
ATOM 2970 C C . PHE A 1 394 ? -2.912 4.684 9.355 1.00 88.62 394 PHE A C 1
ATOM 2972 O O . PHE A 1 394 ? -1.822 4.859 8.808 1.00 88.62 394 PHE A O 1
ATOM 2979 N N . SER A 1 395 ? -4.064 4.886 8.714 1.00 84.94 395 SER A N 1
ATOM 2980 C CA . SER A 1 395 ? -4.122 5.325 7.317 1.00 84.94 395 SER A CA 1
ATOM 2981 C C . SER A 1 395 ? -3.552 6.732 7.102 1.00 84.94 395 SER A C 1
ATOM 2983 O O . SER A 1 395 ? -3.160 7.077 5.990 1.00 84.94 395 SER A O 1
ATOM 2985 N N . THR A 1 396 ? -3.458 7.540 8.167 1.00 84.06 396 THR A N 1
ATOM 2986 C CA . THR A 1 396 ? -2.869 8.887 8.104 1.00 84.06 396 THR A CA 1
ATOM 2987 C C . THR A 1 396 ? -1.347 8.904 8.227 1.00 84.06 396 THR A C 1
ATOM 2989 O O . THR A 1 396 ? -0.742 9.958 8.025 1.00 84.06 396 THR A O 1
ATOM 2992 N N . LEU A 1 397 ? -0.719 7.770 8.562 1.00 84.19 397 LEU A N 1
ATOM 2993 C CA . LEU A 1 397 ? 0.736 7.678 8.627 1.00 84.19 397 LEU A CA 1
ATOM 2994 C C . LEU A 1 397 ? 1.318 7.876 7.220 1.00 84.19 397 LEU A C 1
ATOM 2996 O O . LEU A 1 397 ? 0.904 7.176 6.294 1.00 84.19 397 LEU A O 1
ATOM 3000 N N . PRO A 1 398 ? 2.266 8.807 7.022 1.00 81.44 398 PRO A N 1
ATOM 3001 C CA . PRO A 1 398 ? 2.883 8.983 5.718 1.00 81.44 398 PRO A CA 1
ATOM 3002 C C . PRO A 1 398 ? 3.635 7.710 5.319 1.00 81.44 398 PRO A C 1
ATOM 3004 O O . PRO A 1 398 ? 4.389 7.163 6.112 1.00 81.44 398 PRO A O 1
ATOM 3007 N N . LEU A 1 399 ? 3.460 7.252 4.079 1.00 83.69 399 LEU A N 1
ATOM 3008 C CA . LEU A 1 399 ? 4.320 6.212 3.490 1.00 83.69 399 LEU A CA 1
ATOM 3009 C C . LEU A 1 399 ? 5.589 6.812 2.886 1.00 83.69 399 LEU A C 1
ATOM 3011 O O . LEU A 1 399 ? 6.630 6.162 2.816 1.00 83.69 399 LEU A O 1
ATOM 3015 N N . LEU A 1 400 ? 5.467 8.055 2.421 1.00 78.56 400 LEU A N 1
ATOM 3016 C CA . LEU A 1 400 ? 6.500 8.833 1.766 1.00 78.56 400 LEU A CA 1
ATOM 3017 C C . LEU A 1 400 ? 6.615 10.176 2.487 1.00 78.56 400 LEU A C 1
ATOM 3019 O O . LEU A 1 400 ? 5.612 10.864 2.683 1.00 78.56 400 LEU A O 1
ATOM 3023 N N . VAL A 1 401 ? 7.830 10.554 2.868 1.00 75.31 401 VAL A N 1
ATOM 3024 C CA . VAL A 1 401 ? 8.128 11.861 3.465 1.00 75.31 401 VAL A CA 1
ATOM 3025 C C . VAL A 1 401 ? 8.929 12.678 2.467 1.00 75.31 401 VAL A C 1
ATOM 3027 O O . VAL A 1 401 ? 9.971 12.224 1.992 1.00 75.31 401 VAL A O 1
ATOM 3030 N N . ASP A 1 402 ? 8.448 13.877 2.134 1.00 67.56 402 ASP A N 1
ATOM 3031 C CA . ASP A 1 402 ? 9.188 14.785 1.259 1.00 67.56 402 ASP A CA 1
ATOM 3032 C C . ASP A 1 402 ? 10.491 15.216 1.939 1.00 67.56 402 ASP A C 1
ATOM 3034 O O . ASP A 1 402 ? 10.512 15.827 3.008 1.00 67.56 402 ASP A O 1
ATOM 3038 N N . ALA A 1 403 ? 11.592 14.897 1.275 1.00 62.53 403 ALA A N 1
ATOM 3039 C CA . ALA A 1 403 ? 12.947 15.255 1.636 1.00 62.53 403 ALA A CA 1
ATOM 3040 C C . ALA A 1 403 ? 13.561 16.166 0.558 1.00 62.53 403 ALA A C 1
ATOM 3042 O O . ALA A 1 403 ? 14.678 15.940 0.089 1.00 62.53 403 ALA A O 1
ATOM 3043 N N . ARG A 1 404 ? 12.812 17.206 0.159 1.00 54.31 404 ARG A N 1
ATOM 3044 C CA . ARG A 1 404 ? 13.209 18.289 -0.759 1.00 54.31 404 ARG A CA 1
ATOM 3045 C C . ARG A 1 404 ? 13.687 17.786 -2.117 1.00 54.31 404 ARG A C 1
ATOM 3047 O O . ARG A 1 404 ? 14.850 17.937 -2.498 1.00 54.31 404 ARG A O 1
ATOM 3054 N N . GLY A 1 405 ? 12.732 17.248 -2.874 1.00 51.19 405 GLY A N 1
ATOM 3055 C CA . GLY A 1 405 ? 12.947 16.754 -4.237 1.00 51.19 405 GLY A CA 1
ATOM 3056 C C . GLY A 1 405 ? 13.217 15.251 -4.327 1.00 51.19 405 GLY A C 1
ATOM 3057 O O . GLY A 1 405 ? 13.469 14.726 -5.416 1.00 51.19 405 GLY A O 1
ATOM 3058 N N . PHE A 1 406 ? 13.117 14.579 -3.181 1.00 55.66 406 PHE A N 1
ATOM 3059 C CA . PHE A 1 406 ? 13.143 13.134 -3.000 1.00 55.66 406 PHE A CA 1
ATOM 3060 C C . PHE A 1 406 ? 12.048 12.752 -2.025 1.00 55.66 406 PHE A C 1
ATOM 3062 O O . PHE A 1 406 ? 11.665 13.551 -1.178 1.00 55.66 406 PHE A O 1
ATOM 3069 N N . GLU A 1 407 ? 11.583 11.522 -2.128 1.00 67.50 407 GLU A N 1
ATOM 3070 C CA . GLU A 1 407 ? 10.608 10.957 -1.209 1.00 67.50 407 GLU A CA 1
ATOM 3071 C C . GLU A 1 407 ? 11.305 9.869 -0.402 1.00 67.50 407 GLU A C 1
ATOM 3073 O O . GLU A 1 407 ? 11.885 8.941 -0.965 1.00 67.50 407 GLU A O 1
ATOM 3078 N N . LEU A 1 408 ? 11.305 9.993 0.920 1.00 74.31 408 LEU A N 1
ATOM 3079 C CA . LEU A 1 408 ? 11.756 8.929 1.800 1.00 74.31 408 LEU A CA 1
ATOM 3080 C C . LEU A 1 408 ? 10.606 7.953 2.019 1.00 74.31 408 LEU A C 1
ATOM 3082 O O . LEU A 1 408 ? 9.609 8.304 2.643 1.00 74.31 408 LEU A O 1
ATOM 3086 N N . ASN A 1 409 ? 10.778 6.721 1.559 1.00 78.19 409 ASN A N 1
ATOM 3087 C CA . ASN A 1 409 ? 9.860 5.636 1.844 1.00 78.19 409 ASN A CA 1
ATOM 3088 C C . ASN A 1 409 ? 10.076 5.104 3.264 1.00 78.19 409 ASN A C 1
ATOM 3090 O O . ASN A 1 409 ? 11.116 4.516 3.553 1.00 78.19 409 ASN A O 1
ATOM 3094 N N . ILE A 1 410 ? 9.069 5.298 4.109 1.00 81.06 410 ILE A N 1
ATOM 3095 C CA . ILE A 1 410 ? 8.971 4.833 5.500 1.00 81.06 410 ILE A CA 1
ATOM 3096 C C . ILE A 1 410 ? 7.825 3.829 5.681 1.00 81.06 410 ILE A C 1
ATOM 3098 O O . ILE A 1 410 ? 7.310 3.644 6.776 1.00 81.06 410 ILE A O 1
ATOM 3102 N N . SER A 1 411 ? 7.374 3.217 4.590 1.00 85.88 411 SER A N 1
ATOM 3103 C CA . SER A 1 411 ? 6.345 2.189 4.652 1.00 85.88 411 SER A CA 1
ATOM 3104 C C . SER A 1 411 ? 6.866 0.921 5.329 1.00 85.88 411 SER A C 1
ATOM 3106 O O . SER A 1 411 ? 8.052 0.585 5.205 1.00 85.88 411 SER A O 1
ATOM 3108 N N . LEU A 1 412 ? 5.962 0.200 5.998 1.00 87.31 412 LEU A N 1
ATOM 3109 C CA . LEU A 1 412 ? 6.271 -1.079 6.626 1.00 87.31 412 LEU A CA 1
ATOM 3110 C C . LEU A 1 412 ? 6.811 -2.057 5.576 1.00 87.31 412 LEU A C 1
ATOM 3112 O O . LEU A 1 412 ? 6.182 -2.311 4.544 1.00 87.31 412 LEU A O 1
ATOM 3116 N N . ALA A 1 413 ? 7.955 -2.665 5.869 1.00 82.94 413 ALA A N 1
ATOM 3117 C CA . ALA A 1 413 ? 8.537 -3.737 5.072 1.00 82.94 413 ALA A CA 1
ATOM 3118 C C . ALA A 1 413 ? 7.902 -5.103 5.386 1.00 82.94 413 ALA A C 1
ATOM 3120 O O . ALA A 1 413 ? 7.835 -5.980 4.524 1.00 82.94 413 ALA A O 1
ATOM 3121 N N . GLY A 1 414 ? 7.379 -5.267 6.603 1.00 84.69 414 GLY A N 1
ATOM 3122 C CA . GLY A 1 414 ? 6.754 -6.493 7.089 1.00 84.69 414 GLY A CA 1
ATOM 3123 C C . GLY A 1 414 ? 5.652 -6.216 8.108 1.00 84.69 414 GLY A C 1
ATOM 3124 O O . GLY A 1 414 ? 5.412 -5.073 8.484 1.00 84.69 414 GLY A O 1
ATOM 3125 N N . SER A 1 415 ? 4.945 -7.266 8.529 1.00 87.62 415 SER A N 1
ATOM 3126 C CA . SER A 1 415 ? 3.995 -7.140 9.645 1.00 87.62 415 SER A CA 1
ATOM 3127 C C . SER A 1 415 ? 4.774 -7.127 10.964 1.00 87.62 415 SER A C 1
ATOM 3129 O O . SER A 1 415 ? 5.651 -7.985 11.109 1.00 87.62 415 SER A O 1
ATOM 3131 N N . PRO A 1 416 ? 4.485 -6.199 11.894 1.00 89.19 416 PRO A N 1
ATOM 3132 C CA . PRO A 1 416 ? 5.148 -6.152 13.193 1.00 89.19 416 PRO A CA 1
ATOM 3133 C C . PRO A 1 416 ? 4.986 -7.458 13.979 1.00 89.19 416 PRO A C 1
ATOM 3135 O O . PRO A 1 416 ? 3.960 -8.128 13.864 1.00 89.19 416 PRO A O 1
ATOM 3138 N N . GLN A 1 417 ? 5.990 -7.831 14.774 1.00 85.38 417 GLN A N 1
ATOM 3139 C CA . GLN A 1 417 ? 5.980 -9.082 15.542 1.00 85.38 417 GLN A CA 1
ATOM 3140 C C . GLN A 1 417 ? 6.452 -8.872 16.974 1.00 85.38 417 GLN A C 1
ATOM 3142 O O . GLN A 1 417 ? 7.307 -8.035 17.243 1.00 85.38 417 GLN A O 1
ATOM 3147 N N . GLY A 1 418 ? 5.910 -9.657 17.902 1.00 84.88 418 GLY A N 1
ATOM 3148 C CA . GLY A 1 418 ? 6.392 -9.695 19.272 1.00 84.88 418 GLY A CA 1
ATOM 3149 C C . GLY A 1 418 ? 7.782 -10.321 19.364 1.00 84.88 418 GLY A C 1
ATOM 3150 O O . GLY A 1 418 ? 8.069 -11.343 18.743 1.00 84.88 418 GLY A O 1
ATOM 3151 N N . ASP A 1 419 ? 8.639 -9.742 20.194 1.00 79.69 419 ASP A N 1
ATOM 3152 C CA . ASP A 1 419 ? 10.038 -10.157 20.340 1.00 79.69 419 ASP A CA 1
ATOM 3153 C C . ASP A 1 419 ? 10.295 -11.114 21.525 1.00 79.69 419 ASP A C 1
ATOM 3155 O O . ASP A 1 419 ? 11.437 -11.459 21.841 1.00 79.69 419 ASP A O 1
ATOM 3159 N N . GLY A 1 420 ? 9.229 -11.518 22.222 1.00 77.88 420 GLY A N 1
ATOM 3160 C CA . GLY A 1 420 ? 9.271 -12.380 23.406 1.00 77.88 420 GLY A CA 1
ATOM 3161 C C . GLY A 1 420 ? 9.606 -11.676 24.729 1.00 77.88 420 GLY A C 1
ATOM 3162 O O . GLY A 1 420 ? 9.538 -12.319 25.776 1.00 77.88 420 GLY A O 1
ATOM 3163 N N . ARG A 1 421 ? 9.924 -10.373 24.721 1.00 77.38 421 ARG A N 1
ATOM 3164 C CA . ARG A 1 421 ? 10.121 -9.536 25.925 1.00 77.38 421 ARG A CA 1
ATOM 3165 C C . ARG A 1 421 ? 8.870 -8.755 26.321 1.00 77.38 421 ARG A C 1
ATOM 3167 O O . ARG A 1 421 ? 8.866 -8.101 27.356 1.00 77.38 421 ARG A O 1
ATOM 3174 N N . GLY A 1 422 ? 7.808 -8.869 25.530 1.00 80.56 422 GLY A N 1
ATOM 3175 C CA . GLY A 1 422 ? 6.609 -8.053 25.681 1.00 80.56 422 GLY A CA 1
ATOM 3176 C C . GLY A 1 422 ? 6.652 -6.781 24.839 1.00 80.56 422 GLY A C 1
ATOM 3177 O O . GLY A 1 422 ? 5.811 -5.917 25.054 1.00 80.56 422 GLY A O 1
ATOM 3178 N N . HIS A 1 423 ? 7.590 -6.672 23.892 1.00 86.62 423 HIS A N 1
ATOM 3179 C CA . HIS A 1 423 ? 7.702 -5.556 22.958 1.00 86.62 423 HIS A CA 1
ATOM 3180 C C . HIS A 1 423 ? 7.321 -6.017 21.543 1.00 86.62 423 HIS A C 1
ATOM 3182 O O . HIS A 1 423 ? 7.360 -7.214 21.241 1.00 86.62 423 HIS A O 1
ATOM 3188 N N . ILE A 1 424 ? 6.952 -5.075 20.672 1.00 88.50 424 ILE A N 1
ATOM 3189 C CA . ILE A 1 424 ? 6.727 -5.329 19.239 1.00 88.50 424 ILE A CA 1
ATOM 3190 C C . ILE A 1 424 ? 7.874 -4.724 18.444 1.00 88.50 424 ILE A C 1
ATOM 3192 O O . ILE A 1 424 ? 8.172 -3.545 18.604 1.00 88.50 424 ILE A O 1
ATOM 3196 N N . THR A 1 425 ? 8.469 -5.494 17.539 1.00 88.69 425 THR A N 1
ATOM 3197 C CA . THR A 1 425 ? 9.407 -4.979 16.544 1.00 88.69 425 THR A CA 1
ATOM 3198 C C . THR A 1 425 ? 8.701 -4.690 15.227 1.00 88.69 425 THR A C 1
ATOM 3200 O O . THR A 1 425 ? 7.786 -5.406 14.812 1.00 88.69 425 THR A O 1
ATOM 3203 N N . PHE A 1 426 ? 9.132 -3.624 14.563 1.00 88.19 426 PHE A N 1
ATOM 3204 C CA . PHE A 1 426 ? 8.686 -3.245 13.230 1.00 88.19 426 PHE A CA 1
ATOM 3205 C C . PHE A 1 426 ? 9.885 -2.885 12.355 1.00 88.19 426 PHE A C 1
ATOM 3207 O O . PHE A 1 426 ? 10.958 -2.521 12.840 1.00 88.19 426 PHE A O 1
ATOM 3214 N N . GLU A 1 427 ? 9.699 -3.020 11.050 1.00 86.69 427 GLU A N 1
ATOM 3215 C CA . GLU A 1 427 ? 10.728 -2.769 10.052 1.00 86.69 427 GLU A CA 1
ATOM 3216 C C . GLU A 1 427 ? 10.134 -1.880 8.968 1.00 86.69 427 GLU A C 1
ATOM 3218 O O . GLU A 1 427 ? 9.140 -2.263 8.346 1.00 86.69 427 GLU A O 1
ATOM 3223 N N . ASP A 1 428 ? 10.769 -0.740 8.709 1.00 85.62 428 ASP A N 1
ATOM 3224 C CA . ASP A 1 428 ? 10.389 0.168 7.630 1.00 85.62 428 ASP A CA 1
ATOM 3225 C C . ASP A 1 428 ? 11.474 0.170 6.553 1.00 85.62 428 ASP A C 1
ATOM 3227 O O . ASP A 1 428 ? 12.675 0.017 6.819 1.00 85.62 428 ASP A O 1
ATOM 3231 N N . TRP A 1 429 ? 11.068 0.378 5.302 1.00 78.25 429 TRP A N 1
ATOM 3232 C CA . TRP A 1 429 ? 12.007 0.359 4.181 1.00 78.25 429 TRP A CA 1
ATOM 3233 C C . TRP A 1 429 ? 13.149 1.370 4.359 1.00 78.25 429 TRP A C 1
ATOM 3235 O O . TRP A 1 429 ? 14.318 1.006 4.202 1.00 78.25 429 TRP A O 1
ATOM 3245 N N . GLY A 1 430 ? 12.837 2.619 4.711 1.00 75.12 430 GLY A N 1
ATOM 3246 C CA . GLY A 1 430 ? 13.817 3.689 4.912 1.00 75.12 430 GLY A CA 1
ATOM 3247 C C . GLY A 1 430 ? 14.609 4.045 3.647 1.00 75.12 430 GLY A C 1
ATOM 3248 O O . GLY A 1 430 ? 15.819 4.260 3.717 1.00 75.12 430 GLY A O 1
ATOM 3249 N N . ILE A 1 431 ? 13.956 4.069 2.478 1.00 71.38 431 ILE A N 1
ATOM 3250 C CA . ILE A 1 431 ? 14.622 4.185 1.165 1.00 71.38 431 ILE A CA 1
ATOM 3251 C C . ILE A 1 431 ? 14.258 5.493 0.470 1.00 71.38 431 ILE A C 1
ATOM 3253 O O . ILE A 1 431 ? 13.085 5.777 0.248 1.00 71.38 431 ILE A O 1
ATOM 3257 N N . PHE A 1 432 ? 15.263 6.261 0.045 1.00 66.25 432 PHE A N 1
ATOM 3258 C CA . PHE A 1 432 ? 15.047 7.445 -0.789 1.00 66.25 432 PHE A CA 1
ATOM 3259 C C . PHE A 1 432 ? 14.671 7.065 -2.223 1.00 66.25 432 PHE A C 1
ATOM 3261 O O . PHE A 1 432 ? 15.364 6.293 -2.891 1.00 66.25 432 PHE A O 1
ATOM 3268 N N . GLN A 1 433 ? 13.604 7.678 -2.714 1.00 59.62 433 GLN A N 1
ATOM 3269 C CA . GLN A 1 433 ? 13.082 7.540 -4.062 1.00 59.62 433 GLN A CA 1
ATOM 3270 C C . GLN A 1 433 ? 13.089 8.906 -4.751 1.00 59.62 433 GLN A C 1
ATOM 3272 O O . GLN A 1 433 ? 13.024 9.958 -4.113 1.00 59.62 433 GLN A O 1
ATOM 3277 N N . ASN A 1 434 ? 13.214 8.909 -6.077 1.00 52.41 434 ASN A N 1
ATOM 3278 C CA . ASN A 1 434 ? 13.033 10.143 -6.837 1.00 52.41 434 ASN A CA 1
ATOM 3279 C C . ASN A 1 434 ? 11.536 10.458 -6.989 1.00 52.41 434 ASN A C 1
ATOM 3281 O O . ASN A 1 434 ? 10.712 9.550 -6.980 1.00 52.41 434 ASN A O 1
ATOM 3285 N N . LEU A 1 435 ? 11.191 11.720 -7.264 1.00 50.03 435 LEU A N 1
ATOM 3286 C CA . LEU A 1 435 ? 9.810 12.169 -7.541 1.00 50.03 435 LEU A CA 1
ATOM 3287 C C . LEU A 1 435 ? 9.137 11.496 -8.765 1.00 50.03 435 LEU A C 1
ATOM 3289 O O . LEU A 1 435 ? 8.042 11.880 -9.170 1.00 50.03 435 LEU A O 1
ATOM 3293 N N . ARG A 1 436 ? 9.808 10.546 -9.433 1.00 49.16 436 ARG A N 1
ATOM 3294 C CA . ARG A 1 436 ? 9.261 9.746 -10.541 1.00 49.16 436 ARG A CA 1
ATOM 3295 C C . ARG A 1 436 ? 8.946 8.303 -10.127 1.00 49.16 436 ARG A C 1
ATOM 3297 O O . ARG A 1 436 ? 8.606 7.515 -11.004 1.00 49.16 436 ARG A O 1
ATOM 3304 N N . GLY A 1 437 ? 9.054 7.966 -8.837 1.00 44.59 437 GLY A N 1
ATOM 3305 C CA . GLY A 1 437 ? 8.655 6.671 -8.279 1.00 44.59 437 GLY A CA 1
ATOM 3306 C C . GLY A 1 437 ? 9.558 5.495 -8.654 1.00 44.59 437 GLY A C 1
ATOM 3307 O O . GLY A 1 437 ? 9.163 4.348 -8.468 1.00 44.59 437 GLY A O 1
ATOM 3308 N N . ASN A 1 438 ? 10.758 5.742 -9.193 1.00 46.06 438 ASN A N 1
ATOM 3309 C CA . ASN A 1 438 ? 11.707 4.656 -9.436 1.00 46.06 438 ASN A CA 1
ATOM 3310 C C . ASN A 1 438 ? 12.490 4.390 -8.141 1.00 46.06 438 ASN A C 1
ATOM 3312 O O . ASN A 1 438 ? 13.207 5.300 -7.698 1.00 46.06 438 ASN A O 1
ATOM 3316 N N . PRO A 1 439 ? 12.415 3.178 -7.555 1.00 45.34 439 PRO A N 1
ATOM 3317 C CA . PRO A 1 439 ? 13.277 2.812 -6.442 1.00 45.34 439 PRO A CA 1
ATOM 3318 C C . PRO A 1 439 ? 14.725 2.898 -6.925 1.00 45.34 439 PRO A C 1
ATOM 3320 O O . PRO A 1 439 ? 15.113 2.297 -7.927 1.00 45.34 439 PRO A O 1
ATOM 3323 N N . TRP A 1 440 ? 15.527 3.730 -6.269 1.00 41.53 440 TRP A N 1
ATOM 3324 C CA . TRP A 1 440 ? 16.939 3.825 -6.596 1.00 41.53 440 TRP A CA 1
ATOM 3325 C C . TRP A 1 440 ? 17.695 2.799 -5.754 1.00 41.53 440 TRP A C 1
ATOM 3327 O O . TRP A 1 440 ? 17.770 2.935 -4.535 1.00 41.53 440 TRP A O 1
ATOM 3337 N N . GLN A 1 441 ? 18.263 1.778 -6.404 1.00 42.28 441 GLN A N 1
ATOM 3338 C CA . GLN A 1 441 ? 19.112 0.780 -5.750 1.00 42.28 441 GLN A CA 1
ATOM 3339 C C . GLN A 1 441 ? 20.239 1.462 -4.978 1.00 42.28 441 GLN A C 1
ATOM 3341 O O . GLN A 1 441 ? 21.137 2.061 -5.574 1.00 42.28 441 GLN A O 1
ATOM 3346 N N . CYS A 1 442 ? 20.225 1.350 -3.649 1.00 42.16 442 CYS A N 1
ATOM 3347 C CA . CYS A 1 442 ? 21.341 1.795 -2.833 1.00 42.16 442 CYS A CA 1
ATOM 3348 C C . CYS A 1 442 ? 22.433 0.708 -2.830 1.00 42.16 442 CYS A C 1
ATOM 3350 O O . CYS A 1 442 ? 22.263 -0.318 -2.179 1.00 42.16 442 CYS A O 1
ATOM 3352 N N . PRO A 1 443 ? 23.608 0.918 -3.457 1.00 37.41 443 PRO A N 1
ATOM 3353 C CA . PRO A 1 443 ? 24.697 -0.069 -3.453 1.00 37.41 443 PRO A CA 1
ATOM 3354 C C . PRO A 1 443 ? 25.361 -0.281 -2.073 1.00 37.41 443 PRO A C 1
ATOM 3356 O O . PRO A 1 443 ? 26.374 -0.970 -1.989 1.00 37.41 443 PRO A O 1
ATOM 3359 N N . LEU A 1 444 ? 24.842 0.344 -1.007 1.00 39.91 444 LEU A N 1
ATOM 3360 C CA . LEU A 1 444 ? 25.364 0.303 0.368 1.00 39.91 444 LEU A CA 1
ATOM 3361 C C . LEU A 1 444 ? 24.316 -0.170 1.389 1.00 39.91 444 LEU A C 1
ATOM 3363 O O . LEU A 1 444 ? 24.499 0.048 2.584 1.00 39.91 444 LEU A O 1
ATOM 3367 N N . GLN A 1 445 ? 23.221 -0.783 0.937 1.00 47.09 445 GLN A N 1
ATOM 3368 C CA . GLN A 1 445 ? 22.218 -1.360 1.827 1.00 47.09 445 GLN A CA 1
ATOM 3369 C C . GLN A 1 445 ? 22.856 -2.530 2.594 1.00 47.09 445 GLN A C 1
ATOM 3371 O O . GLN A 1 445 ? 23.174 -3.568 2.012 1.00 47.09 445 GLN A O 1
ATOM 3376 N N . GLN A 1 446 ? 23.157 -2.308 3.874 1.00 48.47 446 GLN A N 1
ATOM 3377 C CA . GLN A 1 446 ? 23.647 -3.340 4.789 1.00 48.47 446 GLN A CA 1
ATOM 3378 C C . GLN A 1 446 ? 22.478 -3.921 5.588 1.00 48.47 446 GLN A C 1
ATOM 3380 O O . GLN A 1 446 ? 21.352 -3.439 5.478 1.00 48.47 446 GLN A O 1
ATOM 3385 N N . GLU A 1 447 ? 22.724 -5.005 6.328 1.00 49.00 447 GLU A N 1
ATOM 3386 C CA . GLU A 1 447 ? 21.702 -5.587 7.200 1.00 49.00 447 GLU A CA 1
ATOM 3387 C C . GLU A 1 447 ? 21.207 -4.542 8.207 1.00 49.00 447 GLU A C 1
ATOM 3389 O O . GLU A 1 447 ? 22.039 -3.797 8.736 1.00 49.00 447 GLU A O 1
ATOM 3394 N N . PRO A 1 448 ? 19.889 -4.462 8.462 1.00 51.00 448 PRO A N 1
ATOM 3395 C CA . PRO A 1 448 ? 19.372 -3.629 9.528 1.00 51.00 448 PRO A CA 1
ATOM 3396 C C . PRO A 1 448 ? 20.062 -4.032 10.834 1.00 51.00 448 PRO A C 1
ATOM 3398 O O . PRO A 1 448 ? 20.150 -5.228 11.126 1.00 51.00 448 PRO A O 1
ATOM 3401 N N . PRO A 1 449 ? 20.597 -3.077 11.603 1.00 52.12 449 PRO A N 1
ATOM 3402 C CA . PRO A 1 449 ? 21.106 -3.385 12.926 1.00 52.12 449 PRO A CA 1
ATOM 3403 C C . PRO A 1 449 ? 19.946 -3.780 13.844 1.00 52.12 449 PRO A C 1
ATOM 3405 O O . PRO A 1 449 ? 18.885 -3.147 13.845 1.00 52.12 449 PRO A O 1
ATOM 3408 N N . ASP A 1 450 ? 20.175 -4.779 14.685 1.00 57.94 450 ASP A N 1
ATOM 3409 C CA . ASP A 1 450 ? 19.357 -4.942 15.880 1.00 57.94 450 ASP A CA 1
ATOM 3410 C C . ASP A 1 450 ? 19.559 -3.715 16.780 1.00 57.94 450 ASP A C 1
ATOM 3412 O O . ASP A 1 450 ? 20.687 -3.233 16.943 1.00 57.94 450 ASP A O 1
ATOM 3416 N N . LEU A 1 451 ? 18.481 -3.222 17.395 1.00 59.34 451 LEU A N 1
ATOM 3417 C CA . LEU A 1 451 ? 18.587 -2.224 18.458 1.00 59.34 451 LEU A CA 1
ATOM 3418 C C . LEU A 1 451 ? 19.496 -2.778 19.562 1.00 59.34 451 LEU A C 1
ATOM 3420 O O . LEU A 1 451 ? 19.231 -3.838 20.147 1.00 59.34 451 LEU A O 1
ATOM 3424 N N . THR A 1 452 ? 20.586 -2.065 19.846 1.00 57.47 452 THR A N 1
ATOM 3425 C CA . THR A 1 452 ? 21.474 -2.412 20.956 1.00 57.47 452 THR A CA 1
ATOM 3426 C C . THR A 1 452 ? 20.715 -2.287 22.278 1.00 57.47 452 THR A C 1
ATOM 3428 O O . THR A 1 452 ? 19.707 -1.589 22.381 1.00 57.47 452 THR A O 1
ATOM 3431 N N . ALA A 1 453 ? 21.193 -2.958 23.327 1.00 57.69 453 ALA A N 1
ATOM 3432 C CA . ALA A 1 453 ? 20.521 -2.929 24.625 1.00 57.69 453 ALA A CA 1
ATOM 3433 C C . ALA A 1 453 ? 20.384 -1.507 25.215 1.00 57.69 453 ALA A C 1
ATOM 3435 O O . ALA A 1 453 ? 19.452 -1.266 25.967 1.00 57.69 453 ALA A O 1
ATOM 3436 N N . SER A 1 454 ? 21.281 -0.576 24.865 1.00 53.78 454 SER A N 1
ATOM 3437 C CA . SER A 1 454 ? 21.236 0.837 25.275 1.00 53.78 454 SER A CA 1
ATOM 3438 C C . SER A 1 454 ? 20.266 1.698 24.466 1.00 53.78 454 SER A C 1
ATOM 3440 O O . SER A 1 454 ? 19.882 2.765 24.930 1.00 53.78 454 SER A O 1
ATOM 3442 N N . ALA A 1 455 ? 19.891 1.252 23.267 1.00 59.53 455 ALA A N 1
ATOM 3443 C CA . ALA A 1 455 ? 19.027 1.968 22.332 1.00 59.53 455 ALA A CA 1
ATOM 3444 C C . ALA A 1 455 ? 17.540 1.604 22.474 1.00 59.53 455 ALA A C 1
ATOM 3446 O O . ALA A 1 455 ? 16.698 2.158 21.770 1.00 59.53 455 ALA A O 1
ATOM 3447 N N . ARG A 1 456 ? 17.210 0.658 23.356 1.00 69.12 456 ARG A N 1
ATOM 3448 C CA . ARG A 1 456 ? 15.856 0.128 23.541 1.00 69.12 456 ARG A CA 1
ATOM 3449 C C . ARG A 1 456 ? 14.930 1.123 24.237 1.00 69.12 456 ARG A C 1
ATOM 3451 O O . ARG A 1 456 ? 15.409 1.981 24.976 1.00 69.12 456 ARG A O 1
ATOM 3458 N N . PRO A 1 457 ? 13.612 1.013 24.020 1.00 70.50 457 PRO A N 1
ATOM 3459 C CA . PRO A 1 457 ? 12.635 1.947 24.565 1.00 70.50 457 PRO A CA 1
ATOM 3460 C C . PRO A 1 457 ? 12.333 1.696 26.052 1.00 70.50 457 PRO A C 1
ATOM 3462 O O . PRO A 1 457 ? 11.214 1.925 26.474 1.00 70.50 457 PRO A O 1
ATOM 3465 N N . ASP A 1 458 ? 13.284 1.229 26.867 1.00 67.56 458 ASP A N 1
ATOM 3466 C CA . ASP A 1 458 ? 12.995 0.810 28.251 1.00 67.56 458 ASP A CA 1
ATOM 3467 C C . ASP A 1 458 ? 12.436 1.962 29.130 1.00 67.56 458 ASP A C 1
ATOM 3469 O O . ASP A 1 458 ? 11.770 1.696 30.124 1.00 67.56 458 ASP A O 1
ATOM 3473 N N . ASP A 1 459 ? 12.656 3.227 28.736 1.00 76.06 459 ASP A N 1
ATOM 3474 C CA . ASP A 1 459 ? 12.091 4.437 29.365 1.00 76.06 459 ASP A CA 1
ATOM 3475 C C . ASP A 1 459 ? 11.194 5.270 28.410 1.00 76.06 459 ASP A C 1
ATOM 3477 O O . ASP A 1 459 ? 10.834 6.404 28.729 1.00 76.06 459 ASP A O 1
ATOM 3481 N N . HIS A 1 460 ? 10.849 4.742 27.229 1.00 85.81 460 HIS A N 1
ATOM 3482 C CA . HIS A 1 460 ? 10.110 5.452 26.174 1.00 85.81 460 HIS A CA 1
ATOM 3483 C C . HIS A 1 460 ? 9.016 4.578 25.547 1.00 85.81 460 HIS A C 1
ATOM 3485 O O . HIS A 1 460 ? 9.021 3.361 25.679 1.00 85.81 460 HIS A O 1
ATOM 3491 N N . PHE A 1 461 ? 8.067 5.158 24.810 1.00 88.75 461 PHE A N 1
ATOM 3492 C CA . PHE A 1 461 ? 7.063 4.338 24.105 1.00 88.75 461 PHE A CA 1
ATOM 3493 C C . PHE A 1 461 ? 7.624 3.600 22.889 1.00 88.75 461 PHE A C 1
ATOM 3495 O O . PHE A 1 461 ? 7.169 2.507 22.544 1.00 88.75 461 PHE A O 1
ATOM 3502 N N . SER A 1 462 ? 8.604 4.193 22.214 1.00 88.88 462 SER A N 1
ATOM 3503 C CA . SER A 1 462 ? 9.212 3.583 21.039 1.00 88.88 462 SER A CA 1
ATOM 3504 C C . SER A 1 462 ? 10.655 4.018 20.841 1.00 88.88 462 SER A C 1
ATOM 3506 O O . SER A 1 462 ? 11.060 5.108 21.246 1.00 88.88 462 SER A O 1
ATOM 3508 N N . ALA A 1 463 ? 11.426 3.151 20.193 1.00 87.44 463 ALA A N 1
ATOM 3509 C CA . ALA A 1 463 ? 12.772 3.437 19.732 1.00 87.44 463 ALA A CA 1
ATOM 3510 C C . ALA A 1 463 ? 12.925 2.965 18.290 1.00 87.44 463 ALA A C 1
ATOM 3512 O O . ALA A 1 463 ? 12.433 1.901 17.930 1.00 87.44 463 ALA A O 1
ATOM 3513 N N . SER A 1 464 ? 13.622 3.741 17.467 1.00 84.75 464 SER A N 1
ATOM 3514 C CA . SER A 1 464 ? 13.924 3.387 16.082 1.00 84.75 464 SER A CA 1
ATOM 3515 C C . SER A 1 464 ? 15.393 3.637 15.764 1.00 84.75 464 SER A C 1
ATOM 3517 O O . SER A 1 464 ? 15.966 4.641 16.181 1.00 84.75 464 SER A O 1
ATOM 3519 N N . SER A 1 465 ? 16.011 2.716 15.030 1.00 80.69 465 SER A N 1
ATOM 3520 C CA . SER A 1 465 ? 17.397 2.772 14.576 1.00 80.69 465 SER A CA 1
ATOM 3521 C C . SER A 1 465 ? 17.442 3.028 13.076 1.00 80.69 465 SER A C 1
ATOM 3523 O O . SER A 1 465 ? 16.852 2.295 12.286 1.00 80.69 465 SER A O 1
ATOM 3525 N N . TRP A 1 466 ? 18.149 4.085 12.686 1.00 76.56 466 TRP A N 1
ATOM 3526 C CA . TRP A 1 466 ? 18.226 4.596 11.323 1.00 76.56 466 TRP A CA 1
ATOM 3527 C C . TRP A 1 466 ? 19.673 4.483 10.836 1.00 76.56 466 TRP A C 1
ATOM 3529 O O . TRP A 1 466 ? 20.597 5.053 11.420 1.00 76.56 466 TRP A O 1
ATOM 3539 N N . HIS A 1 467 ? 19.912 3.742 9.757 1.00 66.62 467 HIS A N 1
ATOM 3540 C CA . HIS A 1 467 ? 21.266 3.442 9.277 1.00 66.62 467 HIS A CA 1
ATOM 3541 C C . HIS A 1 467 ? 21.982 4.670 8.659 1.00 66.62 467 HIS A C 1
ATOM 3543 O O . HIS A 1 467 ? 21.578 5.133 7.608 1.00 66.62 467 HIS A O 1
ATOM 3549 N N . VAL A 1 468 ? 23.096 5.172 9.217 1.00 53.88 468 VAL A N 1
ATOM 3550 C CA . VAL A 1 468 ? 23.751 6.480 8.910 1.00 53.88 468 VAL A CA 1
ATOM 3551 C C . VAL A 1 468 ? 24.082 6.796 7.431 1.00 53.88 468 VAL A C 1
ATOM 3553 O O . VAL A 1 468 ? 24.026 7.974 7.066 1.00 53.88 468 VAL A O 1
ATOM 3556 N N . PRO A 1 469 ? 24.362 5.839 6.522 1.00 50.88 469 PRO A N 1
ATOM 3557 C CA . PRO A 1 469 ? 24.350 6.082 5.070 1.00 50.88 469 PRO A CA 1
ATOM 3558 C C . PRO A 1 469 ? 23.062 6.736 4.526 1.00 50.88 469 PRO A C 1
ATOM 3560 O O . PRO A 1 469 ? 23.088 7.326 3.446 1.00 50.88 469 PRO A O 1
ATOM 3563 N N . PHE A 1 470 ? 21.976 6.684 5.303 1.00 47.44 470 PHE A N 1
ATOM 3564 C CA . PHE A 1 470 ? 20.752 7.487 5.225 1.00 47.44 470 PHE A CA 1
ATOM 3565 C C . PHE A 1 470 ? 21.018 9.002 5.118 1.00 47.44 470 PHE A C 1
ATOM 3567 O O . PHE A 1 470 ? 20.421 9.674 4.284 1.00 47.44 470 PHE A O 1
ATOM 3574 N N . MET A 1 471 ? 21.975 9.546 5.879 1.00 49.28 471 MET A N 1
ATOM 3575 C CA . MET A 1 471 ? 22.278 10.988 5.928 1.00 49.28 471 MET A CA 1
ATOM 3576 C C . MET A 1 471 ? 23.257 11.434 4.834 1.00 49.28 471 MET A C 1
ATOM 3578 O O . MET A 1 471 ? 23.243 12.586 4.400 1.00 49.28 471 MET A O 1
ATOM 3582 N N . SER A 1 472 ? 24.134 10.540 4.370 1.00 43.91 472 SER A N 1
ATOM 3583 C CA . SER A 1 472 ? 25.246 10.944 3.507 1.00 43.91 472 SER A CA 1
ATOM 3584 C C . SER A 1 472 ? 24.859 11.185 2.044 1.00 43.91 472 SER A C 1
ATOM 3586 O O . SER A 1 472 ? 25.560 11.904 1.332 1.00 43.91 472 SER A O 1
ATOM 3588 N N . LYS A 1 473 ? 23.723 10.648 1.579 1.00 47.00 473 LYS A N 1
ATOM 3589 C CA . LYS A 1 473 ? 23.253 10.813 0.189 1.00 47.00 473 LYS A CA 1
ATOM 3590 C C . LYS A 1 473 ? 22.238 11.927 -0.043 1.00 47.00 473 LYS A C 1
ATOM 3592 O O . LYS A 1 473 ? 22.160 12.385 -1.184 1.00 47.00 473 LYS A O 1
ATOM 3597 N N . ALA A 1 474 ? 21.551 12.429 0.986 1.00 42.12 474 ALA A N 1
ATOM 3598 C CA . ALA A 1 474 ? 20.683 13.607 0.855 1.00 42.12 474 ALA A CA 1
ATOM 3599 C C . ALA A 1 474 ? 21.446 14.812 0.253 1.00 42.12 474 ALA A C 1
ATOM 3601 O O . ALA A 1 474 ? 20.921 15.540 -0.589 1.00 42.12 474 ALA A O 1
ATOM 3602 N N . GLY A 1 475 ? 22.742 14.947 0.570 1.00 41.12 475 GLY A N 1
ATOM 3603 C CA . GLY A 1 475 ? 23.615 15.991 0.016 1.00 41.12 475 GLY A CA 1
ATOM 3604 C C . GLY A 1 475 ? 23.953 15.862 -1.482 1.00 41.12 475 GLY A C 1
ATOM 3605 O O . GLY A 1 475 ? 24.158 16.874 -2.148 1.00 41.12 475 GLY A O 1
ATOM 3606 N N . ILE A 1 476 ? 23.984 14.648 -2.046 1.00 41.69 476 ILE A N 1
ATOM 3607 C CA . ILE A 1 476 ? 24.287 14.413 -3.482 1.00 41.69 476 ILE A CA 1
ATOM 3608 C C . ILE A 1 476 ? 23.084 14.733 -4.357 1.00 41.69 476 ILE A C 1
ATOM 3610 O O . ILE A 1 476 ? 23.191 15.249 -5.469 1.00 41.69 476 ILE A O 1
ATOM 3614 N N . LEU A 1 477 ? 21.925 14.385 -3.831 1.00 42.50 477 LEU A N 1
ATOM 3615 C CA . LEU A 1 477 ? 20.645 14.446 -4.500 1.00 42.50 477 LEU A CA 1
ATOM 3616 C C . LEU A 1 477 ? 20.174 15.914 -4.628 1.00 42.50 477 LEU A C 1
ATOM 3618 O O . LEU A 1 477 ? 19.666 16.307 -5.681 1.00 42.50 477 LEU A O 1
ATOM 3622 N N . TYR A 1 478 ? 20.533 16.777 -3.667 1.00 41.59 478 TYR A N 1
ATOM 3623 C CA . TYR A 1 478 ? 20.394 18.236 -3.782 1.00 41.59 478 TYR A CA 1
ATOM 3624 C C . TYR A 1 478 ? 21.221 18.845 -4.937 1.00 41.59 478 TYR A C 1
ATOM 3626 O O . TYR A 1 478 ? 20.717 19.699 -5.668 1.00 41.59 478 TYR A O 1
ATOM 3634 N N . GLN A 1 479 ? 22.461 18.384 -5.179 1.00 39.72 479 GLN A N 1
ATOM 3635 C CA . GLN A 1 479 ? 23.282 18.888 -6.299 1.00 39.72 479 GLN A CA 1
ATOM 3636 C C . GLN A 1 479 ? 22.668 18.581 -7.674 1.00 39.72 479 GLN A C 1
ATOM 3638 O O . GLN A 1 479 ? 22.805 19.382 -8.599 1.00 39.72 479 GLN A O 1
ATOM 3643 N N . GLN A 1 480 ? 21.980 17.446 -7.827 1.00 37.25 480 GLN A N 1
ATOM 3644 C CA . GLN A 1 480 ? 21.355 17.078 -9.102 1.00 37.25 480 GLN A CA 1
ATOM 3645 C C . GLN A 1 480 ? 20.122 17.932 -9.439 1.00 37.25 480 GLN A C 1
ATOM 3647 O O . GLN A 1 480 ? 19.873 18.185 -10.618 1.00 37.25 480 GLN A O 1
ATOM 3652 N N . LEU A 1 481 ? 19.377 18.403 -8.433 1.00 34.53 481 LEU A N 1
ATOM 3653 C CA . LEU A 1 481 ? 18.211 19.283 -8.611 1.00 34.53 481 LEU A CA 1
ATOM 3654 C C . LEU A 1 481 ? 18.590 20.754 -8.754 1.00 34.53 481 LEU A C 1
ATOM 3656 O O . LEU A 1 481 ? 18.018 21.452 -9.588 1.00 34.53 481 LEU A O 1
ATOM 3660 N N . ALA A 1 482 ? 19.607 21.201 -8.017 1.00 36.81 482 ALA A N 1
ATOM 3661 C CA . ALA A 1 482 ? 20.220 22.510 -8.194 1.00 36.81 482 ALA A CA 1
ATOM 3662 C C . ALA A 1 482 ? 20.642 22.731 -9.665 1.00 36.81 482 ALA A C 1
ATOM 3664 O O . ALA A 1 482 ? 20.415 23.797 -10.221 1.00 36.81 482 ALA A O 1
ATOM 3665 N N . GLY A 1 483 ? 21.122 21.691 -10.356 1.00 33.00 483 GLY A N 1
ATOM 3666 C CA . GLY A 1 483 ? 21.436 21.749 -11.788 1.00 33.00 483 GLY A CA 1
ATOM 3667 C C . GLY A 1 483 ? 20.240 21.856 -12.755 1.00 33.00 483 GLY A C 1
ATOM 3668 O O . GLY A 1 483 ? 20.465 22.138 -13.932 1.00 33.00 483 GLY A O 1
ATOM 3669 N N . GLN A 1 484 ? 18.991 21.634 -12.318 1.00 31.97 484 GLN A N 1
ATOM 36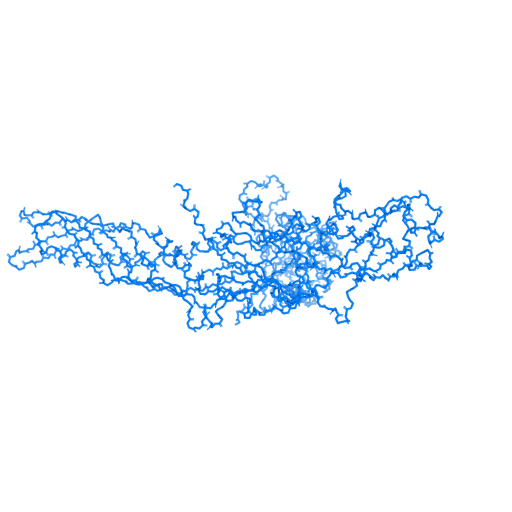70 C CA . GLN A 1 484 ? 17.804 21.701 -13.191 1.00 31.97 484 GLN A CA 1
ATOM 3671 C C . GLN A 1 484 ? 17.071 23.047 -13.154 1.00 31.97 484 GLN A C 1
ATOM 3673 O O . GLN A 1 484 ? 16.339 23.355 -14.096 1.00 31.97 484 GLN A O 1
ATOM 3678 N N . ASP A 1 485 ? 17.309 23.884 -12.143 1.00 27.94 485 ASP A N 1
ATOM 3679 C CA . ASP A 1 485 ? 16.692 25.208 -12.036 1.00 27.94 485 ASP A CA 1
ATOM 3680 C C . ASP A 1 485 ? 17.537 26.273 -12.766 1.00 27.94 485 ASP A C 1
ATOM 3682 O O . ASP A 1 485 ? 18.126 27.188 -12.190 1.00 27.94 485 ASP A O 1
ATOM 3686 N N . LEU A 1 486 ? 17.591 26.159 -14.099 1.00 30.94 486 LEU A N 1
ATOM 3687 C CA . LEU A 1 486 ? 18.276 27.093 -15.014 1.00 30.94 486 LEU A CA 1
ATOM 3688 C C . LEU A 1 486 ? 17.719 28.537 -14.978 1.00 30.94 486 LEU A C 1
ATOM 3690 O O . LEU A 1 486 ? 18.200 29.398 -15.716 1.00 30.94 486 LEU A O 1
ATOM 3694 N N . ALA A 1 487 ? 16.715 28.822 -14.144 1.00 28.95 487 ALA A N 1
ATOM 3695 C CA . ALA A 1 487 ? 16.098 30.138 -14.008 1.00 28.95 487 ALA A CA 1
ATOM 3696 C C . ALA A 1 487 ? 16.633 30.966 -12.824 1.00 28.95 487 ALA A C 1
ATOM 3698 O O . ALA A 1 487 ? 16.421 32.180 -12.810 1.00 28.95 487 ALA A O 1
ATOM 3699 N N . ASN A 1 488 ? 17.341 30.364 -11.856 1.00 30.30 488 ASN A N 1
ATOM 3700 C CA . ASN A 1 488 ? 17.867 31.096 -10.700 1.00 30.30 488 ASN A CA 1
ATOM 3701 C C . ASN A 1 488 ? 19.336 30.734 -10.386 1.00 30.30 488 ASN A C 1
ATOM 3703 O O . ASN A 1 488 ? 19.607 29.855 -9.566 1.00 30.30 488 ASN A O 1
ATOM 3707 N N . PRO A 1 489 ? 20.316 31.435 -10.989 1.00 28.94 489 PRO A N 1
ATOM 3708 C CA . PRO A 1 489 ? 21.743 31.133 -10.833 1.00 28.94 489 PRO A CA 1
ATOM 3709 C C . PRO A 1 489 ? 22.292 31.350 -9.411 1.00 28.94 489 PRO A C 1
ATOM 3711 O O . PRO A 1 489 ? 23.431 30.980 -9.142 1.00 28.94 489 PRO A O 1
ATOM 3714 N N . ALA A 1 490 ? 21.507 31.917 -8.487 1.00 32.62 490 ALA A N 1
ATOM 3715 C CA . ALA A 1 490 ? 21.898 32.074 -7.086 1.00 32.62 490 ALA A CA 1
ATOM 3716 C C . ALA A 1 490 ? 21.659 30.813 -6.229 1.00 32.62 490 ALA A C 1
ATOM 3718 O O . ALA A 1 490 ? 22.229 30.705 -5.148 1.00 32.62 490 ALA A O 1
ATOM 3719 N N . ALA A 1 491 ? 20.827 29.867 -6.685 1.00 30.47 491 ALA A N 1
ATOM 3720 C CA . ALA A 1 491 ? 20.420 28.700 -5.892 1.00 30.47 491 ALA A CA 1
ATOM 3721 C C . ALA A 1 491 ? 21.125 27.386 -6.289 1.00 30.47 491 ALA A C 1
ATOM 3723 O O . ALA A 1 491 ? 21.023 26.392 -5.574 1.00 30.47 491 ALA A O 1
ATOM 3724 N N . ALA A 1 492 ? 21.840 27.377 -7.416 1.00 31.56 492 ALA A N 1
ATOM 3725 C CA . ALA A 1 492 ? 22.023 26.163 -8.212 1.00 31.56 492 ALA A CA 1
ATOM 3726 C C . ALA A 1 492 ? 23.470 25.656 -8.376 1.00 31.56 492 ALA A C 1
ATOM 3728 O O . ALA A 1 492 ? 23.702 24.509 -8.749 1.00 31.56 492 ALA A O 1
ATOM 3729 N N . SER A 1 493 ? 24.471 26.486 -8.108 1.00 34.31 493 SER A N 1
ATOM 3730 C CA . SER A 1 493 ? 25.872 26.131 -8.339 1.00 34.31 493 SER A CA 1
ATOM 3731 C C . SER A 1 493 ? 26.708 26.667 -7.201 1.00 34.31 493 SER A C 1
ATOM 3733 O O . SER A 1 493 ? 26.663 27.862 -6.910 1.00 34.31 493 SER A O 1
ATOM 3735 N N . LEU A 1 494 ? 27.487 25.790 -6.574 1.00 39.06 494 LEU A N 1
ATOM 3736 C CA . LEU A 1 494 ? 28.513 26.151 -5.603 1.00 39.06 494 LEU A CA 1
ATOM 3737 C C . LEU A 1 494 ? 29.669 26.819 -6.376 1.00 39.06 494 LEU A C 1
ATOM 3739 O O . LEU A 1 494 ? 30.746 26.259 -6.513 1.00 39.06 494 LEU A O 1
ATOM 3743 N N . ASN A 1 495 ? 29.408 27.987 -6.972 1.00 38.22 495 ASN A N 1
ATOM 3744 C CA . ASN A 1 495 ? 30.396 28.775 -7.697 1.00 38.22 495 ASN A CA 1
ATOM 3745 C C . ASN A 1 495 ? 31.342 29.372 -6.659 1.00 38.22 495 ASN A C 1
ATOM 3747 O O . ASN A 1 495 ? 31.097 30.443 -6.106 1.00 38.22 495 ASN A O 1
ATOM 3751 N N . LEU A 1 496 ? 32.421 28.653 -6.374 1.00 40.53 496 LEU A N 1
ATOM 3752 C CA . LEU A 1 496 ? 33.555 29.203 -5.654 1.00 40.53 496 LEU A CA 1
ATOM 3753 C C . LEU A 1 496 ? 34.299 30.119 -6.626 1.00 40.53 496 LEU A C 1
ATOM 3755 O O . LEU A 1 496 ? 35.109 29.667 -7.439 1.00 40.53 496 LEU A O 1
ATOM 3759 N N . GLU A 1 497 ? 33.977 31.410 -6.575 1.00 40.00 497 GLU A N 1
ATOM 3760 C CA . GLU A 1 497 ? 34.736 32.443 -7.269 1.00 40.00 497 GLU A CA 1
ATOM 3761 C C . GLU A 1 497 ? 36.034 32.661 -6.479 1.00 40.00 497 GLU A C 1
ATOM 3763 O O . GLU A 1 497 ? 36.084 33.390 -5.489 1.00 40.00 497 GLU A O 1
ATOM 3768 N N . LEU A 1 498 ? 37.088 31.928 -6.850 1.00 42.00 498 LEU A N 1
ATOM 3769 C CA . LEU A 1 498 ? 38.404 32.143 -6.261 1.00 42.00 498 LEU A CA 1
ATOM 3770 C C . LEU A 1 498 ? 38.955 33.469 -6.779 1.00 42.00 498 LEU A C 1
ATOM 3772 O O . LEU A 1 498 ? 39.279 33.582 -7.963 1.00 42.00 498 LEU A O 1
ATOM 3776 N N . ASP A 1 499 ? 39.108 34.442 -5.882 1.00 40.06 499 ASP A N 1
ATOM 3777 C CA . ASP A 1 499 ? 39.750 35.712 -6.201 1.00 40.06 499 ASP A CA 1
ATOM 3778 C C . ASP A 1 499 ? 41.166 35.447 -6.768 1.00 40.06 499 ASP A C 1
ATOM 3780 O O . ASP A 1 499 ? 42.010 34.844 -6.086 1.00 40.06 499 ASP A O 1
ATOM 3784 N N . PRO A 1 500 ? 41.457 35.865 -8.016 1.00 38.75 500 PRO A N 1
ATOM 3785 C CA . PRO A 1 500 ? 42.785 35.746 -8.611 1.00 38.75 500 PRO A CA 1
ATOM 3786 C C . PRO A 1 500 ? 43.874 36.457 -7.795 1.00 38.75 500 PRO A C 1
ATOM 3788 O O . PRO A 1 500 ? 45.048 36.110 -7.913 1.00 38.75 500 PRO A O 1
ATOM 3791 N N . SER A 1 501 ? 43.498 37.428 -6.955 1.00 38.28 501 SER A N 1
ATOM 3792 C CA . SER A 1 501 ? 44.413 38.191 -6.102 1.00 38.28 501 SER A CA 1
ATOM 3793 C C . SER A 1 501 ? 45.009 37.376 -4.944 1.00 38.28 501 SER A C 1
ATOM 3795 O O . SER A 1 501 ? 46.019 37.778 -4.366 1.00 38.28 501 SER A O 1
ATOM 3797 N N . ALA A 1 502 ? 44.456 36.194 -4.644 1.00 40.78 502 ALA A N 1
ATOM 3798 C CA . ALA A 1 502 ? 44.901 35.325 -3.552 1.00 40.78 502 ALA A CA 1
ATOM 3799 C C . ALA A 1 502 ? 46.194 34.528 -3.856 1.00 40.78 502 ALA A C 1
ATOM 3801 O O . ALA A 1 502 ? 46.538 33.595 -3.131 1.00 40.78 502 ALA A O 1
ATOM 3802 N N . GLY A 1 503 ? 46.918 34.863 -4.932 1.00 43.50 503 GLY A N 1
ATOM 3803 C CA . GLY A 1 503 ? 48.290 34.406 -5.205 1.00 43.50 503 GLY A CA 1
ATOM 3804 C C . GLY A 1 503 ? 48.454 32.935 -5.611 1.00 43.50 503 GLY A C 1
ATOM 3805 O O . GLY A 1 503 ? 49.543 32.523 -6.008 1.00 43.50 503 GLY A O 1
ATOM 3806 N N . TRP A 1 504 ? 47.396 32.122 -5.577 1.00 49.78 504 TRP A N 1
ATOM 3807 C CA . TRP A 1 504 ? 47.461 30.714 -5.991 1.00 49.78 504 TRP A CA 1
ATOM 3808 C C . TRP A 1 504 ? 47.757 30.574 -7.496 1.00 49.78 504 TRP A C 1
ATOM 3810 O O . TRP A 1 504 ? 48.548 29.715 -7.892 1.00 49.78 504 TRP A O 1
ATOM 3820 N N . ALA A 1 505 ? 47.205 31.466 -8.327 1.00 47.31 505 ALA A N 1
ATOM 3821 C CA . ALA A 1 505 ? 47.441 31.504 -9.772 1.00 47.31 505 ALA A CA 1
ATOM 3822 C C . ALA A 1 505 ? 48.881 31.917 -10.138 1.00 47.31 505 ALA A C 1
ATOM 3824 O O . ALA A 1 505 ? 49.413 31.450 -11.146 1.00 47.31 505 ALA A O 1
ATOM 3825 N N . ASP A 1 506 ? 49.549 32.711 -9.293 1.00 49.91 506 ASP A N 1
ATOM 3826 C CA . ASP A 1 506 ? 50.935 33.156 -9.506 1.00 49.91 506 ASP A CA 1
ATOM 3827 C C . ASP A 1 506 ? 51.963 32.025 -9.362 1.00 49.91 506 ASP A C 1
ATOM 3829 O O . ASP A 1 506 ? 53.082 32.124 -9.875 1.00 49.91 506 ASP A O 1
ATOM 3833 N N . THR A 1 507 ? 51.585 30.930 -8.696 1.00 49.38 507 THR A N 1
ATOM 3834 C CA . THR A 1 507 ? 52.445 29.753 -8.496 1.00 49.38 507 THR A CA 1
ATOM 3835 C C . THR A 1 507 ? 52.420 28.762 -9.664 1.00 49.38 507 THR A C 1
ATOM 3837 O O . THR A 1 507 ? 53.213 27.820 -9.673 1.00 49.38 507 THR A O 1
ATOM 3840 N N . GLN A 1 508 ? 51.546 28.961 -10.660 1.00 53.97 508 GLN A N 1
ATOM 3841 C CA . GLN A 1 508 ? 51.386 28.072 -11.814 1.00 53.97 508 GLN A CA 1
ATOM 3842 C C . GLN A 1 508 ? 51.596 28.855 -13.125 1.00 53.97 508 GLN A C 1
ATOM 3844 O O . GLN A 1 508 ? 50.721 29.618 -13.535 1.00 53.97 508 GLN A O 1
ATOM 3849 N N . PRO A 1 509 ? 52.727 28.662 -13.831 1.00 48.41 509 PRO A N 1
ATOM 3850 C CA . PRO A 1 509 ? 53.086 29.459 -15.010 1.00 48.41 509 PRO A CA 1
ATOM 3851 C C . PRO A 1 509 ? 52.014 29.555 -16.117 1.00 48.41 509 PRO A C 1
ATOM 3853 O O . PRO A 1 509 ? 51.824 30.652 -16.635 1.00 48.41 509 PRO A O 1
ATOM 3856 N N . PRO A 1 510 ? 51.262 28.487 -16.468 1.00 51.00 510 PRO A N 1
ATOM 3857 C CA . PRO A 1 510 ? 50.229 28.555 -17.512 1.00 51.00 510 PRO A CA 1
ATOM 3858 C C . PRO A 1 510 ? 48.995 29.381 -17.118 1.00 51.00 510 PRO A C 1
ATOM 3860 O O . PRO A 1 510 ? 48.201 29.756 -17.976 1.00 51.00 510 PRO A O 1
ATOM 3863 N N . LEU A 1 511 ? 48.800 29.624 -15.818 1.00 50.22 511 LEU A N 1
ATOM 3864 C CA . LEU A 1 511 ? 47.603 30.244 -15.249 1.00 50.22 511 LEU A CA 1
ATOM 3865 C C . LEU A 1 511 ? 47.796 31.733 -14.939 1.00 50.22 511 LEU A C 1
ATOM 3867 O O . LEU A 1 511 ? 46.823 32.391 -14.581 1.00 50.22 511 LEU A O 1
ATOM 3871 N N . ARG A 1 512 ? 49.010 32.262 -15.096 1.00 49.50 512 ARG A N 1
ATOM 3872 C CA . ARG A 1 512 ? 49.392 33.618 -14.688 1.00 49.50 512 ARG A CA 1
ATOM 3873 C C . ARG A 1 512 ? 49.022 34.713 -15.705 1.00 49.50 512 ARG A C 1
ATOM 3875 O O . ARG A 1 512 ? 48.825 35.856 -15.314 1.00 49.50 512 ARG A O 1
ATOM 3882 N N . ASP A 1 513 ? 48.839 34.352 -16.979 1.00 44.00 513 ASP A N 1
ATOM 3883 C CA . ASP A 1 513 ? 48.659 35.304 -18.096 1.00 44.00 513 ASP A CA 1
ATOM 3884 C C . ASP A 1 513 ? 47.209 35.429 -18.628 1.00 44.00 513 ASP A C 1
ATOM 3886 O O . ASP A 1 513 ? 46.973 36.064 -19.656 1.00 44.00 513 ASP A O 1
ATOM 3890 N N . SER A 1 514 ? 46.208 34.835 -17.965 1.00 44.88 514 SER A N 1
ATOM 3891 C CA . SER A 1 514 ? 44.803 34.859 -18.423 1.00 44.88 514 SER A CA 1
ATOM 3892 C C . SER A 1 514 ? 43.946 35.828 -17.589 1.00 44.88 514 SER A C 1
ATOM 3894 O O . SER A 1 514 ? 43.872 35.700 -16.371 1.00 44.88 514 SER A O 1
ATOM 3896 N N . THR A 1 515 ? 43.275 36.779 -18.251 1.00 37.56 515 THR A N 1
ATOM 3897 C CA . THR A 1 515 ? 42.512 37.901 -17.654 1.00 37.56 515 THR A CA 1
ATOM 3898 C C . THR A 1 515 ? 41.018 37.623 -17.410 1.00 37.56 515 THR A C 1
ATOM 3900 O O . THR A 1 515 ? 40.253 38.545 -17.135 1.00 37.56 515 THR A O 1
ATOM 3903 N N . THR A 1 516 ? 40.566 36.376 -17.530 1.00 41.19 516 THR A N 1
ATOM 3904 C CA . THR A 1 516 ? 39.148 35.985 -17.406 1.00 41.19 516 THR A CA 1
ATOM 3905 C C . THR A 1 516 ? 38.811 35.478 -16.005 1.00 41.19 516 THR A C 1
ATOM 3907 O O . THR A 1 516 ? 39.604 34.728 -15.432 1.00 41.19 516 THR A O 1
ATOM 3910 N N . SER A 1 517 ? 37.625 35.835 -15.490 1.00 39.78 517 SER A N 1
ATOM 3911 C CA . SER A 1 517 ? 37.042 35.259 -14.268 1.00 39.78 517 SER A CA 1
ATOM 3912 C C . SER A 1 517 ? 37.001 33.730 -14.354 1.00 39.78 517 SER A C 1
ATOM 3914 O O . SER A 1 517 ? 36.812 33.159 -15.434 1.00 39.78 517 SER A O 1
ATOM 3916 N N . ARG A 1 518 ? 37.259 33.056 -13.229 1.00 51.47 518 ARG A N 1
ATOM 3917 C CA . ARG A 1 518 ? 37.423 31.597 -13.172 1.00 51.47 518 ARG A CA 1
ATOM 3918 C C . ARG A 1 518 ? 36.479 31.021 -12.131 1.00 51.47 518 ARG A C 1
ATOM 3920 O O . ARG A 1 518 ? 36.553 31.401 -10.969 1.00 51.47 518 ARG A O 1
ATOM 3927 N N . ASN A 1 519 ? 35.650 30.073 -12.557 1.00 42.44 519 ASN A N 1
ATOM 3928 C CA . ASN A 1 519 ? 34.706 29.383 -11.686 1.00 42.44 519 ASN A CA 1
ATOM 3929 C C . ASN A 1 519 ? 35.211 27.972 -11.397 1.00 42.44 519 ASN A C 1
ATOM 3931 O O . ASN A 1 519 ? 35.538 27.226 -12.322 1.00 42.44 519 ASN A O 1
ATOM 3935 N N . ILE A 1 520 ? 35.242 27.603 -10.119 1.00 44.19 520 ILE A N 1
ATOM 3936 C CA . ILE A 1 520 ? 35.354 26.208 -9.698 1.00 44.19 520 ILE A CA 1
ATOM 3937 C C . ILE A 1 520 ? 33.942 25.715 -9.404 1.00 44.19 520 ILE A C 1
ATOM 3939 O O . ILE A 1 520 ? 33.272 26.265 -8.535 1.00 44.19 520 ILE A O 1
ATOM 3943 N N . ASN A 1 521 ? 33.518 24.672 -10.121 1.00 41.06 521 ASN A N 1
ATOM 3944 C CA . ASN A 1 521 ? 32.298 23.927 -9.825 1.00 41.06 521 ASN A CA 1
ATOM 3945 C C . ASN A 1 521 ? 32.679 22.644 -9.081 1.00 41.06 521 ASN A C 1
ATOM 3947 O O . ASN A 1 521 ? 33.245 21.739 -9.698 1.00 41.06 521 ASN A O 1
ATOM 3951 N N . PRO A 1 522 ? 32.414 22.547 -7.773 1.00 41.25 522 PRO A N 1
ATOM 3952 C CA . PRO A 1 522 ? 32.655 21.337 -7.023 1.00 41.25 522 PRO A CA 1
ATOM 3953 C C . PRO A 1 522 ? 31.492 20.359 -7.199 1.00 41.25 522 PRO A C 1
ATOM 3955 O O . PRO A 1 522 ? 30.342 20.677 -6.901 1.00 41.25 522 PRO A O 1
ATOM 3958 N N . ALA A 1 523 ? 31.802 19.141 -7.637 1.00 35.62 523 ALA A N 1
ATOM 3959 C CA . ALA A 1 523 ? 30.919 17.990 -7.474 1.00 35.62 523 ALA A CA 1
ATOM 3960 C C . ALA A 1 523 ? 31.281 17.294 -6.151 1.00 35.62 523 ALA A C 1
ATOM 3962 O O . ALA A 1 523 ? 32.456 17.008 -5.927 1.00 35.62 523 ALA A O 1
ATOM 3963 N N . LEU A 1 524 ? 30.312 17.058 -5.262 1.00 36.75 524 LEU A N 1
ATOM 3964 C CA . LEU A 1 524 ? 30.531 16.246 -4.060 1.00 36.75 524 LEU A CA 1
ATOM 3965 C C . LEU A 1 524 ? 30.267 14.770 -4.388 1.00 36.75 524 LEU A C 1
ATOM 3967 O O . LEU A 1 524 ? 29.216 14.427 -4.927 1.00 36.75 524 LEU A O 1
ATOM 3971 N N . ALA A 1 525 ? 31.198 13.881 -4.031 1.00 33.09 525 ALA A N 1
ATOM 3972 C CA . ALA A 1 525 ? 30.930 12.443 -4.001 1.00 33.09 525 ALA A CA 1
ATOM 3973 C C . ALA A 1 525 ? 30.365 12.026 -2.631 1.00 33.09 525 ALA A C 1
ATOM 3975 O O . ALA A 1 525 ? 30.500 12.759 -1.654 1.00 33.09 525 ALA A O 1
ATOM 3976 N N . VAL A 1 526 ? 29.735 10.845 -2.566 1.00 33.69 526 VAL A N 1
ATOM 3977 C CA . VAL A 1 526 ? 29.074 10.313 -1.359 1.00 33.69 526 VAL A CA 1
ATOM 3978 C C . VAL A 1 526 ? 30.059 10.277 -0.177 1.00 33.69 526 VAL A C 1
ATOM 3980 O O . VAL A 1 526 ? 31.014 9.499 -0.243 1.00 33.69 526 VAL A O 1
ATOM 3983 N N . PRO A 1 527 ? 29.840 11.021 0.925 1.00 37.47 527 PRO A N 1
ATOM 3984 C CA . PRO A 1 527 ? 30.572 10.763 2.154 1.00 37.47 527 PRO A CA 1
ATOM 3985 C C . PRO A 1 527 ? 30.203 9.363 2.667 1.00 37.47 527 PRO A C 1
ATOM 3987 O O . PRO A 1 527 ? 29.033 9.027 2.839 1.00 37.47 527 PRO A O 1
ATOM 3990 N N . LEU A 1 528 ? 31.189 8.503 2.900 1.00 31.95 528 LEU A N 1
ATOM 3991 C CA . LEU A 1 528 ? 30.975 7.255 3.632 1.00 31.95 528 LEU A CA 1
ATOM 3992 C C . LEU A 1 528 ? 31.108 7.587 5.122 1.00 31.95 528 LEU A C 1
ATOM 3994 O O . LEU A 1 528 ? 32.217 7.712 5.631 1.00 31.95 528 LEU A O 1
ATOM 3998 N N . GLY A 1 529 ? 29.982 7.830 5.794 1.00 34.31 529 GLY A N 1
ATOM 3999 C CA . GLY A 1 529 ? 29.958 8.123 7.228 1.00 34.31 529 GLY A CA 1
ATOM 4000 C C . GLY A 1 529 ? 29.999 6.847 8.071 1.00 34.31 529 GLY A C 1
ATOM 4001 O O . GLY A 1 529 ? 29.256 5.909 7.796 1.00 34.31 529 GLY A O 1
ATOM 4002 N N . HIS A 1 530 ? 30.828 6.836 9.117 1.00 33.41 530 HIS A N 1
ATOM 4003 C CA . HIS A 1 530 ? 30.828 5.836 10.190 1.00 33.41 530 HIS A CA 1
ATOM 4004 C C . HIS A 1 530 ? 30.701 6.559 11.532 1.00 33.41 530 HIS A C 1
ATOM 4006 O O . HIS A 1 530 ? 31.650 7.213 11.944 1.00 33.41 530 HIS A O 1
ATOM 4012 N N . ALA A 1 531 ? 29.558 6.459 12.213 1.00 33.22 531 ALA A N 1
ATOM 4013 C CA . ALA A 1 531 ? 29.420 6.996 13.570 1.00 33.22 531 ALA A CA 1
ATOM 4014 C C . ALA A 1 531 ? 30.221 6.146 14.587 1.00 33.22 531 ALA A C 1
ATOM 4016 O O . ALA A 1 531 ? 30.550 4.995 14.305 1.00 33.22 531 ALA A O 1
ATOM 4017 N N . SER A 1 532 ? 30.582 6.711 15.742 1.00 33.59 532 SER A N 1
ATOM 4018 C CA . SER A 1 532 ? 31.267 6.024 16.851 1.00 33.59 532 SER A CA 1
ATOM 4019 C C . SER A 1 532 ? 30.964 6.739 18.173 1.00 33.59 532 SER A C 1
ATOM 4021 O O . SER A 1 532 ? 30.836 7.966 18.150 1.00 33.59 532 SER A O 1
ATOM 4023 N N . PRO A 1 533 ? 30.869 6.031 19.315 1.00 32.56 533 PRO A N 1
ATOM 4024 C CA . PRO A 1 533 ? 30.230 6.543 20.528 1.00 32.56 533 PRO A CA 1
ATOM 4025 C C . PRO A 1 533 ? 31.173 7.374 21.411 1.00 32.56 533 PRO A C 1
ATOM 4027 O O . PRO A 1 533 ? 30.711 8.181 22.208 1.00 32.56 533 PRO A O 1
ATOM 4030 N N . ASP A 1 534 ? 32.491 7.204 21.274 1.00 33.03 534 ASP A N 1
ATOM 4031 C CA . ASP A 1 534 ? 33.423 7.534 22.361 1.00 33.03 534 ASP A CA 1
ATOM 4032 C C . ASP A 1 534 ? 33.995 8.963 22.382 1.00 33.03 534 ASP A C 1
ATOM 4034 O O . ASP A 1 534 ? 34.847 9.219 23.222 1.00 33.03 534 ASP A O 1
ATOM 4038 N N . ASP A 1 535 ? 33.568 9.909 21.526 1.00 30.31 535 ASP A N 1
ATOM 4039 C CA . ASP A 1 535 ? 33.980 11.331 21.694 1.00 30.31 535 ASP A CA 1
ATOM 4040 C C . ASP A 1 535 ? 33.323 12.357 20.736 1.00 30.31 535 ASP A C 1
ATOM 4042 O O . ASP A 1 535 ? 33.847 13.455 20.533 1.00 30.31 535 ASP A O 1
ATOM 4046 N N . GLY A 1 536 ? 32.239 12.016 20.024 1.00 33.22 536 GLY A N 1
ATOM 4047 C CA . GLY A 1 536 ? 31.833 12.815 18.850 1.00 33.22 536 GLY A CA 1
ATOM 4048 C C . GLY A 1 536 ? 32.931 12.870 17.770 1.00 33.22 536 GLY A C 1
ATOM 4049 O O . GLY A 1 536 ? 32.910 13.711 16.876 1.00 33.22 536 GLY A O 1
ATOM 4050 N N . ARG A 1 537 ? 33.912 11.965 17.856 1.00 29.03 537 ARG A N 1
ATOM 4051 C CA . ARG A 1 537 ? 34.973 11.746 16.879 1.00 29.03 537 ARG A CA 1
ATOM 4052 C C . ARG A 1 537 ? 34.630 10.498 16.081 1.00 29.03 537 ARG A C 1
ATOM 4054 O O . ARG A 1 537 ? 34.476 9.421 16.652 1.00 29.03 537 ARG A O 1
ATOM 4061 N N . LEU A 1 538 ? 34.550 10.641 14.760 1.00 30.05 538 LEU A N 1
ATOM 4062 C CA . LEU A 1 538 ? 34.592 9.501 13.848 1.00 30.05 538 LEU A CA 1
ATOM 4063 C C . LEU A 1 538 ? 36.012 8.899 13.958 1.00 30.05 538 LEU A C 1
ATOM 4065 O O . LEU A 1 538 ? 36.979 9.622 13.703 1.00 30.05 538 LEU A O 1
ATOM 4069 N N . PRO A 1 539 ? 36.196 7.642 14.395 1.00 24.41 539 PRO A N 1
ATOM 4070 C CA . PRO A 1 539 ? 37.502 7.015 14.457 1.00 24.41 539 PRO A CA 1
ATOM 4071 C C . PRO A 1 539 ? 38.025 6.777 13.045 1.00 24.41 539 PRO A C 1
ATOM 4073 O O . PRO A 1 539 ? 37.269 6.668 12.077 1.00 24.41 539 PRO A O 1
ATOM 4076 N N . GLU A 1 540 ? 39.349 6.723 12.959 1.00 27.08 540 GLU A N 1
ATOM 4077 C CA . GLU A 1 540 ? 40.100 6.667 11.716 1.00 27.08 540 GLU A CA 1
ATOM 4078 C C . GLU A 1 540 ? 39.559 5.620 10.727 1.00 27.08 540 GLU A C 1
ATOM 4080 O O . GLU A 1 540 ? 39.308 4.469 11.105 1.00 27.08 540 GLU A O 1
ATOM 4085 N N . PRO A 1 541 ? 39.451 5.968 9.432 1.00 28.30 541 PRO A N 1
ATOM 4086 C CA . PRO A 1 541 ? 39.193 4.981 8.406 1.00 28.30 541 PRO A CA 1
ATOM 4087 C C . PRO A 1 541 ? 40.379 4.017 8.355 1.00 28.30 541 PRO A C 1
ATOM 4089 O O . PRO A 1 541 ? 41.471 4.352 7.894 1.00 28.30 541 PRO A O 1
ATOM 4092 N N . GLY A 1 542 ? 40.152 2.774 8.773 1.00 22.92 542 GLY A N 1
ATOM 4093 C CA . GLY A 1 542 ? 40.992 1.655 8.379 1.00 22.92 542 GLY A CA 1
ATOM 4094 C C . GLY A 1 542 ? 40.945 1.511 6.859 1.00 22.92 542 GLY A C 1
ATOM 4095 O O . GLY A 1 542 ? 40.055 0.856 6.332 1.00 22.92 542 GLY A O 1
ATOM 4096 N N . ASN A 1 543 ? 41.882 2.166 6.167 1.00 26.47 543 ASN A N 1
ATOM 4097 C CA . ASN A 1 543 ? 42.246 2.011 4.756 1.00 26.47 543 ASN A CA 1
ATOM 4098 C C . ASN A 1 543 ? 41.178 1.364 3.853 1.00 26.47 543 ASN A C 1
ATOM 4100 O O . ASN A 1 543 ? 41.387 0.264 3.340 1.00 26.47 543 ASN A O 1
ATOM 4104 N N . ARG A 1 544 ? 40.080 2.070 3.567 1.00 24.83 544 ARG A N 1
ATOM 4105 C CA . ARG A 1 544 ? 39.358 1.931 2.292 1.00 24.83 544 ARG A CA 1
ATOM 4106 C C . ARG A 1 544 ? 38.866 3.302 1.845 1.00 24.83 544 ARG A C 1
ATOM 4108 O O . ARG A 1 544 ? 38.075 3.945 2.519 1.00 24.83 544 ARG A O 1
ATOM 4115 N N . ALA A 1 545 ? 39.425 3.743 0.722 1.00 24.58 545 ALA A N 1
ATOM 4116 C CA . ALA A 1 545 ? 39.251 5.054 0.122 1.00 24.58 545 ALA A CA 1
ATOM 4117 C C . ALA A 1 545 ? 37.773 5.393 -0.143 1.00 24.58 545 ALA A C 1
ATOM 4119 O O . ALA A 1 545 ? 37.128 4.750 -0.971 1.00 24.58 545 ALA A O 1
ATOM 4120 N N . GLY A 1 546 ? 37.265 6.433 0.518 1.00 26.89 546 GLY A N 1
ATOM 4121 C CA . GLY A 1 546 ? 36.183 7.244 -0.030 1.00 26.89 546 GLY A CA 1
ATOM 4122 C C . GLY A 1 546 ? 36.804 8.222 -1.023 1.00 26.89 546 GLY A C 1
ATOM 4123 O O . GLY A 1 546 ? 37.565 9.096 -0.620 1.00 26.89 546 GLY A O 1
ATOM 4124 N N . ASN A 1 547 ? 36.551 8.029 -2.317 1.00 25.84 547 ASN A N 1
ATOM 4125 C CA . ASN A 1 547 ? 36.996 8.961 -3.355 1.00 25.84 547 ASN A CA 1
ATOM 4126 C C . ASN A 1 547 ? 36.003 10.129 -3.418 1.00 25.84 547 ASN A C 1
ATOM 4128 O O . ASN A 1 547 ? 34.824 9.903 -3.694 1.00 25.84 547 ASN A O 1
ATOM 4132 N N . SER A 1 548 ? 36.483 11.355 -3.227 1.00 30.28 548 SER A N 1
ATOM 4133 C CA . SER A 1 548 ? 35.700 12.589 -3.323 1.00 30.28 548 SER A CA 1
ATOM 4134 C C . SER A 1 548 ? 36.139 13.371 -4.560 1.00 30.28 548 SER A C 1
ATOM 4136 O O . SER A 1 548 ? 36.903 14.328 -4.490 1.00 30.28 548 SER A O 1
ATOM 4138 N N . MET A 1 549 ? 35.658 12.950 -5.734 1.00 26.83 549 MET A N 1
ATOM 4139 C CA . MET A 1 549 ? 36.001 13.597 -7.007 1.00 26.83 549 MET A CA 1
ATOM 4140 C C . MET A 1 549 ? 35.332 14.971 -7.155 1.00 26.83 549 MET A C 1
ATOM 4142 O O . MET A 1 549 ? 34.116 15.035 -7.321 1.00 26.83 549 MET A O 1
ATOM 4146 N N . LEU A 1 550 ? 36.125 16.044 -7.249 1.00 29.05 550 LEU A N 1
ATOM 4147 C CA . LEU A 1 550 ? 35.690 17.316 -7.829 1.00 29.05 550 LEU A CA 1
ATOM 4148 C C . LEU A 1 550 ? 35.748 17.201 -9.359 1.00 29.05 550 LEU A C 1
ATOM 4150 O O . LEU A 1 550 ? 36.820 17.228 -9.966 1.00 29.05 550 LEU A O 1
ATOM 4154 N N . ARG A 1 551 ? 34.584 17.101 -10.004 1.00 28.36 551 ARG A N 1
ATOM 4155 C CA . ARG A 1 551 ? 34.452 17.286 -11.456 1.00 28.36 551 ARG A CA 1
ATOM 4156 C C . ARG A 1 551 ? 33.980 18.705 -11.751 1.00 28.36 551 ARG A C 1
ATOM 4158 O O . ARG A 1 551 ? 32.866 19.058 -11.380 1.00 28.36 551 ARG A O 1
ATOM 4165 N N . SER A 1 552 ? 34.798 19.483 -12.457 1.00 31.33 552 SER A N 1
ATOM 4166 C CA . SER A 1 552 ? 34.362 20.738 -13.064 1.00 31.33 552 SER A CA 1
ATOM 4167 C C . SER A 1 552 ? 33.826 20.455 -14.464 1.00 31.33 552 SER A C 1
ATOM 4169 O O . SER A 1 552 ? 34.612 20.080 -15.324 1.00 31.33 552 SER A O 1
ATOM 4171 N N . ASP A 1 553 ? 32.528 20.642 -14.704 1.00 25.69 553 ASP A N 1
ATOM 4172 C CA . ASP A 1 553 ? 32.016 20.948 -16.046 1.00 25.69 553 ASP A CA 1
ATOM 4173 C C . ASP A 1 553 ? 30.550 21.404 -16.004 1.00 25.69 553 ASP A C 1
ATOM 4175 O O . ASP A 1 553 ? 29.658 20.626 -15.680 1.00 25.69 553 ASP A O 1
ATOM 4179 N N . GLN A 1 554 ? 30.288 22.663 -16.373 1.00 30.30 554 GLN A N 1
ATOM 4180 C CA . GLN A 1 554 ? 29.645 22.967 -17.659 1.00 30.30 554 GLN A CA 1
ATOM 4181 C C . GLN A 1 554 ? 29.635 24.478 -17.956 1.00 30.30 554 GLN A C 1
ATOM 4183 O O . GLN A 1 554 ? 29.451 25.330 -17.092 1.00 30.30 554 GLN A O 1
ATOM 4188 N N . ALA A 1 555 ? 29.920 24.762 -19.224 1.00 32.31 555 ALA A N 1
ATOM 4189 C CA . ALA A 1 555 ? 30.328 26.022 -19.832 1.00 32.31 555 ALA A CA 1
ATOM 4190 C C . ALA A 1 555 ? 29.187 26.991 -20.172 1.00 32.31 555 ALA A C 1
ATOM 4192 O O . ALA A 1 555 ? 28.093 26.532 -20.459 1.00 32.31 555 ALA A O 1
ATOM 4193 N N . VAL A 1 556 ? 29.530 28.276 -20.377 1.00 28.31 556 VAL A N 1
ATOM 4194 C CA . VAL A 1 556 ? 29.305 29.024 -21.642 1.00 28.31 556 VAL A CA 1
ATOM 4195 C C . VAL A 1 556 ? 30.416 30.100 -21.713 1.00 28.31 556 VAL A C 1
ATOM 4197 O O . VAL A 1 556 ? 30.445 31.001 -20.891 1.00 28.31 556 VAL A O 1
ATOM 4200 N N . ALA A 1 557 ? 31.452 30.040 -22.560 1.00 32.28 557 ALA A N 1
ATOM 4201 C CA . ALA A 1 557 ? 31.310 30.216 -24.006 1.00 32.28 557 ALA A CA 1
ATOM 4202 C C . ALA A 1 557 ? 32.430 29.599 -24.889 1.00 32.28 557 ALA A C 1
ATOM 4204 O O . ALA A 1 557 ? 32.308 29.686 -26.105 1.00 32.28 557 ALA A O 1
ATOM 4205 N N . LEU A 1 558 ? 33.494 28.972 -24.353 1.00 33.72 558 LEU A N 1
ATOM 4206 C CA . LEU A 1 558 ? 34.580 28.367 -25.173 1.00 33.72 558 LEU A CA 1
ATOM 4207 C C . LEU A 1 558 ? 35.188 27.043 -24.626 1.00 33.72 558 LEU A C 1
ATOM 4209 O O . LEU A 1 558 ? 36.205 26.589 -25.138 1.00 33.72 558 LEU A O 1
ATOM 4213 N N . GLY A 1 559 ? 34.548 26.413 -23.628 1.00 42.09 559 GLY A N 1
ATOM 4214 C CA . GLY A 1 559 ? 34.642 24.977 -23.288 1.00 42.09 559 GLY A CA 1
ATOM 4215 C C . GLY A 1 559 ? 36.006 24.283 -23.412 1.00 42.09 559 GLY A C 1
ATOM 4216 O O . GLY A 1 559 ? 36.206 23.489 -24.330 1.00 42.09 559 GLY A O 1
ATOM 4217 N N . LYS A 1 560 ? 36.920 24.518 -22.464 1.00 45.12 560 LYS A N 1
ATOM 4218 C CA . LYS A 1 560 ? 38.125 23.691 -22.320 1.00 45.12 560 LYS A CA 1
ATOM 4219 C C . LYS A 1 560 ? 38.380 23.384 -20.845 1.00 45.12 560 LYS A C 1
ATOM 4221 O O . LYS A 1 560 ? 38.693 24.294 -20.082 1.00 45.12 560 LYS A O 1
ATOM 4226 N N . GLU A 1 561 ? 38.223 22.117 -20.468 1.00 50.22 561 GLU A N 1
ATOM 4227 C CA . GLU A 1 561 ? 38.611 21.595 -19.154 1.00 50.22 561 GLU A CA 1
ATOM 4228 C C . GLU A 1 561 ? 40.113 21.850 -18.946 1.00 50.22 561 GLU A C 1
ATOM 4230 O O . GLU A 1 561 ? 40.919 21.593 -19.844 1.00 50.22 561 GLU A O 1
ATOM 4235 N N . LEU A 1 562 ? 40.494 22.430 -17.804 1.00 52.88 562 LEU A N 1
ATOM 4236 C CA . LEU A 1 562 ? 41.895 22.763 -17.514 1.00 52.88 562 LEU A CA 1
ATOM 4237 C C . LEU A 1 562 ? 42.557 21.703 -16.632 1.00 52.88 562 LEU A C 1
ATOM 4239 O O . LEU A 1 562 ? 43.714 21.366 -16.874 1.00 52.88 562 LEU A O 1
ATOM 4243 N N . PHE A 1 563 ? 41.848 21.195 -15.621 1.00 54.00 563 PHE A N 1
ATOM 4244 C CA . PHE A 1 563 ? 42.287 20.127 -14.723 1.00 54.00 563 PHE A CA 1
ATOM 4245 C C . PHE A 1 563 ? 41.123 19.625 -13.855 1.00 54.00 563 PHE A C 1
ATOM 4247 O O . PHE A 1 563 ? 40.188 20.375 -13.583 1.00 54.00 563 PHE A O 1
ATOM 4254 N N . ALA A 1 564 ? 41.230 18.390 -13.369 1.00 55.03 564 ALA A N 1
ATOM 4255 C CA . ALA A 1 564 ? 40.307 17.751 -12.437 1.00 55.03 564 ALA A CA 1
ATOM 4256 C C . ALA A 1 564 ? 41.041 17.353 -11.147 1.00 55.03 564 ALA A C 1
ATOM 4258 O O . ALA A 1 564 ? 42.179 16.872 -11.187 1.00 55.03 564 ALA A O 1
ATOM 4259 N N . LEU A 1 565 ? 40.391 17.539 -9.995 1.00 56.06 565 LEU A N 1
ATOM 4260 C CA . LEU A 1 565 ? 40.957 17.267 -8.670 1.00 56.06 565 LEU A CA 1
ATOM 4261 C C . LEU A 1 565 ? 40.069 16.278 -7.904 1.00 56.06 565 LEU A C 1
ATOM 4263 O O . LEU A 1 565 ? 38.856 16.272 -8.040 1.00 56.06 565 LEU A O 1
ATOM 4267 N N . ASP A 1 566 ? 40.671 15.452 -7.069 1.00 55.53 566 ASP A N 1
ATOM 4268 C CA . ASP A 1 566 ? 40.007 14.595 -6.088 1.00 55.53 566 ASP A CA 1
ATOM 4269 C C . ASP A 1 566 ? 40.452 15.084 -4.711 1.00 55.53 566 ASP A C 1
ATOM 4271 O O . ASP A 1 566 ? 41.653 15.222 -4.456 1.00 55.53 566 ASP A O 1
ATOM 4275 N N . VAL A 1 567 ? 39.483 15.473 -3.884 1.00 57.66 567 VAL A N 1
ATOM 4276 C CA . VAL A 1 567 ? 39.704 16.207 -2.636 1.00 57.66 567 VAL A CA 1
ATOM 4277 C C . VAL A 1 567 ? 38.959 15.517 -1.516 1.00 57.66 567 VAL A C 1
ATOM 4279 O O . VAL A 1 567 ? 37.737 15.596 -1.434 1.00 57.66 567 VAL A O 1
ATOM 4282 N N . GLY A 1 568 ? 39.707 14.859 -0.637 1.00 58.00 568 GLY A N 1
ATOM 4283 C CA . GLY A 1 568 ? 39.166 14.212 0.551 1.00 58.00 568 GLY A CA 1
ATOM 4284 C C . GLY A 1 568 ? 39.364 15.083 1.785 1.00 58.00 568 GLY A C 1
ATOM 4285 O O . GLY A 1 568 ? 40.451 15.617 1.983 1.00 58.00 568 GLY A O 1
ATOM 4286 N N . ALA A 1 569 ? 38.343 15.190 2.630 1.00 61.88 569 ALA A N 1
ATOM 4287 C CA . ALA A 1 569 ? 38.442 15.778 3.962 1.00 61.88 569 ALA A CA 1
ATOM 4288 C C . ALA A 1 569 ? 37.552 14.991 4.931 1.00 61.88 569 ALA A C 1
ATOM 4290 O O . ALA A 1 569 ? 36.480 14.520 4.545 1.00 61.88 569 ALA A O 1
ATOM 4291 N N . ALA A 1 570 ? 37.993 14.849 6.178 1.00 62.00 570 ALA A N 1
ATOM 4292 C CA . ALA A 1 570 ? 37.167 14.345 7.262 1.00 62.00 570 ALA A CA 1
ATOM 4293 C C . ALA A 1 570 ? 36.193 15.438 7.722 1.00 62.00 570 ALA A C 1
ATOM 4295 O O . ALA A 1 570 ? 36.539 16.620 7.781 1.00 62.00 570 ALA A O 1
ATOM 4296 N N . VAL A 1 571 ? 34.965 15.033 8.035 1.00 61.78 571 VAL A N 1
ATOM 4297 C CA . VAL A 1 571 ? 33.887 15.925 8.470 1.00 61.78 571 VAL A CA 1
ATOM 4298 C C . VAL A 1 571 ? 33.300 15.373 9.754 1.00 61.78 571 VAL A C 1
ATOM 4300 O O . VAL A 1 571 ? 32.955 14.198 9.810 1.00 61.78 571 VAL A O 1
ATOM 4303 N N . THR A 1 572 ? 33.155 16.222 10.761 1.00 61.69 572 THR A N 1
ATOM 4304 C CA . THR A 1 572 ? 32.618 15.858 12.072 1.00 61.69 572 THR A CA 1
ATOM 4305 C C . THR A 1 572 ? 31.281 16.549 12.284 1.00 61.69 57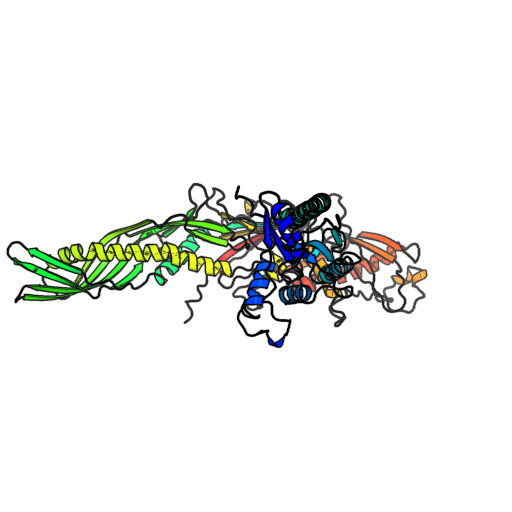2 THR A C 1
ATOM 4307 O O . THR A 1 572 ? 31.176 17.750 12.062 1.00 61.69 572 THR A O 1
ATOM 4310 N N . VAL A 1 573 ? 30.262 15.820 12.741 1.00 66.31 573 VAL A N 1
ATOM 4311 C CA . VAL A 1 573 ? 29.000 16.427 13.189 1.00 66.31 573 VAL A CA 1
ATOM 4312 C C . VAL A 1 573 ? 29.234 17.016 14.579 1.00 66.31 573 VAL A C 1
ATOM 4314 O O . VAL A 1 573 ? 29.479 16.281 15.530 1.00 66.31 573 VAL A O 1
ATOM 4317 N N . THR A 1 574 ? 29.207 18.340 14.696 1.00 66.56 574 THR A N 1
ATOM 4318 C CA . THR A 1 574 ? 29.471 19.062 15.952 1.00 66.56 574 THR A CA 1
ATOM 4319 C C . THR A 1 574 ? 28.206 19.349 16.748 1.00 66.56 574 THR A C 1
ATOM 4321 O O . THR A 1 574 ? 28.283 19.637 17.942 1.00 66.56 574 THR A O 1
ATOM 4324 N N . LYS A 1 575 ? 27.040 19.277 16.099 1.00 69.81 575 LYS A N 1
ATOM 4325 C CA . LYS A 1 575 ? 25.736 19.527 16.711 1.00 69.81 575 LYS A CA 1
ATOM 4326 C C . LYS A 1 575 ? 24.666 18.679 16.029 1.00 69.81 575 LYS A C 1
ATOM 4328 O O . LYS A 1 575 ? 24.671 18.598 14.804 1.00 69.81 575 LYS A O 1
ATOM 4333 N N . LEU A 1 576 ? 23.759 18.088 16.801 1.00 73.38 576 LEU A N 1
ATOM 4334 C CA . LEU A 1 576 ? 22.586 17.361 16.311 1.00 73.38 576 LEU A CA 1
ATOM 4335 C C . LEU A 1 576 ? 21.430 17.606 17.288 1.00 73.38 576 LEU A C 1
ATOM 4337 O O . LEU A 1 576 ? 21.548 17.255 18.458 1.00 73.38 576 LEU A O 1
ATOM 4341 N N . GLU A 1 577 ? 20.357 18.252 16.839 1.00 75.75 577 GLU A N 1
ATOM 4342 C CA . GLU A 1 577 ? 19.232 18.666 17.687 1.00 75.75 577 GLU A CA 1
ATOM 4343 C C . GLU A 1 577 ? 17.891 18.486 16.969 1.00 75.75 577 GLU A C 1
ATOM 4345 O O . GLU A 1 577 ? 17.812 18.565 15.744 1.00 75.75 577 GLU A O 1
ATOM 4350 N N . LEU A 1 578 ? 16.828 18.279 17.748 1.00 77.31 578 LEU A N 1
ATOM 4351 C CA . LEU A 1 578 ? 15.450 18.304 17.263 1.00 77.31 578 LEU A CA 1
ATOM 4352 C C . LEU A 1 578 ? 14.833 19.661 17.558 1.00 77.31 578 LEU A C 1
ATOM 4354 O O . LEU A 1 578 ? 14.829 20.108 18.704 1.00 77.31 578 LEU A O 1
ATOM 4358 N N . ASN A 1 579 ? 14.271 20.282 16.530 1.00 78.62 579 ASN A N 1
ATOM 4359 C CA . ASN A 1 579 ? 13.534 21.528 16.638 1.00 78.62 579 ASN A CA 1
ATOM 4360 C C . ASN A 1 579 ? 12.081 21.331 16.192 1.00 78.62 579 ASN A C 1
ATOM 4362 O O . ASN A 1 579 ? 11.811 20.467 15.357 1.00 78.62 579 ASN A O 1
ATOM 4366 N N . PRO A 1 580 ? 11.130 22.110 16.735 1.00 76.19 580 PRO A N 1
ATOM 4367 C CA . PRO A 1 580 ? 9.761 22.113 16.239 1.00 76.19 580 PRO A CA 1
ATOM 4368 C C . PRO A 1 580 ? 9.719 22.497 14.760 1.00 76.19 580 PRO A C 1
ATOM 4370 O O . PRO A 1 580 ? 10.437 23.401 14.327 1.00 76.19 580 PRO A O 1
ATOM 4373 N N . ASP A 1 581 ? 8.867 21.821 14.001 1.00 73.88 581 ASP A N 1
ATOM 4374 C CA . ASP A 1 581 ? 8.573 22.174 12.622 1.00 73.88 581 ASP A CA 1
ATOM 4375 C C . ASP A 1 581 ? 7.338 23.086 12.542 1.00 73.88 581 ASP A C 1
ATOM 4377 O O . ASP A 1 581 ? 6.244 22.729 12.982 1.00 73.88 581 ASP A O 1
ATOM 4381 N N . ASP A 1 582 ? 7.513 24.264 11.941 1.00 66.19 582 ASP A N 1
ATOM 4382 C CA . ASP A 1 582 ? 6.461 25.268 11.752 1.00 66.19 582 ASP A CA 1
ATOM 4383 C C . ASP A 1 582 ? 5.678 25.072 10.433 1.00 66.19 582 ASP A C 1
ATOM 4385 O O . ASP A 1 582 ? 4.819 25.890 10.092 1.00 66.19 582 ASP A O 1
ATOM 4389 N N . SER A 1 583 ? 5.947 24.004 9.666 1.00 62.53 583 SER A N 1
ATOM 4390 C CA . SER A 1 583 ? 5.348 23.759 8.340 1.00 62.53 583 SER A CA 1
ATOM 4391 C C . SER A 1 583 ? 3.846 23.413 8.345 1.00 62.53 583 SER A C 1
ATOM 4393 O O . SER A 1 583 ? 3.237 23.288 7.281 1.00 62.53 583 SER A O 1
ATOM 4395 N N . GLY A 1 584 ? 3.220 23.326 9.525 1.00 64.50 584 GLY A N 1
ATOM 4396 C CA . GLY A 1 584 ? 1.770 23.167 9.689 1.00 64.50 584 GLY A CA 1
ATOM 4397 C C . GLY A 1 584 ? 1.313 21.797 10.194 1.00 64.50 584 GLY A C 1
ATOM 4398 O O . GLY A 1 584 ? 0.111 21.602 10.367 1.00 64.50 584 GLY A O 1
ATOM 4399 N N . CYS A 1 585 ? 2.233 20.868 10.470 1.00 68.31 585 CYS A N 1
ATOM 4400 C CA . CYS A 1 585 ? 1.893 19.598 11.106 1.00 68.31 585 CYS A CA 1
ATOM 4401 C C . CYS A 1 585 ? 1.890 19.718 12.648 1.00 68.31 585 CYS A C 1
ATOM 4403 O O . CYS A 1 585 ? 2.858 20.239 13.211 1.00 68.31 585 CYS A O 1
ATOM 4405 N N . PRO A 1 586 ? 0.841 19.259 13.364 1.00 64.69 586 PRO A N 1
ATOM 4406 C CA . PRO A 1 586 ? 0.771 19.365 14.821 1.00 64.69 586 PRO A CA 1
ATOM 4407 C C . PRO A 1 586 ? 1.928 18.638 15.519 1.00 64.69 586 PRO A C 1
ATOM 4409 O O . PRO A 1 586 ? 1.953 17.417 15.608 1.00 64.69 586 PRO A O 1
ATOM 4412 N N . GLY A 1 587 ? 2.887 19.405 16.044 1.00 65.56 587 GLY A N 1
ATOM 4413 C CA . GLY A 1 587 ? 4.049 18.851 16.738 1.00 65.56 587 GLY A CA 1
ATOM 4414 C C . GLY A 1 587 ? 5.049 18.133 15.833 1.00 65.56 587 GLY A C 1
ATOM 4415 O O . GLY A 1 587 ? 5.788 17.282 16.320 1.00 65.56 587 GLY A O 1
ATOM 4416 N N . GLY A 1 588 ? 5.091 18.489 14.546 1.00 75.81 588 GLY A N 1
ATOM 4417 C CA . GLY A 1 588 ? 6.156 18.049 13.651 1.00 75.81 588 GLY A CA 1
ATOM 4418 C C . GLY A 1 588 ? 7.539 18.376 14.222 1.00 75.81 588 GLY A C 1
ATOM 4419 O O . GLY A 1 588 ? 7.726 19.382 14.915 1.00 75.81 588 GLY A O 1
ATOM 4420 N N . LEU A 1 589 ? 8.507 17.508 13.939 1.00 75.94 589 LEU A N 1
ATOM 4421 C CA . LEU A 1 589 ? 9.889 17.661 14.377 1.00 75.94 589 LEU A CA 1
ATOM 4422 C C . LEU A 1 589 ? 10.819 17.743 13.174 1.00 75.94 589 LEU A C 1
ATOM 4424 O O . LEU A 1 589 ? 10.656 17.039 12.176 1.00 75.94 589 LEU A O 1
ATOM 4428 N N . ARG A 1 590 ? 11.841 18.579 13.313 1.00 78.19 590 ARG A N 1
ATOM 4429 C CA . ARG A 1 590 ? 12.906 18.763 12.342 1.00 78.19 590 ARG A CA 1
ATOM 4430 C C . ARG A 1 590 ? 14.249 18.455 12.986 1.00 78.19 590 ARG A C 1
ATOM 4432 O O . ARG A 1 590 ? 14.589 19.008 14.028 1.00 78.19 590 ARG A O 1
ATOM 4439 N N . LEU A 1 591 ? 15.012 17.578 12.351 1.00 76.25 591 LEU A N 1
ATOM 4440 C CA . LEU A 1 591 ? 16.376 17.245 12.723 1.00 76.25 591 LEU A CA 1
ATOM 4441 C C . LEU A 1 591 ? 17.342 18.263 12.112 1.00 76.25 591 LEU A C 1
ATOM 4443 O O . LEU A 1 591 ? 17.542 18.289 10.897 1.00 76.25 591 LEU A O 1
ATOM 4447 N N . ASP A 1 592 ? 17.968 19.065 12.965 1.00 73.81 592 ASP A N 1
ATOM 4448 C CA . ASP A 1 592 ? 18.978 20.045 12.584 1.00 73.81 592 ASP A CA 1
ATOM 4449 C C . ASP A 1 592 ? 20.366 19.542 12.988 1.00 73.81 592 ASP A C 1
ATOM 4451 O O . ASP A 1 592 ? 20.570 19.035 14.093 1.00 73.81 592 ASP A O 1
ATOM 4455 N N . ALA A 1 593 ? 21.351 19.704 12.105 1.00 69.81 593 ALA A N 1
ATOM 4456 C CA . ALA A 1 593 ? 22.729 19.316 12.386 1.00 69.81 593 ALA A CA 1
ATOM 4457 C C . ALA A 1 593 ? 23.735 20.404 11.985 1.00 69.81 593 ALA A C 1
ATOM 4459 O O . ALA A 1 593 ? 23.506 21.188 11.067 1.00 69.81 593 ALA A O 1
ATOM 4460 N N . ALA A 1 594 ? 24.873 20.444 12.673 1.00 68.19 594 ALA A N 1
ATOM 4461 C CA . ALA A 1 594 ? 26.034 21.237 12.286 1.00 68.19 594 ALA A CA 1
ATOM 4462 C C . ALA A 1 594 ? 27.218 20.309 12.036 1.00 68.19 594 ALA A C 1
ATOM 4464 O O . ALA A 1 594 ? 27.412 19.320 12.743 1.00 68.19 594 ALA A O 1
ATOM 4465 N N . VAL A 1 595 ? 28.030 20.655 11.047 1.00 66.69 595 VAL A N 1
ATOM 4466 C CA . VAL A 1 595 ? 29.229 19.926 10.655 1.00 66.69 595 VAL A CA 1
ATOM 4467 C C . VAL A 1 595 ? 30.454 20.829 10.704 1.00 66.69 595 VAL A C 1
ATOM 4469 O O . VAL A 1 595 ? 30.362 22.036 10.507 1.00 66.69 595 VAL A O 1
ATOM 4472 N N . GLN A 1 596 ? 31.618 20.245 10.936 1.00 67.31 596 GLN A N 1
ATOM 4473 C CA . GLN A 1 596 ? 32.906 20.921 10.875 1.00 67.31 596 GLN A CA 1
ATOM 4474 C C . GLN A 1 596 ? 33.866 20.091 10.032 1.00 67.31 596 GLN A C 1
ATOM 4476 O O . GLN A 1 596 ? 33.953 18.874 10.208 1.00 67.31 596 GLN A O 1
ATOM 4481 N N . VAL A 1 597 ? 34.584 20.730 9.111 1.00 67.94 597 VAL A N 1
ATOM 4482 C CA . VAL A 1 597 ? 35.573 20.059 8.269 1.00 67.94 597 VAL A CA 1
ATOM 4483 C C . VAL A 1 597 ? 36.915 20.079 8.993 1.00 67.94 597 VAL A C 1
ATOM 4485 O O . VAL A 1 597 ? 37.414 21.127 9.400 1.00 67.94 597 VAL A O 1
ATOM 4488 N N . ASP A 1 598 ? 37.547 18.917 9.142 1.00 69.44 598 ASP A N 1
ATOM 4489 C CA . ASP A 1 598 ? 38.910 18.858 9.656 1.00 69.44 598 ASP A CA 1
ATOM 4490 C C . ASP A 1 598 ? 39.890 19.291 8.563 1.00 69.44 598 ASP A C 1
ATOM 4492 O O . ASP A 1 598 ? 40.328 18.503 7.719 1.00 69.44 598 ASP A O 1
ATOM 4496 N N . HIS A 1 599 ? 40.279 20.562 8.605 1.00 70.38 599 HIS A N 1
ATOM 4497 C CA . HIS A 1 599 ? 41.243 21.141 7.676 1.00 70.38 599 HIS A CA 1
ATOM 4498 C C . HIS A 1 599 ? 42.620 20.452 7.691 1.00 70.38 599 HIS A C 1
ATOM 4500 O O . HIS A 1 599 ? 43.377 20.598 6.730 1.00 70.38 599 HIS A O 1
ATOM 4506 N N . SER A 1 600 ? 42.976 19.716 8.750 1.00 67.75 600 SER A N 1
ATOM 4507 C CA . SER A 1 600 ? 44.249 18.988 8.819 1.00 67.75 600 SER A CA 1
ATOM 4508 C C . SER A 1 600 ? 44.231 17.671 8.034 1.00 67.75 600 SER A C 1
ATOM 4510 O O . SER A 1 600 ? 45.281 17.206 7.591 1.00 67.75 600 SER A O 1
ATOM 4512 N N . SER A 1 601 ? 43.038 17.123 7.786 1.00 66.50 601 SER A N 1
ATOM 4513 C CA . SER A 1 601 ? 42.806 15.877 7.041 1.00 66.50 601 SER A CA 1
ATOM 4514 C C . SER A 1 601 ? 42.662 16.065 5.522 1.00 66.50 601 SER A C 1
ATOM 4516 O O . SER A 1 601 ? 42.455 15.096 4.789 1.00 66.50 601 SER A O 1
ATOM 4518 N N . LEU A 1 602 ? 42.764 17.310 5.039 1.00 66.94 602 LEU A N 1
ATOM 4519 C CA . LEU A 1 602 ? 42.631 17.652 3.625 1.00 66.94 602 LEU A CA 1
ATOM 4520 C C . LEU A 1 602 ? 43.683 16.922 2.780 1.00 66.94 602 LEU A C 1
ATOM 4522 O O . LEU A 1 602 ? 44.887 17.158 2.891 1.00 66.94 602 LEU A O 1
ATOM 4526 N N . SER A 1 603 ? 43.204 16.072 1.882 1.00 64.94 603 SER A N 1
ATOM 4527 C CA . SER A 1 603 ? 43.998 15.347 0.899 1.00 64.94 603 SER A CA 1
ATOM 4528 C C . SER A 1 603 ? 43.620 15.797 -0.504 1.00 64.94 603 SER A C 1
ATOM 4530 O O . SER A 1 603 ? 42.457 16.079 -0.790 1.00 64.94 603 SER A O 1
ATOM 4532 N N . LEU A 1 604 ? 44.616 15.882 -1.384 1.00 63.16 604 LEU A N 1
ATOM 4533 C CA . LEU A 1 604 ? 44.420 16.284 -2.768 1.00 63.16 604 LEU A CA 1
ATOM 4534 C C . LEU A 1 604 ? 45.157 15.346 -3.708 1.00 63.16 604 LEU A C 1
ATOM 4536 O O . LEU A 1 604 ? 46.345 15.066 -3.539 1.00 63.16 604 LEU A O 1
ATOM 4540 N N . LYS A 1 605 ? 44.454 14.941 -4.757 1.00 62.75 605 LYS A N 1
ATOM 4541 C CA . LYS A 1 605 ? 44.998 14.184 -5.870 1.00 62.75 605 LYS A CA 1
ATOM 4542 C C . LYS A 1 605 ? 44.559 14.821 -7.180 1.00 62.75 605 LYS A C 1
ATOM 4544 O O . LYS A 1 605 ? 43.380 15.058 -7.406 1.00 62.75 605 LYS A O 1
ATOM 4549 N N . VAL A 1 606 ? 45.510 15.099 -8.065 1.00 62.50 606 VAL A N 1
ATOM 4550 C CA . VAL A 1 606 ? 45.188 15.544 -9.427 1.00 62.50 606 VAL A CA 1
ATOM 4551 C C . VAL A 1 606 ? 44.712 14.325 -10.216 1.00 62.50 606 VAL A C 1
ATOM 4553 O O . VAL A 1 606 ? 45.427 13.325 -10.292 1.00 62.50 606 VAL A O 1
ATOM 4556 N N . VAL A 1 607 ? 43.496 14.396 -10.752 1.00 63.16 607 VAL A N 1
ATOM 4557 C CA . VAL A 1 607 ? 42.869 13.318 -11.529 1.00 63.16 607 VAL A CA 1
ATOM 4558 C C . VAL A 1 607 ? 43.232 13.453 -13.003 1.00 63.16 607 VAL A C 1
ATOM 4560 O O . VAL A 1 607 ? 43.646 12.473 -13.616 1.00 63.16 607 VAL A O 1
ATOM 4563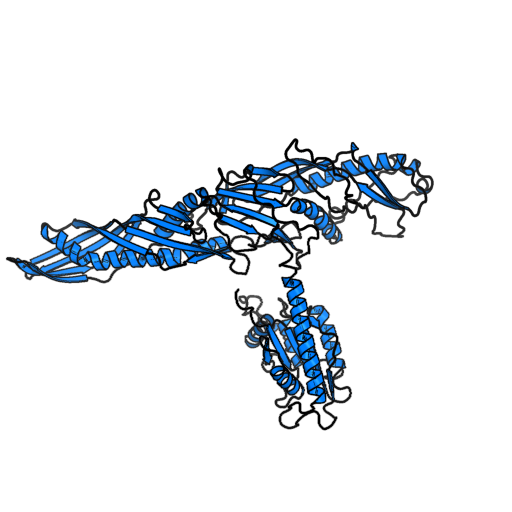 N N . ASP A 1 608 ? 43.123 14.666 -13.544 1.00 57.00 608 ASP A N 1
ATOM 4564 C CA . ASP A 1 608 ? 43.530 14.998 -14.911 1.00 57.00 608 ASP A CA 1
ATOM 4565 C C . ASP A 1 608 ? 44.033 16.451 -14.987 1.00 57.00 608 ASP A C 1
ATOM 4567 O O . ASP A 1 608 ? 43.675 17.281 -14.152 1.00 57.00 608 ASP A O 1
ATOM 4571 N N . SER A 1 609 ? 44.892 16.774 -15.954 1.00 62.44 609 SER A N 1
ATOM 4572 C CA . SER A 1 609 ? 45.392 18.139 -16.172 1.00 62.44 609 SER A CA 1
ATOM 4573 C C . SER A 1 609 ? 45.756 18.385 -17.633 1.00 62.44 609 SER A C 1
ATOM 4575 O O . SER A 1 609 ? 46.680 17.781 -18.177 1.00 62.44 609 SER A O 1
ATOM 4577 N N . GLN A 1 610 ? 45.088 19.362 -18.242 1.00 59.19 610 GLN A N 1
ATOM 4578 C CA . GLN A 1 610 ? 45.331 19.843 -19.605 1.00 59.19 610 GLN A CA 1
ATOM 4579 C C . GLN A 1 610 ? 46.369 20.982 -19.653 1.00 59.19 610 GLN A C 1
ATOM 4581 O O . GLN A 1 610 ? 46.741 21.445 -20.732 1.00 59.19 610 GLN A O 1
ATOM 4586 N N . ILE A 1 611 ? 46.855 21.438 -18.490 1.00 59.88 611 ILE A N 1
ATOM 4587 C CA . ILE A 1 611 ? 47.810 22.553 -18.342 1.00 59.88 611 ILE A CA 1
ATOM 4588 C C . ILE A 1 611 ? 49.206 22.110 -17.871 1.00 59.88 611 ILE A C 1
ATOM 4590 O O . ILE A 1 611 ? 50.070 22.947 -17.611 1.00 59.88 611 ILE A O 1
ATOM 4594 N N . GLY A 1 612 ? 49.455 20.800 -17.788 1.00 60.06 612 GLY A N 1
ATOM 4595 C CA . GLY A 1 612 ? 50.732 20.233 -17.347 1.00 60.06 612 GLY A CA 1
ATOM 4596 C C . GLY A 1 612 ? 50.811 19.996 -15.834 1.00 60.06 612 GLY A C 1
ATOM 4597 O O . GLY A 1 612 ? 49.791 19.891 -15.152 1.00 60.06 612 GLY A O 1
ATOM 4598 N N . HIS A 1 613 ? 52.032 19.848 -15.308 1.00 62.31 613 HIS A N 1
ATOM 4599 C CA . HIS A 1 613 ? 52.263 19.499 -13.902 1.00 62.31 613 HIS A CA 1
ATOM 4600 C C . HIS A 1 613 ? 51.835 20.637 -12.968 1.00 62.31 613 HIS A C 1
ATOM 4602 O O . HIS A 1 613 ? 52.432 21.713 -12.991 1.00 62.31 613 HIS A O 1
ATOM 4608 N N . ILE A 1 614 ? 50.870 20.368 -12.089 1.00 62.09 614 ILE A N 1
ATOM 4609 C CA . ILE A 1 614 ? 50.394 21.337 -11.099 1.00 62.09 614 ILE A CA 1
ATOM 4610 C C . ILE A 1 614 ? 51.152 21.126 -9.785 1.00 62.09 614 ILE A C 1
ATOM 4612 O O . ILE A 1 614 ? 51.157 20.035 -9.217 1.00 62.09 614 ILE A O 1
ATOM 4616 N N . GLY A 1 615 ? 51.860 22.158 -9.325 1.00 57.00 615 GLY A N 1
ATOM 4617 C CA . GLY A 1 615 ? 52.639 22.105 -8.081 1.00 57.00 615 GLY A CA 1
ATOM 4618 C C . GLY A 1 615 ? 51.754 22.024 -6.817 1.00 57.00 615 GLY A C 1
ATOM 4619 O O . GLY A 1 615 ? 50.809 22.804 -6.705 1.00 57.00 615 GLY A O 1
ATOM 4620 N N . PRO A 1 616 ? 52.069 21.159 -5.830 1.00 54.09 616 PRO A N 1
ATOM 4621 C CA . PRO A 1 616 ? 51.191 20.879 -4.683 1.00 54.09 616 PRO A CA 1
ATOM 4622 C C . PRO A 1 616 ? 50.995 22.064 -3.718 1.00 54.09 616 PRO A C 1
ATOM 4624 O O . PRO A 1 616 ? 49.925 22.212 -3.136 1.00 54.09 616 PRO A O 1
ATOM 4627 N N . ILE A 1 617 ? 51.994 22.944 -3.581 1.00 54.38 617 ILE A N 1
ATOM 4628 C CA . ILE A 1 617 ? 52.007 24.017 -2.568 1.00 54.38 617 ILE A CA 1
ATOM 4629 C C . ILE A 1 617 ? 50.977 25.125 -2.868 1.00 54.38 617 ILE A C 1
ATOM 4631 O O . ILE A 1 617 ? 50.347 25.643 -1.951 1.00 54.38 617 ILE A O 1
ATOM 4635 N N . GLY A 1 618 ? 50.774 25.479 -4.142 1.00 53.78 618 GLY A N 1
ATOM 4636 C CA . GLY A 1 618 ? 49.834 26.540 -4.540 1.00 53.78 618 GLY A CA 1
ATOM 4637 C C . GLY A 1 618 ? 48.365 26.115 -4.494 1.00 53.78 618 GLY A C 1
ATOM 4638 O O . GLY A 1 618 ? 47.494 26.919 -4.174 1.00 53.78 618 GLY A O 1
ATOM 4639 N N . LEU A 1 619 ? 48.097 24.834 -4.760 1.00 56.44 619 LEU A N 1
ATOM 4640 C CA . LEU A 1 619 ? 46.770 24.234 -4.621 1.00 56.44 619 LEU A CA 1
ATOM 4641 C C . LEU A 1 619 ? 46.336 24.180 -3.153 1.00 56.44 619 LEU A C 1
ATOM 4643 O O . LEU A 1 619 ? 45.192 24.490 -2.846 1.00 56.44 619 LEU A O 1
ATOM 4647 N N . GLN A 1 620 ? 47.248 23.849 -2.238 1.00 58.41 620 GLN A N 1
ATOM 4648 C CA . GLN A 1 620 ? 46.917 23.613 -0.831 1.00 58.41 620 GLN A CA 1
ATOM 4649 C C . GLN A 1 620 ? 46.280 24.828 -0.129 1.00 58.41 620 GLN A C 1
ATOM 4651 O O . GLN A 1 620 ? 45.318 24.659 0.616 1.00 58.41 620 GLN A O 1
ATOM 4656 N N . LEU A 1 621 ? 46.747 26.052 -0.409 1.00 57.91 621 LEU A N 1
ATOM 4657 C CA . LEU A 1 621 ? 46.178 27.278 0.173 1.00 57.91 621 LEU A CA 1
ATOM 4658 C C . LEU A 1 621 ? 44.788 27.608 -0.405 1.00 57.91 621 LEU A C 1
ATOM 4660 O O . LEU A 1 621 ? 43.868 27.945 0.339 1.00 57.91 621 LEU A O 1
ATOM 4664 N N . GLY A 1 622 ? 44.614 27.457 -1.725 1.00 55.09 622 GLY A N 1
ATOM 4665 C CA 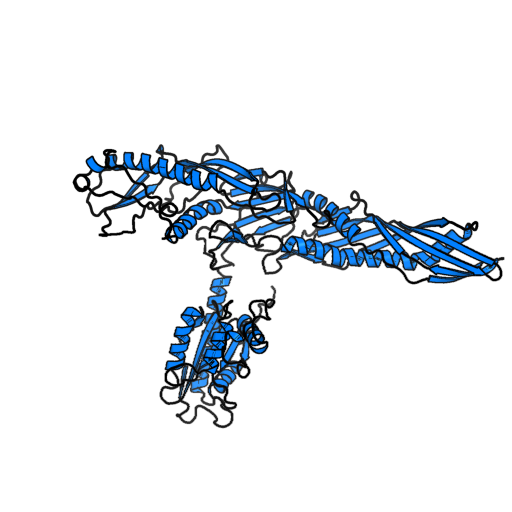. GLY A 1 622 ? 43.312 27.627 -2.382 1.00 55.09 622 GLY A CA 1
ATOM 4666 C C . GLY A 1 622 ? 42.282 26.596 -1.911 1.00 55.09 622 GLY A C 1
ATOM 4667 O O . GLY A 1 622 ? 41.103 26.912 -1.774 1.00 55.09 622 GLY A O 1
ATOM 4668 N N . LEU A 1 623 ? 42.735 25.387 -1.575 1.00 61.03 623 LEU A N 1
ATOM 4669 C CA . LEU A 1 623 ? 41.884 24.343 -1.017 1.00 61.03 623 LEU A CA 1
ATOM 4670 C C . LEU A 1 623 ? 41.461 24.578 0.425 1.00 61.03 623 LEU A C 1
ATOM 4672 O O . LEU A 1 623 ? 40.336 24.237 0.763 1.00 61.03 623 LEU A O 1
ATOM 4676 N N . GLN A 1 624 ? 42.315 25.149 1.273 1.00 63.09 624 GLN A N 1
ATOM 4677 C CA . GLN A 1 624 ? 41.910 25.497 2.639 1.00 63.09 624 GLN A CA 1
ATOM 4678 C C . GLN A 1 624 ? 40.784 26.540 2.637 1.00 63.09 624 GLN A C 1
ATOM 4680 O O . GLN A 1 624 ? 39.824 26.409 3.394 1.00 63.09 624 GLN A O 1
ATOM 4685 N N . LEU A 1 625 ? 40.856 27.522 1.731 1.00 58.28 625 LEU A N 1
ATOM 4686 C CA . LEU A 1 625 ? 39.785 28.499 1.516 1.00 58.28 625 LEU A CA 1
ATOM 4687 C C . LEU A 1 625 ? 38.518 27.847 0.940 1.00 58.28 625 LEU A C 1
ATOM 4689 O O . LEU A 1 625 ? 37.417 28.133 1.406 1.00 58.28 625 LEU A O 1
ATOM 4693 N N . ALA A 1 626 ? 38.667 26.930 -0.023 1.00 54.72 626 ALA A N 1
ATOM 4694 C CA . ALA A 1 626 ? 37.541 26.174 -0.569 1.00 54.72 626 ALA A CA 1
ATOM 4695 C C . ALA A 1 626 ? 36.873 25.283 0.491 1.00 54.72 626 ALA A C 1
ATOM 4697 O O . ALA A 1 626 ? 35.651 25.238 0.559 1.00 54.72 626 ALA A O 1
ATOM 4698 N N . ALA A 1 627 ? 37.649 24.623 1.354 1.00 61.41 627 ALA A N 1
ATOM 4699 C CA . ALA A 1 627 ? 37.142 23.781 2.433 1.00 61.41 627 ALA A CA 1
ATOM 4700 C C . ALA A 1 627 ? 36.318 24.584 3.449 1.00 61.41 627 ALA A C 1
ATOM 4702 O O . ALA A 1 627 ? 35.236 24.146 3.823 1.00 61.41 627 ALA A O 1
ATOM 4703 N N . ALA A 1 628 ? 36.777 25.780 3.833 1.00 63.22 628 ALA A N 1
ATOM 4704 C CA . ALA A 1 628 ? 36.025 26.669 4.722 1.00 63.22 628 ALA A CA 1
ATOM 4705 C C . ALA A 1 628 ? 34.699 27.142 4.095 1.00 63.22 628 ALA A C 1
ATOM 4707 O O . ALA A 1 628 ? 33.678 27.227 4.775 1.00 63.22 628 ALA A O 1
ATOM 4708 N N . ALA A 1 629 ? 34.688 27.413 2.787 1.00 57.12 629 ALA A N 1
ATOM 4709 C CA . ALA A 1 629 ? 33.465 27.765 2.069 1.00 57.12 629 ALA A CA 1
ATOM 4710 C C . ALA A 1 629 ? 32.503 26.573 1.913 1.00 57.12 629 ALA A C 1
ATOM 4712 O O . ALA A 1 629 ? 31.291 26.745 2.037 1.00 57.12 629 ALA A O 1
ATOM 4713 N N . ILE A 1 630 ? 33.033 25.367 1.676 1.00 58.72 630 ILE A N 1
ATOM 4714 C CA . ILE A 1 630 ? 32.253 24.122 1.641 1.00 58.72 630 ILE A CA 1
ATOM 4715 C C . ILE A 1 630 ? 31.616 23.871 3.010 1.00 58.72 630 ILE A C 1
ATOM 4717 O O . ILE A 1 630 ? 30.415 23.632 3.069 1.00 58.72 630 ILE A O 1
ATOM 4721 N N . GLU A 1 631 ? 32.377 23.993 4.100 1.00 62.66 631 GLU A N 1
ATOM 4722 C CA . GLU A 1 631 ? 31.863 23.865 5.468 1.00 62.66 631 GLU A CA 1
ATOM 4723 C C . GLU A 1 631 ? 30.736 24.865 5.748 1.00 62.66 631 GLU A C 1
ATOM 4725 O O . GLU A 1 631 ? 29.662 24.478 6.210 1.00 62.66 631 GLU A O 1
ATOM 4730 N N . ALA A 1 632 ? 30.953 26.146 5.429 1.00 62.00 632 ALA A N 1
ATOM 4731 C CA . ALA A 1 632 ? 29.949 27.188 5.617 1.00 62.00 632 ALA A CA 1
ATOM 4732 C C . ALA A 1 632 ? 28.660 26.876 4.844 1.00 62.00 632 ALA A C 1
ATOM 4734 O O . ALA A 1 632 ? 27.567 27.038 5.381 1.00 62.00 632 ALA A O 1
ATOM 4735 N N . GLN A 1 633 ? 28.773 26.373 3.613 1.00 58.62 633 GLN A N 1
ATOM 4736 C CA . GLN A 1 633 ? 27.613 26.037 2.796 1.00 58.62 633 GLN A CA 1
ATOM 4737 C C . GLN A 1 633 ? 26.901 24.763 3.267 1.00 58.62 633 GLN A C 1
ATOM 4739 O O . GLN A 1 633 ? 25.672 24.736 3.284 1.00 58.62 633 GLN A O 1
ATOM 4744 N N . MET A 1 634 ? 27.644 23.731 3.685 1.00 59.56 634 MET A N 1
ATOM 4745 C CA . MET A 1 634 ? 27.065 22.531 4.299 1.00 59.56 634 MET A CA 1
ATOM 4746 C C . MET A 1 634 ? 26.261 22.914 5.541 1.00 59.56 634 MET A C 1
ATOM 4748 O O . MET A 1 634 ? 25.097 22.546 5.651 1.00 59.56 634 MET A O 1
ATOM 4752 N N . ASN A 1 635 ? 26.837 23.730 6.424 1.00 64.00 635 ASN A N 1
ATOM 4753 C CA . ASN A 1 635 ? 26.140 24.240 7.599 1.00 64.00 635 ASN A CA 1
ATOM 4754 C C . ASN A 1 635 ? 24.938 25.113 7.241 1.00 64.00 635 ASN A C 1
ATOM 4756 O O . ASN A 1 635 ? 23.903 24.982 7.877 1.00 64.00 635 ASN A O 1
ATOM 4760 N N . LEU A 1 636 ? 25.022 25.969 6.219 1.00 62.84 636 LEU A N 1
ATOM 4761 C CA . LEU A 1 636 ? 23.876 26.771 5.783 1.00 62.84 636 LEU A CA 1
ATOM 4762 C C . LEU A 1 636 ? 22.712 25.904 5.295 1.00 62.84 636 LEU A C 1
ATOM 4764 O O . LEU A 1 636 ? 21.569 26.207 5.617 1.00 62.84 636 LEU A O 1
ATOM 4768 N N . VAL A 1 637 ? 22.980 24.839 4.540 1.00 55.09 637 VAL A N 1
ATOM 4769 C CA . VAL A 1 637 ? 21.927 23.939 4.046 1.00 55.09 637 VAL A CA 1
ATOM 4770 C C . VAL A 1 637 ? 21.351 23.098 5.183 1.00 55.09 637 VAL A C 1
ATOM 4772 O O . VAL A 1 637 ? 20.135 23.010 5.314 1.00 55.09 637 VAL A O 1
ATOM 4775 N N . ILE A 1 638 ? 22.200 22.521 6.034 1.00 59.78 638 ILE A N 1
ATOM 4776 C CA . ILE A 1 638 ? 21.752 21.626 7.105 1.00 59.78 638 ILE A CA 1
ATOM 4777 C C . ILE A 1 638 ? 21.050 22.413 8.231 1.00 59.78 638 ILE A C 1
ATOM 4779 O O . ILE A 1 638 ? 19.989 21.995 8.683 1.00 59.78 638 ILE A O 1
ATOM 4783 N N . LEU A 1 639 ? 21.577 23.574 8.649 1.00 58.00 639 LEU A N 1
ATOM 4784 C CA . LEU A 1 639 ? 21.031 24.362 9.768 1.00 58.00 639 LEU A CA 1
ATOM 4785 C C . LEU A 1 639 ? 19.836 25.241 9.398 1.00 58.00 639 LEU A C 1
ATOM 4787 O O . LEU A 1 639 ? 19.001 25.520 10.256 1.00 58.00 639 LEU A O 1
ATOM 4791 N N . ARG A 1 640 ? 19.757 25.753 8.161 1.00 56.00 640 ARG A N 1
ATOM 4792 C CA . ARG A 1 640 ? 18.625 26.612 7.770 1.00 56.00 640 ARG A CA 1
ATOM 4793 C C . ARG A 1 640 ? 17.346 25.796 7.613 1.00 56.00 640 ARG A C 1
ATOM 4795 O O . ARG A 1 640 ? 16.263 26.281 7.934 1.00 56.00 640 ARG A O 1
ATOM 4802 N N . ASP A 1 641 ? 17.490 24.587 7.086 1.00 54.03 641 ASP A N 1
ATOM 4803 C CA . ASP A 1 641 ? 16.402 23.895 6.416 1.00 54.03 641 ASP A CA 1
ATOM 4804 C C . ASP A 1 641 ? 16.084 22.505 6.984 1.00 54.03 641 ASP A C 1
ATOM 4806 O O . ASP A 1 641 ? 14.939 22.087 6.816 1.00 54.03 641 ASP A O 1
ATOM 4810 N N . GLY A 1 642 ? 17.026 21.864 7.696 1.00 63.06 642 GLY A N 1
ATOM 4811 C CA . GLY A 1 642 ? 16.839 20.631 8.474 1.00 63.06 642 GLY A CA 1
ATOM 4812 C C . GLY A 1 642 ? 16.274 19.424 7.710 1.00 63.06 642 GLY A C 1
ATOM 4813 O O . GLY A 1 642 ? 15.956 19.492 6.523 1.00 63.06 642 GLY A O 1
ATOM 4814 N N . PHE A 1 643 ? 16.153 18.287 8.393 1.00 70.06 643 PHE A N 1
ATOM 4815 C CA . PHE A 1 643 ? 15.466 17.095 7.885 1.00 70.06 643 PHE A CA 1
ATOM 4816 C C . PHE A 1 643 ? 14.125 16.920 8.606 1.00 70.06 643 PHE A C 1
ATOM 4818 O O . PHE A 1 643 ? 14.096 16.849 9.832 1.00 70.06 643 PHE A O 1
ATOM 4825 N N . LEU A 1 644 ? 13.015 16.871 7.864 1.00 72.94 644 LEU A N 1
ATOM 4826 C CA . LEU A 1 644 ? 11.683 16.692 8.449 1.00 72.94 644 LEU A CA 1
ATOM 4827 C C . LEU A 1 644 ? 11.487 15.235 8.864 1.00 72.94 644 LEU A C 1
ATOM 4829 O O . LEU A 1 644 ? 11.619 14.328 8.043 1.00 72.94 644 LEU A O 1
ATOM 4833 N N . LEU A 1 645 ? 11.167 15.014 10.138 1.00 74.00 645 LEU A N 1
ATOM 4834 C CA . LEU A 1 645 ? 10.755 13.697 10.598 1.00 74.00 645 LEU A CA 1
ATOM 4835 C C . LEU A 1 645 ? 9.324 13.397 10.123 1.00 74.00 645 LEU A C 1
ATOM 4837 O O . LEU A 1 645 ? 8.534 14.327 9.928 1.00 74.00 645 LEU A O 1
ATOM 4841 N N . PRO A 1 646 ? 8.980 12.110 9.929 1.00 73.62 646 PRO A N 1
ATOM 4842 C CA . PRO A 1 646 ? 7.634 11.703 9.555 1.00 73.62 646 PRO A CA 1
ATOM 4843 C C . PRO A 1 646 ? 6.597 12.318 10.487 1.00 73.62 646 PRO A C 1
ATOM 4845 O O . PRO A 1 646 ? 6.709 12.198 11.707 1.00 73.62 646 PRO A O 1
ATOM 4848 N N . CYS A 1 647 ? 5.589 12.971 9.913 1.00 73.62 647 CYS A N 1
ATOM 4849 C CA . CYS A 1 647 ? 4.536 13.596 10.695 1.00 73.62 647 CYS A CA 1
ATOM 4850 C C . CYS A 1 647 ? 3.191 12.929 10.439 1.00 73.62 647 CYS A C 1
ATOM 4852 O O . CYS A 1 647 ? 2.793 12.742 9.289 1.00 73.62 647 CYS A O 1
ATOM 4854 N N . ALA A 1 648 ? 2.487 12.603 11.519 1.00 75.88 648 ALA A N 1
ATOM 4855 C CA . ALA A 1 648 ? 1.183 11.971 11.479 1.00 75.88 648 ALA A CA 1
ATOM 4856 C C . ALA A 1 648 ? 0.152 12.876 12.175 1.00 75.88 648 ALA A C 1
ATOM 4858 O O . ALA A 1 648 ? 0.341 13.214 13.341 1.00 75.88 648 ALA A O 1
ATOM 4859 N N . PRO A 1 649 ? -0.956 13.259 11.518 1.00 75.06 649 PRO A N 1
ATOM 4860 C CA . PRO A 1 649 ? -1.904 14.241 12.057 1.00 75.06 649 PRO A CA 1
ATOM 4861 C C . PRO A 1 649 ? -2.485 13.914 13.442 1.00 75.06 649 PRO A C 1
ATOM 4863 O O . PRO A 1 649 ? -2.845 14.826 14.184 1.00 75.06 649 PRO A O 1
ATOM 4866 N N . HIS A 1 650 ? -2.593 12.626 13.779 1.00 78.88 650 HIS A N 1
ATOM 4867 C CA . HIS A 1 650 ? -3.176 12.145 15.036 1.00 78.88 650 HIS A CA 1
ATOM 4868 C C . HIS A 1 650 ? -2.154 11.854 16.138 1.00 78.88 650 HIS A C 1
ATOM 4870 O O . HIS A 1 650 ? -2.560 11.559 17.262 1.00 78.88 650 HIS A O 1
ATOM 4876 N N . PHE A 1 651 ? -0.856 11.928 15.840 1.00 81.25 651 PHE A N 1
ATOM 4877 C CA . PHE A 1 651 ? 0.203 11.569 16.776 1.00 81.25 651 PHE A CA 1
ATOM 4878 C C . PHE A 1 651 ? 1.197 12.709 16.898 1.00 81.25 651 PHE A C 1
ATOM 4880 O O . PHE A 1 651 ? 1.798 13.142 15.917 1.00 81.25 651 PHE A O 1
ATOM 4887 N N . ARG A 1 652 ? 1.404 13.166 18.128 1.00 83.56 652 ARG A N 1
ATOM 4888 C CA . ARG A 1 652 ? 2.417 14.161 18.437 1.00 83.56 652 ARG A CA 1
ATOM 4889 C C . ARG A 1 652 ? 3.579 13.497 19.166 1.00 83.56 652 ARG A C 1
ATOM 4891 O O . ARG A 1 652 ? 3.346 12.909 20.221 1.00 83.56 652 ARG A O 1
ATOM 4898 N N . PRO A 1 653 ? 4.813 13.624 18.669 1.00 82.88 653 PRO A N 1
ATOM 4899 C CA . PRO A 1 653 ? 5.979 13.168 19.407 1.00 82.88 653 PRO A CA 1
ATOM 4900 C C . PRO A 1 653 ? 6.176 13.998 20.687 1.00 82.88 653 PRO A C 1
ATOM 4902 O O . PRO A 1 653 ? 6.041 15.227 20.689 1.00 82.88 653 PRO A O 1
ATOM 4905 N N . ALA A 1 654 ? 6.513 13.314 21.775 1.00 82.62 654 ALA A N 1
ATOM 4906 C CA . ALA A 1 654 ? 6.820 13.864 23.091 1.00 82.62 654 ALA A CA 1
ATOM 4907 C C . ALA A 1 654 ? 8.127 13.248 23.621 1.00 82.62 654 ALA A C 1
ATOM 4909 O O . ALA A 1 654 ? 8.532 12.171 23.189 1.00 82.62 654 ALA A O 1
ATOM 4910 N N . ASN A 1 655 ? 8.832 13.965 24.508 1.00 84.06 655 ASN A N 1
ATOM 4911 C CA . ASN A 1 655 ? 10.089 13.525 25.144 1.00 84.06 655 ASN A CA 1
ATOM 4912 C C . ASN A 1 655 ? 11.097 12.850 24.195 1.00 84.06 655 ASN A C 1
ATOM 4914 O O . ASN A 1 655 ? 11.718 11.852 24.541 1.00 84.06 655 ASN A O 1
ATOM 4918 N N . THR A 1 656 ? 11.251 13.370 22.978 1.00 82.50 656 THR A N 1
ATOM 4919 C CA . THR A 1 656 ? 12.080 12.706 21.970 1.00 82.50 656 THR A CA 1
ATOM 4920 C C . THR A 1 656 ? 13.565 12.932 22.239 1.00 82.50 656 THR A C 1
ATOM 4922 O O . THR A 1 656 ? 14.006 14.077 22.374 1.00 82.50 656 THR A O 1
ATOM 4925 N N . SER A 1 657 ? 14.339 11.850 22.281 1.00 81.50 657 SER A N 1
ATOM 4926 C CA . SER A 1 657 ? 15.793 11.860 22.429 1.00 81.50 657 SER A CA 1
ATOM 4927 C C . SER A 1 657 ? 16.476 11.331 21.164 1.00 81.50 657 SER A C 1
ATOM 4929 O O . SER A 1 657 ? 15.906 10.569 20.379 1.00 81.50 657 SER A O 1
ATOM 4931 N N . LEU A 1 658 ? 17.718 11.770 20.955 1.00 78.06 658 LEU A N 1
ATOM 4932 C CA . LEU A 1 658 ? 18.568 11.315 19.860 1.00 78.06 658 LEU A CA 1
ATOM 4933 C C . LEU A 1 658 ? 19.879 10.779 20.413 1.00 78.06 658 LEU A C 1
ATOM 4935 O O . LEU A 1 658 ? 20.566 11.464 21.175 1.00 78.06 658 LEU A O 1
ATOM 4939 N N . HIS A 1 659 ? 20.264 9.598 19.947 1.00 73.44 659 HIS A N 1
ATOM 4940 C CA . HIS A 1 659 ? 21.528 8.964 20.290 1.00 73.44 659 HIS A CA 1
ATOM 4941 C C . HIS A 1 659 ? 22.250 8.528 19.015 1.00 73.44 659 HIS A C 1
ATOM 4943 O O . HIS A 1 659 ? 21.646 7.995 18.089 1.00 73.44 659 HIS A O 1
ATOM 4949 N N . LEU A 1 660 ? 23.559 8.769 18.946 1.00 69.56 660 LEU A N 1
ATOM 4950 C CA . LEU A 1 660 ? 24.394 8.285 17.849 1.00 69.56 660 LEU A CA 1
ATOM 4951 C C . LEU A 1 660 ? 25.131 7.028 18.300 1.00 69.56 660 LEU A C 1
ATOM 4953 O O . LEU A 1 660 ? 25.916 7.065 19.246 1.00 69.56 660 LEU A O 1
ATOM 4957 N N . GLU A 1 661 ? 24.912 5.937 17.581 1.00 64.75 661 GLU A N 1
ATOM 4958 C CA . GLU A 1 661 ? 25.612 4.666 17.752 1.00 64.75 661 GLU A CA 1
ATOM 4959 C C . GLU A 1 661 ? 26.472 4.364 16.519 1.00 64.75 661 GLU A C 1
ATOM 4961 O O . GLU A 1 661 ? 26.340 5.036 15.490 1.00 64.75 661 GLU A O 1
ATOM 4966 N N . PRO A 1 662 ? 27.394 3.385 16.567 1.00 59.34 662 PRO A N 1
ATOM 4967 C CA . PRO A 1 662 ? 28.298 3.153 15.457 1.00 59.34 662 PRO A CA 1
ATOM 4968 C C . PRO A 1 662 ? 27.566 2.755 14.178 1.00 59.34 662 PRO A C 1
ATOM 4970 O O . PRO A 1 662 ? 27.080 1.642 14.062 1.00 59.34 662 PRO A O 1
ATOM 4973 N N . GLY A 1 663 ? 27.504 3.668 13.208 1.00 57.19 663 GLY A N 1
ATOM 4974 C CA . GLY A 1 663 ? 26.760 3.471 11.961 1.00 57.19 663 GLY A CA 1
ATOM 4975 C C . GLY A 1 663 ? 25.252 3.738 12.037 1.00 57.19 663 GLY A C 1
ATOM 4976 O O . GLY A 1 663 ? 24.594 3.595 11.005 1.00 57.19 663 GLY A O 1
ATOM 4977 N N . HIS A 1 664 ? 24.703 4.175 13.180 1.00 67.38 664 HIS A N 1
ATOM 4978 C CA . HIS A 1 664 ? 23.252 4.311 13.381 1.00 67.38 664 HIS A CA 1
ATOM 4979 C C . HIS A 1 664 ? 22.859 5.591 14.135 1.00 67.38 664 HIS A C 1
ATOM 4981 O O . HIS A 1 664 ? 23.569 6.053 15.027 1.00 67.38 664 HIS A O 1
ATOM 4987 N N . LEU A 1 665 ? 21.714 6.164 13.769 1.00 75.38 665 LEU A N 1
ATOM 4988 C CA . LEU A 1 665 ? 21.014 7.189 14.534 1.00 75.38 665 LEU A CA 1
ATOM 4989 C C . LEU A 1 665 ? 19.829 6.523 15.229 1.00 75.38 665 LEU A C 1
ATOM 4991 O O . LEU A 1 665 ? 18.950 5.984 14.565 1.00 75.38 665 LEU A O 1
ATOM 4995 N N . VAL A 1 666 ? 19.814 6.565 16.551 1.00 79.56 666 VAL A N 1
ATOM 4996 C CA . VAL A 1 666 ? 18.720 6.057 17.371 1.00 79.56 666 VAL A CA 1
ATOM 4997 C C . VAL A 1 666 ? 17.829 7.228 17.765 1.00 79.56 666 VAL A C 1
ATOM 4999 O O . VAL A 1 666 ? 18.312 8.238 18.282 1.00 79.56 666 VAL A O 1
ATOM 5002 N N . ILE A 1 667 ? 16.533 7.079 17.518 1.00 83.25 667 ILE A N 1
ATOM 5003 C CA . ILE A 1 667 ? 15.491 8.025 17.909 1.00 83.25 667 ILE A CA 1
ATOM 5004 C C . ILE A 1 667 ? 14.583 7.312 18.900 1.00 83.25 667 ILE A C 1
ATOM 5006 O O . ILE A 1 667 ? 13.958 6.317 18.535 1.00 83.25 667 ILE A O 1
ATOM 5010 N N . GLN A 1 668 ? 14.500 7.817 20.128 1.00 87.06 668 GLN A N 1
ATOM 5011 C CA . GLN A 1 668 ? 13.542 7.332 21.122 1.00 87.06 668 GLN A CA 1
ATOM 5012 C C . GLN A 1 668 ? 12.483 8.403 21.328 1.00 87.06 668 GLN A C 1
ATOM 5014 O O . GLN A 1 668 ? 12.800 9.593 21.369 1.00 87.06 668 GLN A O 1
ATOM 5019 N N . THR A 1 669 ? 11.217 8.007 21.373 1.00 87.00 669 THR A N 1
ATOM 5020 C CA . THR A 1 669 ? 10.109 8.959 21.393 1.00 87.00 669 THR A CA 1
ATOM 5021 C C . THR A 1 669 ? 8.907 8.400 22.138 1.00 87.00 669 THR A C 1
ATOM 5023 O O . THR A 1 669 ? 8.551 7.224 21.992 1.00 87.00 669 THR A O 1
ATOM 5026 N N . ASP A 1 670 ? 8.277 9.276 22.916 1.00 88.56 670 ASP A N 1
ATOM 5027 C CA . ASP A 1 670 ? 6.929 9.083 23.431 1.00 88.56 670 ASP A CA 1
ATOM 5028 C C . ASP A 1 670 ? 5.932 9.689 22.442 1.00 88.56 670 ASP A C 1
ATOM 5030 O O . ASP A 1 670 ? 6.283 10.527 21.609 1.00 88.56 670 ASP A O 1
ATOM 5034 N N . ILE A 1 671 ? 4.665 9.296 22.536 1.00 85.81 671 ILE A N 1
ATOM 5035 C CA . ILE A 1 671 ? 3.615 9.806 21.655 1.00 85.81 671 ILE A CA 1
ATOM 5036 C C . ILE A 1 671 ? 2.393 10.253 22.449 1.00 85.81 671 ILE A C 1
ATOM 5038 O O . ILE A 1 671 ? 1.962 9.599 23.394 1.00 85.81 671 ILE A O 1
ATOM 5042 N N . GLU A 1 672 ? 1.803 11.360 22.018 1.00 84.94 672 GLU A N 1
ATOM 5043 C CA . GLU A 1 672 ? 0.491 11.818 22.455 1.00 84.94 672 GLU A CA 1
ATOM 5044 C C . GLU A 1 672 ? -0.508 11.640 21.307 1.00 84.94 672 GLU A C 1
ATOM 5046 O O . GLU A 1 672 ? -0.297 12.144 20.200 1.00 84.94 672 GLU A O 1
ATOM 5051 N N . TYR A 1 673 ? -1.607 10.933 21.567 1.00 83.25 673 TYR A N 1
ATOM 5052 C CA . TYR A 1 673 ? -2.676 10.711 20.600 1.00 83.25 673 TYR A CA 1
ATOM 5053 C C . TYR A 1 673 ? -3.765 11.790 20.698 1.00 83.25 673 TYR A C 1
ATOM 5055 O O . TYR A 1 673 ? -4.275 12.075 21.784 1.00 83.25 673 TYR A O 1
ATOM 5063 N N . TYR A 1 674 ? -4.162 12.353 19.554 1.00 74.19 674 TYR A N 1
ATOM 5064 C CA . TYR A 1 674 ? -5.217 13.363 19.448 1.00 74.19 674 TYR A CA 1
ATOM 5065 C C . TYR A 1 674 ? -6.406 12.818 18.650 1.00 74.19 674 TYR A C 1
ATOM 5067 O O . TYR A 1 674 ? -6.353 12.655 17.426 1.00 74.19 674 TYR A O 1
ATOM 5075 N N . HIS A 1 675 ? -7.520 12.593 19.345 1.00 62.69 675 HIS A N 1
ATOM 5076 C CA . HIS A 1 675 ? -8.791 12.265 18.711 1.00 62.69 675 HIS A CA 1
ATOM 5077 C C . HIS A 1 675 ? -9.452 13.558 18.207 1.00 62.69 675 HIS A C 1
ATOM 5079 O O . HIS A 1 675 ? -9.759 14.458 18.990 1.00 62.69 675 HIS A O 1
ATOM 5085 N N . ALA A 1 676 ? -9.689 13.670 16.896 1.00 47.75 676 ALA A N 1
ATOM 5086 C CA . ALA A 1 676 ? -10.227 14.886 16.269 1.00 47.75 676 ALA A CA 1
ATOM 5087 C C . ALA A 1 676 ? -11.640 15.284 16.759 1.00 47.75 676 ALA A C 1
ATOM 5089 O O . ALA A 1 676 ? -12.108 16.377 16.446 1.00 47.75 676 ALA A O 1
ATOM 5090 N N . ALA A 1 677 ? -12.312 14.442 17.554 1.00 42.28 677 ALA A N 1
ATOM 5091 C CA . ALA A 1 677 ? -13.632 14.735 18.115 1.00 42.28 677 ALA A CA 1
ATOM 5092 C C . ALA A 1 677 ? -13.622 15.630 19.374 1.00 42.28 677 ALA A C 1
ATOM 5094 O O . ALA A 1 677 ? -14.690 16.021 19.834 1.00 42.28 677 ALA A O 1
ATOM 5095 N N . SER A 1 678 ? -12.465 16.005 19.940 1.00 33.28 678 SER A N 1
ATOM 5096 C CA . SER A 1 678 ? -12.431 16.784 21.194 1.00 33.28 678 SER A CA 1
ATOM 5097 C C . SER A 1 678 ? -12.432 18.314 21.030 1.00 33.28 678 SER A C 1
ATOM 5099 O O . SER A 1 678 ? -12.206 19.021 22.008 1.00 33.28 678 SER A O 1
ATOM 5101 N N . ASN A 1 679 ? -12.681 18.843 19.827 1.00 27.91 679 ASN A N 1
ATOM 5102 C CA . ASN A 1 679 ? -12.873 20.279 19.588 1.00 27.91 679 ASN A CA 1
ATOM 5103 C C . ASN A 1 679 ? -14.122 20.527 18.724 1.00 27.91 679 ASN A C 1
ATOM 5105 O O . ASN A 1 679 ? -14.028 20.886 17.549 1.00 27.91 679 ASN A O 1
ATOM 5109 N N . SER A 1 680 ? -15.298 20.374 19.334 1.00 26.39 680 SER A N 1
ATOM 5110 C CA . SER A 1 680 ? -16.528 21.060 18.916 1.00 26.39 680 SER A CA 1
ATOM 5111 C C . SER A 1 680 ? -17.327 21.513 20.125 1.00 26.39 680 SER A C 1
ATOM 5113 O O . SER A 1 680 ? -17.646 20.623 20.948 1.00 26.39 680 SER A O 1
#

Foldseek 3Di:
DPPDQFAEEEEEELDPDQLALLVQLLVLLCVLADPSHHYHYDDLPPQDQDDQVQADPVDPPLNRHPVVLSVLLVVLLPHQEYEYAFEDDPLEGRRSVVRSCVSNCPPPNSQALHEYEYEYAYADVQRVSHRVNVVVVCVSSNYHYDPDDYHGHHPVDPDQADRPRSHGGDPVSSVRSSVRSVSRVVVSVVSVCCVVVLLVVFAFQKKKKFAQVLFLVVQVVLQVLLQVQLDFDAFAKFWDWDQDVPPGIKIKIKHRKTKATKDFDSVQWTWFADQQQFKIKTKTWFIKIKIKIKMWIDDPPDIFIWIKIKMFTGKMKIWIWGWWQPVVQFTAIATPDQIDIFTDDMDMDIPRDPDPVVRVVCCVRCVVRVRVSSRVSSSCSRRPSSRVLVRVLRVLFDQWDDLPQKTFGFGWSTGWGGPSPRMIMTGGSRFIGGPVPDGDDDPPRDHHDDQDPVLAQPVFRMKMKGFQLSPQCSVQSLQVVLCVCPPDPVRRFPFPFPDPVPCLQVQAVLSVPDPDGDTFTFRFDGDPDWFAADDLDDDDPPDDDPWTWGDDDDDPDDDDDAWTKTKDWDKGWPDWDWDADPPPADQWIFIATAMDTDLVRIDMDTPTGPRDDRDPPSVSVVVSVVRVSVRVVVNCCRHVPGGTDGGRNFKHWDPWDWDIHTSIIMIGTHIDGDDPPPPD

Radius of gyration: 36.19 Å; chains: 1; bounding box: 111×64×97 Å